Protein AF-A0A7C6XF97-F1 (afdb_monomer_lite)

Structure (mmCIF, N/CA/C/O backbone):
data_AF-A0A7C6XF97-F1
#
_entry.id   AF-A0A7C6XF97-F1
#
loop_
_atom_site.group_PDB
_atom_site.id
_atom_site.type_symbol
_atom_site.label_atom_id
_atom_site.label_alt_id
_atom_site.label_comp_id
_atom_site.label_asym_id
_atom_site.label_entity_id
_atom_site.label_seq_id
_atom_site.pdbx_PDB_ins_code
_atom_site.Cartn_x
_atom_site.Cartn_y
_atom_site.Cartn_z
_atom_site.occupancy
_atom_site.B_iso_or_equiv
_atom_site.auth_seq_id
_atom_site.auth_comp_id
_atom_site.auth_asym_id
_atom_site.auth_atom_id
_atom_site.pdbx_PDB_model_num
ATOM 1 N N . MET A 1 1 ? -24.714 11.821 29.896 1.00 29.20 1 MET A N 1
ATOM 2 C CA . MET A 1 1 ? -23.390 12.015 30.527 1.00 29.20 1 MET A CA 1
ATOM 3 C C . MET A 1 1 ? -22.362 11.343 29.632 1.00 29.20 1 MET A C 1
ATOM 5 O O . MET A 1 1 ? -22.428 10.137 29.449 1.00 29.20 1 MET A O 1
ATOM 9 N N . SER A 1 2 ? -21.529 12.131 28.955 1.00 30.73 2 SER A N 1
ATOM 10 C CA . SER A 1 2 ? -20.530 11.664 27.987 1.00 30.73 2 SER A CA 1
ATOM 11 C C . SER A 1 2 ? -19.457 10.816 28.675 1.00 30.73 2 SER A C 1
ATOM 13 O O . SER A 1 2 ? -18.798 11.299 29.595 1.00 30.73 2 SER A O 1
ATOM 15 N N . ASN A 1 3 ? -19.300 9.567 28.237 1.00 32.09 3 ASN A N 1
ATOM 16 C CA . ASN A 1 3 ? -18.266 8.647 28.706 1.00 32.09 3 ASN A CA 1
ATOM 17 C C . ASN A 1 3 ? -16.868 9.278 28.473 1.00 32.09 3 ASN A C 1
ATOM 19 O O . ASN A 1 3 ? -16.596 9.711 27.352 1.00 32.09 3 ASN A O 1
ATOM 23 N N . PRO A 1 4 ? -15.969 9.366 29.473 1.00 29.91 4 PRO A N 1
ATOM 24 C CA . PRO A 1 4 ? -14.650 9.998 29.324 1.00 29.91 4 PRO A CA 1
ATOM 25 C C . PRO A 1 4 ? -13.728 9.341 28.278 1.00 29.91 4 PRO A C 1
ATOM 27 O O . PRO A 1 4 ? -12.664 9.875 27.980 1.00 29.91 4 PRO A O 1
ATOM 30 N N . SER A 1 5 ? -14.138 8.215 27.687 1.00 41.66 5 SER A N 1
ATOM 31 C CA . SER A 1 5 ? -13.422 7.481 26.643 1.00 41.66 5 SER A CA 1
ATOM 32 C C . SER A 1 5 ? -13.810 7.845 25.199 1.00 41.66 5 SER A C 1
ATOM 34 O O . SER A 1 5 ? -13.305 7.203 24.283 1.00 41.66 5 SER A O 1
ATOM 36 N N . THR A 1 6 ? -14.678 8.832 24.934 1.00 50.91 6 THR A N 1
ATOM 37 C CA . THR A 1 6 ? -15.290 9.021 23.592 1.00 50.91 6 THR A CA 1
ATOM 38 C C . THR A 1 6 ? -14.748 10.175 22.737 1.00 50.91 6 THR A C 1
ATOM 40 O O . THR A 1 6 ? -15.419 10.582 21.791 1.00 50.91 6 THR A O 1
ATOM 43 N N . ARG A 1 7 ? -13.555 10.724 23.006 1.00 68.06 7 ARG A N 1
ATOM 44 C CA . ARG A 1 7 ? -12.930 11.692 22.078 1.00 68.06 7 ARG A CA 1
ATOM 45 C C . ARG A 1 7 ? -11.935 11.002 21.149 1.00 68.06 7 ARG A C 1
ATOM 47 O O . ARG A 1 7 ? -11.019 10.325 21.608 1.00 68.06 7 ARG A O 1
ATOM 54 N N . LEU A 1 8 ? -12.130 11.188 19.844 1.00 83.31 8 LEU A N 1
ATOM 55 C CA . LEU A 1 8 ? -11.138 10.830 18.834 1.00 83.31 8 LEU A CA 1
ATOM 56 C C . LEU A 1 8 ? -9.913 11.744 18.982 1.00 83.31 8 LEU A C 1
ATOM 58 O O . LEU A 1 8 ? -10.066 12.950 19.179 1.00 83.31 8 LEU A O 1
ATOM 62 N N . ILE A 1 9 ? -8.711 11.182 18.865 1.00 89.31 9 ILE A N 1
ATOM 63 C CA . ILE A 1 9 ? -7.454 11.942 18.858 1.00 89.31 9 ILE A CA 1
ATOM 64 C C . ILE A 1 9 ? -7.298 12.549 17.462 1.00 89.31 9 ILE A C 1
ATOM 66 O O . ILE A 1 9 ? -7.253 11.815 16.478 1.00 89.31 9 ILE A O 1
ATOM 70 N N . ASP A 1 10 ? -7.272 13.880 17.363 1.00 87.00 10 ASP A N 1
ATOM 71 C CA . ASP A 1 10 ? -7.215 14.641 16.102 1.00 87.00 10 ASP A CA 1
ATOM 72 C C . ASP A 1 10 ? -8.293 14.248 15.068 1.00 87.00 10 ASP A C 1
ATOM 74 O O . ASP A 1 10 ? -8.082 14.315 13.855 1.00 87.00 10 ASP A O 1
ATOM 78 N N . GLY A 1 11 ? -9.458 13.790 15.542 1.00 91.69 11 GLY A N 1
ATOM 79 C CA . GLY A 1 11 ? -10.530 13.291 14.677 1.00 91.69 11 GLY A CA 1
ATOM 80 C C . GLY A 1 11 ? -10.193 11.986 13.944 1.00 91.69 11 GLY A C 1
ATOM 81 O O . GLY A 1 11 ? -10.904 11.625 13.011 1.00 91.69 11 GLY A O 1
ATOM 82 N N . MET A 1 12 ? -9.121 11.282 14.332 1.00 96.81 12 MET A N 1
ATOM 83 C CA . MET A 1 12 ? -8.713 10.029 13.700 1.00 96.81 12 MET A CA 1
ATOM 84 C C . MET A 1 12 ? -9.669 8.882 14.077 1.00 96.81 12 MET A C 1
ATOM 86 O O . MET A 1 12 ? -9.849 8.626 15.268 1.00 96.81 12 MET A O 1
ATOM 90 N N . PRO A 1 13 ? -10.264 8.162 13.113 1.00 97.69 13 PRO A N 1
ATOM 91 C CA . PRO A 1 13 ? -11.132 7.013 13.371 1.00 97.69 13 PRO A CA 1
ATOM 92 C C . PRO A 1 13 ? -10.474 5.869 14.143 1.00 97.69 13 PRO A C 1
ATOM 94 O O . PRO A 1 13 ? -9.276 5.651 14.033 1.00 97.69 13 PRO A O 1
ATOM 97 N N . ARG A 1 14 ? -11.272 5.078 14.869 1.00 97.62 14 ARG A N 1
ATOM 98 C CA . ARG A 1 14 ? -10.795 3.879 15.590 1.00 97.62 14 ARG A CA 1
ATOM 99 C C . ARG A 1 14 ? -10.796 2.603 14.749 1.00 97.62 14 ARG A C 1
ATOM 101 O O . ARG A 1 14 ? -10.226 1.598 15.158 1.00 97.62 14 ARG A O 1
ATOM 108 N N . LEU A 1 15 ? -11.444 2.623 13.592 1.00 98.69 15 LEU A N 1
ATOM 109 C CA . LEU A 1 15 ? -11.399 1.530 12.632 1.00 98.69 15 LEU A CA 1
ATOM 110 C C . LEU A 1 15 ? -10.575 1.972 11.429 1.00 98.69 15 LEU A C 1
ATOM 112 O O . LEU A 1 15 ? -10.842 3.027 10.855 1.00 98.69 15 LEU A O 1
ATOM 116 N N . ILE A 1 16 ? -9.601 1.157 11.042 1.00 98.88 16 ILE A N 1
ATOM 117 C CA . ILE A 1 16 ? -8.849 1.317 9.799 1.00 98.88 16 ILE A CA 1
ATOM 118 C C . ILE A 1 16 ? -9.280 0.209 8.837 1.00 98.88 16 ILE A C 1
ATOM 120 O O . ILE A 1 16 ? -9.133 -0.977 9.142 1.00 98.88 16 ILE A O 1
ATOM 124 N N . GLN A 1 17 ? -9.760 0.584 7.652 1.00 98.62 17 GLN A N 1
ATOM 125 C CA . GLN A 1 17 ? -9.788 -0.333 6.515 1.00 98.62 17 GLN A CA 1
ATOM 126 C C . GLN A 1 17 ? -8.361 -0.400 5.957 1.00 98.62 17 GLN A C 1
ATOM 128 O O . GLN A 1 17 ? -7.831 0.607 5.504 1.00 98.62 17 GLN A O 1
ATOM 133 N N . ALA A 1 18 ? -7.709 -1.565 6.028 1.00 97.81 18 ALA A N 1
ATOM 134 C CA . ALA A 1 18 ? -6.275 -1.698 5.745 1.00 97.81 18 ALA A CA 1
ATOM 135 C C . ALA A 1 18 ? -5.926 -1.428 4.273 1.00 97.81 18 ALA A C 1
ATOM 137 O O . ALA A 1 18 ? -6.691 -1.789 3.383 1.00 97.81 18 ALA A O 1
ATOM 138 N N . GLY A 1 19 ? -4.738 -0.897 3.975 1.00 96.50 19 GLY A N 1
ATOM 139 C CA . GLY A 1 19 ? -4.246 -0.852 2.594 1.00 96.50 19 GLY A CA 1
ATOM 140 C C . GLY A 1 19 ? -3.770 -2.231 2.129 1.00 96.50 19 GLY A C 1
ATOM 141 O O . GLY A 1 19 ? -2.821 -2.776 2.681 1.00 96.50 19 GLY A O 1
ATOM 142 N N . MET A 1 20 ? -4.421 -2.799 1.115 1.00 96.81 20 MET A N 1
ATOM 143 C CA . MET A 1 20 ? -4.280 -4.206 0.731 1.00 96.81 20 MET A CA 1
ATOM 144 C C . MET A 1 20 ? -3.796 -4.352 -0.711 1.00 96.81 20 MET A C 1
ATOM 146 O O . MET A 1 20 ? -4.356 -3.750 -1.633 1.00 96.81 20 MET A O 1
ATOM 150 N N . GLY A 1 21 ? -2.785 -5.207 -0.906 1.00 90.94 21 GLY A N 1
ATOM 151 C CA . GLY A 1 21 ? -2.299 -5.633 -2.222 1.00 90.94 21 GLY A CA 1
ATOM 152 C C . GLY A 1 21 ? -1.978 -4.472 -3.164 1.00 90.94 21 GLY A C 1
ATOM 153 O O . GLY A 1 21 ? -1.539 -3.411 -2.732 1.00 90.94 21 GLY A O 1
ATOM 154 N N . ILE A 1 22 ? -2.212 -4.664 -4.460 1.00 96.88 22 ILE A N 1
ATOM 155 C CA . ILE A 1 22 ? -2.263 -3.576 -5.442 1.00 96.88 22 ILE A CA 1
ATOM 156 C C . ILE A 1 22 ? -3.739 -3.340 -5.740 1.00 96.88 22 ILE A C 1
ATOM 158 O O . ILE A 1 22 ? -4.416 -4.263 -6.172 1.00 96.88 22 ILE A O 1
ATOM 162 N N . HIS A 1 23 ? -4.236 -2.133 -5.465 1.00 97.50 23 HIS A N 1
ATOM 163 C CA . HIS A 1 23 ? -5.600 -1.684 -5.779 1.00 97.50 23 HIS A CA 1
ATOM 164 C C . HIS A 1 23 ? -6.768 -2.530 -5.216 1.00 97.50 23 HIS A C 1
ATOM 166 O O . HIS A 1 23 ? -7.920 -2.234 -5.513 1.00 97.50 23 HIS A O 1
ATOM 172 N N . ILE A 1 24 ? -6.527 -3.518 -4.342 1.00 98.38 24 ILE A N 1
ATOM 173 C CA . ILE A 1 24 ? -7.610 -4.180 -3.587 1.00 98.38 24 ILE A CA 1
ATOM 174 C C . ILE A 1 24 ? -8.286 -3.155 -2.675 1.00 98.38 24 ILE A C 1
ATOM 176 O O . ILE A 1 24 ? -9.513 -3.062 -2.641 1.00 98.38 24 ILE A O 1
ATOM 180 N N . SER A 1 25 ? -7.475 -2.318 -2.024 1.00 98.50 25 SER A N 1
ATOM 181 C CA . SER A 1 25 ? -7.936 -1.053 -1.456 1.00 98.50 25 SER A CA 1
ATOM 182 C C . SER A 1 25 ? -7.874 0.050 -2.507 1.00 98.50 25 SER A C 1
ATOM 184 O O . SER A 1 25 ? -6.888 0.784 -2.601 1.00 98.50 25 SER A O 1
ATOM 186 N N . SER A 1 26 ? -8.913 0.105 -3.334 1.00 98.38 26 SER A N 1
ATOM 187 C CA . SER A 1 26 ? -9.117 1.139 -4.350 1.00 98.38 26 SER A CA 1
ATOM 188 C C . SER A 1 26 ? -9.590 2.457 -3.729 1.00 98.38 26 SER A C 1
ATOM 190 O O . SER A 1 26 ? -10.094 2.470 -2.599 1.00 98.38 26 SER A O 1
ATOM 192 N N . ALA A 1 27 ? -9.519 3.557 -4.487 1.00 98.56 27 ALA A N 1
ATOM 193 C CA . ALA A 1 27 ? -10.157 4.815 -4.102 1.00 98.56 27 ALA A CA 1
ATOM 194 C C . ALA A 1 27 ? -11.638 4.651 -3.723 1.00 98.56 27 ALA A C 1
ATOM 196 O O . ALA A 1 27 ? -12.096 5.280 -2.772 1.00 98.56 27 ALA A O 1
ATOM 197 N N . ARG A 1 28 ? -12.380 3.770 -4.411 1.00 98.44 28 ARG A N 1
ATOM 198 C CA . ARG A 1 28 ? -13.793 3.488 -4.109 1.00 98.44 28 ARG A CA 1
ATOM 199 C C . ARG A 1 28 ? -13.974 2.895 -2.711 1.00 98.44 28 ARG A C 1
ATOM 201 O O . ARG A 1 28 ? -14.806 3.389 -1.954 1.00 98.44 28 ARG A O 1
ATOM 208 N N . LEU A 1 29 ? -13.215 1.853 -2.363 1.00 98.81 29 LEU A N 1
ATOM 209 C CA . LEU A 1 29 ? -13.328 1.212 -1.049 1.00 98.81 29 LEU A CA 1
ATOM 210 C C . LEU A 1 29 ? -12.941 2.180 0.077 1.00 98.81 29 LEU A C 1
ATOM 212 O O . LEU A 1 29 ? -13.649 2.284 1.084 1.00 98.81 29 LEU A O 1
ATOM 216 N N . ALA A 1 30 ? -11.843 2.915 -0.116 1.00 98.81 30 ALA A N 1
ATOM 217 C CA . ALA A 1 30 ? -11.396 3.919 0.840 1.00 98.81 30 ALA A CA 1
ATOM 218 C C . ALA A 1 30 ? -12.445 5.029 1.013 1.00 98.81 30 ALA A C 1
ATOM 220 O O . ALA A 1 30 ? -12.809 5.335 2.139 1.00 98.81 30 ALA A O 1
ATOM 221 N N . ASN A 1 31 ? -13.017 5.557 -0.075 1.00 98.75 31 ASN A N 1
ATOM 222 C CA . ASN A 1 31 ? -14.073 6.573 -0.017 1.00 98.75 31 ASN A CA 1
ATOM 223 C C . ASN A 1 31 ? -15.292 6.104 0.786 1.00 98.75 31 ASN A C 1
ATOM 225 O O . ASN A 1 31 ? -15.752 6.809 1.683 1.00 98.75 31 ASN A O 1
ATOM 229 N N . ILE A 1 32 ? -15.798 4.898 0.492 1.00 98.75 32 ILE A N 1
ATOM 230 C CA . ILE A 1 32 ? -16.957 4.340 1.196 1.00 98.75 32 ILE A CA 1
ATOM 231 C C . ILE A 1 32 ? -16.648 4.233 2.688 1.00 98.75 32 ILE A C 1
ATOM 233 O O . ILE A 1 32 ? -17.383 4.771 3.505 1.00 98.75 32 ILE A O 1
ATOM 237 N N . THR A 1 33 ? -15.544 3.596 3.066 1.00 98.75 33 THR A N 1
ATOM 238 C CA . THR A 1 33 ? -15.217 3.406 4.489 1.00 98.75 33 THR A CA 1
ATOM 239 C C . THR A 1 33 ? -14.925 4.725 5.214 1.00 98.75 33 THR A C 1
ATOM 241 O O . THR A 1 33 ? -15.373 4.902 6.348 1.00 98.75 33 THR A O 1
ATOM 244 N N . SER A 1 34 ? -14.287 5.692 4.548 1.00 98.75 34 SER A N 1
ATOM 245 C CA . SER A 1 34 ? -14.056 7.040 5.080 1.00 98.75 34 SER A CA 1
ATOM 246 C C . SER A 1 34 ? -15.344 7.814 5.344 1.00 98.75 34 SER A C 1
ATOM 248 O O . SER A 1 34 ? -15.456 8.470 6.381 1.00 98.75 34 SER A O 1
ATOM 250 N N . ARG A 1 35 ? -16.339 7.720 4.454 1.00 98.06 35 ARG A N 1
ATOM 251 C CA . ARG A 1 35 ? -17.674 8.318 4.650 1.00 98.06 35 ARG A CA 1
ATOM 252 C C . ARG A 1 35 ? -18.414 7.732 5.844 1.00 98.06 35 ARG A C 1
ATOM 254 O O . ARG A 1 35 ? -19.179 8.435 6.491 1.00 98.06 35 ARG A O 1
ATOM 261 N N . LEU A 1 36 ? -18.164 6.461 6.139 1.00 98.38 36 LEU A N 1
ATOM 262 C CA . LEU A 1 36 ? -18.836 5.712 7.200 1.00 98.38 36 LEU A CA 1
ATOM 263 C C . LEU A 1 36 ? -18.073 5.747 8.534 1.00 98.38 36 LEU A C 1
ATOM 265 O O . LEU A 1 36 ? -18.389 4.992 9.451 1.00 98.38 36 LEU A O 1
ATOM 269 N N . GLY A 1 37 ? -17.077 6.631 8.659 1.00 97.12 37 GLY A N 1
ATOM 270 C CA . GLY A 1 37 ? -16.392 6.905 9.920 1.00 97.12 37 GLY A CA 1
ATOM 271 C C . GLY A 1 37 ? -15.193 6.009 10.230 1.00 97.12 37 GLY A C 1
ATOM 272 O O . GLY A 1 37 ? -14.726 6.032 11.364 1.00 97.12 37 GLY A O 1
ATOM 273 N N . ALA A 1 38 ? -14.667 5.251 9.260 1.00 98.56 38 ALA A N 1
ATOM 274 C CA . ALA A 1 38 ? -13.347 4.618 9.356 1.00 98.56 38 ALA A CA 1
ATOM 275 C C . ALA A 1 38 ? -12.252 5.498 8.730 1.00 98.56 38 ALA A C 1
ATOM 277 O O . ALA A 1 38 ? -12.523 6.464 8.021 1.00 98.56 38 ALA A O 1
ATOM 278 N N . LEU A 1 39 ? -10.988 5.156 8.980 1.00 98.88 39 LEU A N 1
ATOM 279 C CA . LEU A 1 39 ? -9.879 5.597 8.144 1.00 98.88 39 LEU A CA 1
ATOM 280 C C . LEU A 1 39 ? -9.837 4.667 6.927 1.00 98.88 39 LEU A C 1
ATOM 282 O O . LEU A 1 39 ? -9.364 3.532 7.032 1.00 98.88 39 LEU A O 1
ATOM 286 N N . GLY A 1 40 ? -10.354 5.134 5.792 1.00 98.81 40 GLY A N 1
ATOM 287 C CA . GLY A 1 40 ? -10.215 4.447 4.511 1.00 98.81 40 GLY A CA 1
ATOM 288 C C . GLY A 1 40 ? -8.795 4.606 3.981 1.00 98.81 40 GLY A C 1
ATOM 289 O O . GLY A 1 40 ? -8.292 5.726 3.890 1.00 98.81 40 GLY A O 1
ATOM 290 N N . VAL A 1 41 ? -8.122 3.502 3.656 1.00 98.88 41 VAL A N 1
ATOM 291 C CA . VAL A 1 41 ? -6.716 3.514 3.226 1.00 98.88 41 VAL A CA 1
ATOM 292 C C . VAL A 1 41 ? -6.606 2.989 1.806 1.00 98.88 41 VAL A C 1
ATOM 294 O O . VAL A 1 41 ? -6.864 1.810 1.565 1.00 98.88 41 VAL A O 1
ATOM 297 N N . VAL A 1 42 ? -6.159 3.834 0.873 1.00 98.62 42 VAL A N 1
ATOM 298 C CA . VAL A 1 42 ? -5.832 3.398 -0.494 1.00 98.62 42 VAL A CA 1
ATOM 299 C C . VAL A 1 42 ? -4.502 2.644 -0.516 1.00 98.62 42 VAL A C 1
ATOM 301 O O . VAL A 1 42 ? -3.584 2.948 0.252 1.00 98.62 42 VAL A O 1
ATOM 304 N N . SER A 1 43 ? -4.355 1.656 -1.398 1.00 97.31 43 SER A N 1
ATOM 305 C CA . SER A 1 43 ? -3.058 0.997 -1.576 1.00 97.31 43 SER A CA 1
ATOM 306 C C . SER A 1 43 ? -2.116 1.858 -2.417 1.00 97.31 43 SER A C 1
ATOM 308 O O . SER A 1 43 ? -2.404 2.124 -3.576 1.00 97.31 43 SER A O 1
ATOM 310 N N . GLY A 1 44 ? -0.957 2.242 -1.876 1.00 97.50 44 GLY A N 1
ATOM 311 C CA . GLY A 1 44 ? 0.065 2.981 -2.625 1.00 97.50 44 GLY A CA 1
ATOM 312 C C . GLY A 1 44 ? 0.934 2.120 -3.548 1.00 97.50 44 GLY A C 1
ATOM 313 O O . GLY A 1 44 ? 1.746 2.650 -4.305 1.00 97.50 44 GLY A O 1
ATOM 314 N N . ALA A 1 45 ? 0.803 0.791 -3.510 1.00 96.00 45 ALA A N 1
ATOM 315 C CA . ALA A 1 45 ? 1.620 -0.100 -4.327 1.00 96.00 45 ALA A CA 1
ATOM 316 C C . ALA A 1 45 ? 1.093 -0.177 -5.769 1.00 96.00 45 ALA A C 1
ATOM 318 O O . ALA A 1 45 ? -0.091 -0.399 -5.998 1.00 96.00 45 ALA A O 1
ATOM 319 N N . GLY A 1 46 ? 1.985 -0.039 -6.756 1.00 96.56 46 GLY A N 1
ATOM 320 C CA . GLY A 1 46 ? 1.661 -0.270 -8.171 1.00 96.56 46 GLY A CA 1
ATOM 321 C C . GLY A 1 46 ? 0.749 0.772 -8.832 1.00 96.56 46 GLY A C 1
ATOM 322 O O . GLY A 1 46 ? 0.375 0.581 -9.990 1.00 96.56 46 GLY A O 1
ATOM 323 N N . LEU A 1 47 ? 0.430 1.882 -8.154 1.00 98.12 47 LEU A N 1
ATOM 324 C CA . LEU A 1 47 ? -0.567 2.857 -8.617 1.00 98.12 47 LEU A CA 1
ATOM 325 C C . LEU A 1 47 ? -0.286 3.443 -10.000 1.00 98.12 47 LEU A C 1
ATOM 327 O O . LEU A 1 47 ? -1.222 3.660 -10.762 1.00 98.12 47 LEU A O 1
ATOM 331 N N . ARG A 1 48 ? 0.992 3.622 -10.364 1.00 98.19 48 ARG A N 1
ATOM 332 C CA . ARG A 1 48 ? 1.392 4.053 -11.714 1.00 98.19 48 ARG A CA 1
ATOM 333 C C . ARG A 1 48 ? 0.728 3.222 -12.806 1.00 98.19 48 ARG A C 1
ATOM 335 O O . ARG A 1 48 ? 0.291 3.758 -13.814 1.00 98.19 48 ARG A O 1
ATOM 342 N N . HIS A 1 49 ? 0.694 1.909 -12.627 1.00 98.38 49 HIS A N 1
ATOM 343 C CA . HIS A 1 49 ? 0.147 1.003 -13.623 1.00 98.38 49 HIS A CA 1
ATOM 344 C C . HIS A 1 49 ? -1.383 1.021 -13.606 1.00 98.38 49 HIS A C 1
ATOM 346 O O . HIS A 1 49 ? -2.003 1.038 -14.659 1.00 98.38 49 HIS A O 1
ATOM 352 N N . VAL A 1 50 ? -1.983 1.102 -12.423 1.00 98.44 50 VAL A N 1
ATOM 353 C CA . VAL A 1 50 ? -3.439 1.164 -12.245 1.00 98.44 50 VAL A CA 1
ATOM 354 C C . VAL A 1 50 ? -4.022 2.422 -12.890 1.00 98.44 50 VAL A C 1
ATOM 356 O O . VAL A 1 50 ? -4.865 2.330 -13.780 1.00 98.44 50 VAL A O 1
ATOM 359 N N . VAL A 1 51 ? -3.536 3.599 -12.492 1.00 98.75 51 VAL A N 1
ATOM 360 C CA . VAL A 1 51 ? -4.103 4.882 -12.926 1.00 98.75 51 VAL A CA 1
ATOM 361 C C . VAL A 1 51 ? -3.816 5.144 -14.402 1.00 98.75 51 VAL A C 1
ATOM 363 O O . VAL A 1 51 ? -4.686 5.650 -15.107 1.00 98.75 51 VAL A O 1
ATOM 366 N N . VAL A 1 52 ? -2.643 4.759 -14.921 1.00 98.75 52 VAL A N 1
ATOM 367 C CA . VAL A 1 52 ? -2.368 4.892 -16.362 1.00 98.75 52 VAL A CA 1
ATOM 368 C C . VAL A 1 52 ? -3.320 4.027 -17.191 1.00 98.75 52 VAL A C 1
ATOM 370 O O . VAL A 1 52 ? -3.818 4.511 -18.205 1.00 98.75 52 VAL A O 1
ATOM 373 N N . GLU A 1 53 ? -3.624 2.791 -16.777 1.00 98.44 53 GLU A N 1
ATOM 374 C CA . GLU A 1 53 ? -4.600 1.958 -17.497 1.00 98.44 53 GLU A CA 1
ATOM 375 C C . GLU A 1 53 ? -6.038 2.482 -17.348 1.00 98.44 53 GLU A C 1
ATOM 377 O O . GLU A 1 53 ? -6.783 2.479 -18.326 1.00 98.44 53 GLU A O 1
ATOM 382 N N . GLN A 1 54 ? -6.427 3.016 -16.184 1.00 98.50 54 GLN A N 1
ATOM 383 C CA . GLN A 1 54 ? -7.722 3.695 -16.016 1.00 98.50 54 GLN A CA 1
ATOM 384 C C . GLN A 1 54 ? -7.849 4.909 -16.953 1.00 98.50 54 GLN A C 1
ATOM 386 O O . GLN A 1 54 ? -8.842 5.050 -17.668 1.00 98.50 54 GLN A O 1
ATOM 391 N N . VAL A 1 55 ? -6.828 5.773 -16.998 1.00 98.69 55 VAL A N 1
ATOM 392 C CA . VAL A 1 55 ? -6.787 6.941 -17.891 1.00 98.69 55 VAL A CA 1
ATOM 393 C C . VAL A 1 55 ? -6.806 6.502 -19.352 1.00 98.69 55 VAL A C 1
ATOM 395 O O . VAL A 1 55 ? -7.556 7.069 -20.144 1.00 98.69 55 VAL A O 1
ATOM 398 N N . ARG A 1 56 ? -6.049 5.459 -19.711 1.00 98.50 56 ARG A N 1
ATOM 399 C CA . ARG A 1 56 ? -6.053 4.874 -21.059 1.00 98.50 56 ARG A CA 1
ATOM 400 C C . ARG A 1 56 ? -7.424 4.345 -21.460 1.00 98.50 56 ARG A C 1
ATOM 402 O O . ARG A 1 56 ? -7.820 4.532 -22.607 1.00 98.50 56 ARG A O 1
ATOM 409 N N . ALA A 1 57 ? -8.154 3.745 -20.525 1.00 98.25 57 ALA A N 1
ATOM 410 C CA . ALA A 1 57 ? -9.526 3.285 -20.720 1.00 98.25 57 ALA A CA 1
ATOM 411 C C . ALA A 1 57 ? -10.560 4.429 -20.764 1.00 98.25 57 ALA A C 1
ATOM 413 O O . ALA A 1 57 ? -11.736 4.177 -21.010 1.00 98.25 57 ALA A O 1
ATOM 414 N N . GLY A 1 58 ? -10.149 5.684 -20.542 1.00 98.31 58 GLY A N 1
ATOM 415 C CA . GLY A 1 58 ? -11.049 6.836 -20.549 1.00 98.31 58 GLY A CA 1
ATOM 416 C C . GLY A 1 58 ? -11.856 7.001 -19.259 1.00 98.31 58 GLY A C 1
ATOM 417 O O . GLY A 1 58 ? -12.920 7.616 -19.294 1.00 98.31 58 GLY A O 1
ATOM 418 N N . ALA A 1 59 ? -11.377 6.471 -18.127 1.00 98.19 59 ALA A N 1
ATOM 419 C CA . ALA A 1 59 ? -12.049 6.610 -16.838 1.00 98.19 59 ALA A CA 1
ATOM 420 C C . ALA A 1 59 ? -12.188 8.092 -16.449 1.00 98.19 59 ALA A C 1
ATOM 422 O O . ALA A 1 59 ? -11.214 8.769 -16.108 1.00 98.19 59 ALA A O 1
ATOM 423 N N . THR A 1 60 ? -13.419 8.601 -16.505 1.00 97.94 60 THR A N 1
ATOM 424 C CA . THR A 1 60 ? -13.718 10.031 -16.360 1.00 97.94 60 THR A CA 1
ATOM 425 C C . THR A 1 60 ? -13.363 10.568 -14.980 1.00 97.94 60 THR A C 1
ATOM 427 O O . THR A 1 60 ? -12.853 11.681 -14.885 1.00 97.94 60 THR A O 1
ATOM 430 N N . GLU A 1 61 ? -13.568 9.783 -13.921 1.00 97.50 61 GLU A N 1
ATOM 431 C CA . GLU A 1 61 ? -13.227 10.191 -12.555 1.00 97.50 61 GLU A CA 1
ATOM 432 C C . GLU A 1 61 ? -11.715 10.321 -12.348 1.00 97.50 61 GLU A C 1
ATOM 434 O O . GLU A 1 61 ? -11.265 11.339 -11.823 1.00 97.50 61 GLU A O 1
ATOM 439 N N . ALA A 1 62 ? -10.928 9.358 -12.841 1.00 98.38 62 ALA A N 1
ATOM 440 C CA . ALA A 1 62 ? -9.468 9.408 -12.768 1.00 98.38 62 ALA A CA 1
ATOM 441 C C . ALA A 1 62 ? -8.906 10.586 -13.581 1.00 98.38 62 ALA A C 1
ATOM 443 O O . ALA A 1 62 ? -8.022 11.301 -13.114 1.00 98.38 62 ALA A O 1
ATOM 444 N N . ILE A 1 63 ? -9.456 10.839 -14.774 1.00 98.69 63 ILE A N 1
ATOM 445 C CA . ILE A 1 63 ? -9.080 11.989 -15.611 1.00 98.69 63 ILE A CA 1
ATOM 446 C C . ILE A 1 63 ? -9.453 13.313 -14.931 1.00 98.69 63 ILE A C 1
ATOM 448 O O . ILE A 1 63 ? -8.665 14.259 -14.959 1.00 98.69 63 ILE A O 1
ATOM 452 N N . ALA A 1 64 ? -10.638 13.401 -14.322 1.00 98.50 64 ALA A N 1
ATOM 453 C CA . ALA A 1 64 ? -11.075 14.596 -13.607 1.00 98.50 64 ALA A CA 1
ATOM 454 C C . ALA A 1 64 ? -10.178 14.884 -12.395 1.00 98.50 64 ALA A C 1
ATOM 456 O O . ALA A 1 64 ? -9.732 16.017 -12.243 1.00 98.50 64 ALA A O 1
ATOM 457 N N . ALA A 1 65 ? -9.846 13.863 -11.598 1.00 98.56 65 ALA A N 1
ATOM 458 C CA . ALA A 1 65 ? -8.904 13.987 -10.488 1.00 98.56 65 ALA A CA 1
ATOM 459 C C . ALA A 1 65 ? -7.492 14.355 -10.974 1.00 98.56 65 ALA A C 1
ATOM 461 O O . ALA A 1 65 ? -6.849 15.225 -10.403 1.00 98.56 65 ALA A O 1
ATOM 462 N N . ALA A 1 66 ? -7.008 13.767 -12.071 1.00 98.69 66 ALA A N 1
ATOM 463 C CA . ALA A 1 66 ? -5.696 14.110 -12.620 1.00 98.69 66 ALA A CA 1
ATOM 464 C C . ALA A 1 66 ? -5.600 15.595 -12.995 1.00 98.69 66 ALA A C 1
ATOM 466 O O . ALA A 1 66 ? -4.572 16.224 -12.765 1.00 98.69 66 ALA A O 1
ATOM 467 N N . ARG A 1 67 ? -6.680 16.179 -13.528 1.00 98.62 67 ARG A N 1
ATOM 468 C CA . ARG A 1 67 ? -6.732 17.597 -13.918 1.00 98.62 67 ARG A CA 1
ATOM 469 C C . ARG A 1 67 ? -6.662 18.576 -12.746 1.00 98.62 67 ARG A C 1
ATOM 471 O O . ARG A 1 67 ? -6.411 19.750 -12.992 1.00 98.62 67 ARG A O 1
ATOM 478 N N . THR A 1 68 ? -6.865 18.128 -11.506 1.00 98.38 68 THR A N 1
ATOM 479 C CA . THR A 1 68 ? -6.710 18.983 -10.317 1.00 98.38 68 THR A CA 1
ATOM 480 C C . THR A 1 68 ? -5.290 18.962 -9.750 1.00 98.38 68 THR A C 1
ATOM 482 O O . THR A 1 68 ? -5.005 19.698 -8.806 1.00 98.38 68 THR A O 1
ATOM 485 N N . PHE A 1 69 ? -4.388 18.143 -10.307 1.00 98.62 69 PHE A N 1
ATOM 486 C CA . PHE A 1 69 ? -2.993 18.090 -9.880 1.00 98.62 69 PHE A CA 1
ATOM 487 C C . PHE A 1 69 ? -2.307 19.454 -10.095 1.00 98.62 69 PHE A C 1
ATOM 489 O O . PHE A 1 69 ? -2.460 20.049 -11.164 1.00 98.62 69 PHE A O 1
ATOM 496 N N . PRO A 1 70 ? -1.527 19.959 -9.121 1.00 97.94 70 PRO A N 1
ATOM 497 C CA . PRO A 1 70 ? -1.063 21.349 -9.134 1.00 97.94 70 PRO A CA 1
ATOM 498 C C . PRO A 1 70 ? -0.021 21.671 -10.217 1.00 97.94 70 PRO A C 1
ATOM 500 O O . PRO A 1 70 ? 0.173 22.840 -10.540 1.00 97.94 70 PRO A O 1
ATOM 503 N N . PHE A 1 71 ? 0.641 20.664 -10.795 1.00 98.19 71 PHE A N 1
ATOM 504 C CA . PHE A 1 71 ? 1.725 20.860 -11.762 1.00 98.19 71 PHE A CA 1
ATOM 505 C C . PHE A 1 71 ? 1.348 20.326 -13.150 1.00 98.19 71 PHE A C 1
ATOM 507 O O . PHE A 1 71 ? 1.279 19.113 -13.367 1.00 98.19 71 PHE A O 1
ATOM 514 N N . ALA A 1 72 ? 1.156 21.237 -14.112 1.00 98.00 72 ALA A N 1
ATOM 515 C CA . ALA A 1 72 ? 0.646 20.937 -15.456 1.00 98.00 72 ALA A CA 1
ATOM 516 C C . ALA A 1 72 ? 1.420 19.821 -16.178 1.00 98.00 72 ALA A C 1
ATOM 518 O O . ALA A 1 72 ? 0.809 18.921 -16.753 1.00 98.00 72 ALA A O 1
ATOM 519 N N . ARG A 1 73 ? 2.755 19.803 -16.057 1.00 98.00 73 ARG A N 1
ATOM 520 C CA . ARG A 1 73 ? 3.622 18.775 -16.658 1.00 98.00 73 ARG A CA 1
ATOM 521 C C . ARG A 1 73 ? 3.178 17.350 -16.319 1.00 98.00 73 ARG A C 1
ATOM 523 O O . ARG A 1 73 ? 3.180 16.481 -17.185 1.00 98.00 73 ARG A O 1
ATOM 530 N N . TYR A 1 74 ? 2.817 17.094 -15.064 1.00 98.75 74 TYR A N 1
ATOM 531 C CA . TYR A 1 74 ? 2.410 15.760 -14.620 1.00 98.75 74 TYR A CA 1
ATOM 532 C C . TYR A 1 74 ? 1.070 15.360 -15.242 1.00 98.75 74 TYR A C 1
ATOM 534 O O . TYR A 1 74 ? 0.894 14.211 -15.649 1.00 98.75 74 TYR A O 1
ATOM 542 N N . VAL A 1 75 ? 0.147 16.322 -15.346 1.00 98.88 75 VAL A N 1
ATOM 543 C CA . VAL A 1 75 ? -1.164 16.141 -15.978 1.00 98.88 75 VAL A CA 1
ATOM 544 C C . VAL A 1 75 ? -0.993 15.816 -17.455 1.00 98.88 75 VAL A C 1
ATOM 546 O O . VAL A 1 75 ? -1.526 14.816 -17.923 1.00 98.88 75 VAL A O 1
ATOM 549 N N . GLU A 1 76 ? -0.209 16.609 -18.183 1.00 98.69 76 GLU A N 1
ATOM 550 C CA . GLU A 1 76 ? 0.077 16.396 -19.605 1.00 98.69 76 GLU A CA 1
ATOM 551 C C . GLU A 1 76 ? 0.723 15.028 -19.860 1.00 98.69 76 GLU A C 1
ATOM 553 O O . GLU A 1 76 ? 0.310 14.291 -20.757 1.00 98.69 76 GLU A O 1
ATOM 558 N N . GLU A 1 77 ? 1.708 14.648 -19.041 1.00 98.69 77 GLU A N 1
ATOM 559 C CA . GLU A 1 77 ? 2.402 13.367 -19.166 1.00 98.69 77 GLU A CA 1
ATOM 560 C C . GLU A 1 77 ? 1.496 12.159 -18.891 1.00 98.69 77 GLU A C 1
ATOM 562 O O . GLU A 1 77 ? 1.644 11.136 -19.567 1.00 98.69 77 GLU A O 1
ATOM 567 N N . LEU A 1 78 ? 0.562 12.261 -17.938 1.00 98.88 78 LEU A N 1
ATOM 568 C CA . LEU A 1 78 ? -0.438 11.223 -17.674 1.00 98.88 78 LEU A CA 1
ATOM 569 C C . LEU A 1 78 ? -1.509 11.185 -18.774 1.00 98.88 78 LEU A C 1
ATOM 571 O O . LEU A 1 78 ? -1.811 10.115 -19.302 1.00 98.88 78 LEU A O 1
ATOM 575 N N . LEU A 1 79 ? -2.055 12.340 -19.166 1.00 98.75 79 LEU A N 1
ATOM 576 C CA . LEU A 1 79 ? -3.098 12.433 -20.193 1.00 98.75 79 LEU A CA 1
ATOM 577 C C . LEU A 1 79 ? -2.587 12.084 -21.596 1.00 98.75 79 LEU A C 1
ATOM 579 O O . LEU A 1 79 ? -3.388 11.719 -22.453 1.00 98.75 79 LEU A O 1
ATOM 583 N N . ALA A 1 80 ? -1.272 12.064 -21.826 1.00 98.75 80 ALA A N 1
ATOM 584 C CA . ALA A 1 80 ? -0.697 11.472 -23.031 1.00 98.75 80 ALA A CA 1
ATOM 585 C C . ALA A 1 80 ? -1.080 9.988 -23.214 1.00 98.75 80 ALA A C 1
ATOM 587 O O . ALA A 1 80 ? -1.042 9.495 -24.339 1.00 98.75 80 ALA A O 1
ATOM 588 N N . PHE A 1 81 ? -1.457 9.272 -22.148 1.00 98.75 81 PHE A N 1
ATOM 589 C CA . PHE A 1 81 ? -1.943 7.889 -22.222 1.00 98.75 81 PHE A CA 1
ATOM 590 C C . PHE A 1 81 ? -3.462 7.771 -22.435 1.00 98.75 81 PHE A C 1
ATOM 592 O O . PHE A 1 81 ? -3.932 6.681 -22.763 1.00 98.75 81 PHE A O 1
ATOM 599 N N . ALA A 1 82 ? -4.225 8.859 -22.289 1.00 98.50 82 ALA A N 1
ATOM 600 C CA . ALA A 1 82 ? -5.675 8.870 -22.493 1.00 98.50 82 ALA A CA 1
ATOM 601 C C . ALA A 1 82 ? -6.056 8.545 -23.956 1.00 98.50 82 ALA A C 1
ATOM 603 O O . ALA A 1 82 ? -5.192 8.600 -24.840 1.00 98.50 82 ALA A O 1
ATOM 604 N N . PRO A 1 83 ? -7.327 8.211 -24.257 1.00 98.25 83 PRO A N 1
ATOM 605 C CA . PRO A 1 83 ? -7.790 8.047 -25.634 1.00 98.25 83 PRO A CA 1
ATOM 606 C C . PRO A 1 83 ? -7.419 9.250 -26.514 1.00 98.25 83 PRO A C 1
ATOM 608 O O . PRO A 1 83 ? -7.717 10.393 -26.178 1.00 98.25 83 PRO A O 1
ATOM 611 N N . GLY A 1 84 ? -6.738 8.989 -27.634 1.00 96.38 84 GLY A N 1
ATOM 612 C CA . GLY A 1 84 ? -6.238 10.026 -28.550 1.00 96.38 84 GLY A CA 1
ATOM 613 C C . GLY A 1 84 ? -4.907 10.682 -28.147 1.00 96.38 84 GLY A C 1
ATOM 614 O O . GLY A 1 84 ? -4.363 11.464 -28.922 1.00 96.38 84 GLY A O 1
ATOM 615 N N . GLY A 1 85 ? -4.351 10.356 -26.977 1.00 97.94 85 GLY A N 1
ATOM 616 C CA . GLY A 1 85 ? -3.053 10.855 -26.525 1.00 97.94 85 GLY A CA 1
ATOM 617 C C . GLY A 1 85 ? -1.860 10.215 -27.251 1.00 97.94 85 GLY A C 1
ATOM 618 O O . GLY A 1 85 ? -1.926 9.088 -27.748 1.00 97.94 85 GLY A O 1
ATOM 619 N N . SER A 1 86 ? -0.725 10.920 -27.277 1.00 98.12 86 SER A N 1
ATOM 620 C CA . SER A 1 86 ? 0.489 10.511 -28.008 1.00 98.12 86 SER A CA 1
ATOM 621 C C . SER A 1 86 ? 1.137 9.212 -27.509 1.00 98.12 86 SER A C 1
ATOM 623 O O . SER A 1 86 ? 1.892 8.578 -28.243 1.00 98.12 86 SER A O 1
ATOM 625 N N . LYS A 1 87 ? 0.836 8.794 -26.275 1.00 98.12 87 LYS A N 1
ATOM 626 C CA . LYS A 1 87 ? 1.333 7.573 -25.621 1.00 98.12 87 LYS A CA 1
ATOM 627 C C . LYS A 1 87 ? 0.234 6.542 -25.372 1.00 98.12 87 LYS A C 1
ATOM 629 O O . LYS A 1 87 ? 0.468 5.573 -24.654 1.00 98.12 87 LYS A O 1
ATOM 634 N N . HIS A 1 88 ? -0.949 6.703 -25.971 1.00 98.00 88 HIS A N 1
ATOM 635 C CA . HIS A 1 88 ? -2.103 5.830 -25.732 1.00 98.00 88 HIS A CA 1
ATOM 636 C C . HIS A 1 88 ? -1.777 4.331 -25.875 1.00 98.00 88 HIS A C 1
ATOM 638 O O . HIS A 1 88 ? -2.219 3.519 -25.069 1.00 98.00 88 HIS A O 1
ATOM 644 N N . ARG A 1 89 ? -0.941 3.969 -26.860 1.00 97.00 89 ARG A N 1
ATOM 645 C CA . ARG A 1 89 ? -0.505 2.583 -27.127 1.00 97.00 89 ARG A CA 1
ATOM 646 C C . ARG A 1 89 ? 0.870 2.231 -26.546 1.00 97.00 89 ARG A C 1
ATOM 648 O O . ARG A 1 89 ? 1.355 1.123 -26.752 1.00 97.00 89 ARG A O 1
ATOM 655 N N . SER A 1 90 ? 1.534 3.166 -25.874 1.00 97.50 90 SER A N 1
ATOM 656 C CA . SER A 1 90 ? 2.871 2.946 -25.324 1.00 97.50 90 SER A CA 1
ATOM 657 C C . SER A 1 90 ? 2.804 2.137 -24.033 1.00 97.50 90 SER A C 1
ATOM 659 O O . SER A 1 90 ? 1.885 2.295 -23.232 1.00 97.50 90 SER A O 1
ATOM 661 N N . ALA A 1 91 ? 3.816 1.307 -23.783 1.00 95.94 91 ALA A N 1
ATOM 662 C CA . ALA A 1 91 ? 3.955 0.638 -22.496 1.00 95.94 91 ALA A CA 1
ATOM 663 C C . ALA A 1 91 ? 4.079 1.661 -21.354 1.00 95.94 91 ALA A C 1
ATOM 665 O O . ALA A 1 91 ? 4.660 2.737 -21.525 1.00 95.94 91 ALA A O 1
ATOM 666 N N . VAL A 1 92 ? 3.553 1.309 -20.179 1.00 97.00 92 VAL A N 1
ATOM 667 C CA . VAL A 1 92 ? 3.714 2.135 -18.979 1.00 97.00 92 VAL A CA 1
ATOM 668 C C . VAL A 1 92 ? 5.194 2.132 -18.571 1.00 97.00 92 VAL A C 1
ATOM 670 O O . VAL A 1 92 ? 5.755 1.048 -18.381 1.00 97.00 92 VAL A O 1
ATOM 673 N N . PRO A 1 93 ? 5.839 3.306 -18.432 1.00 96.38 93 PRO A N 1
ATOM 674 C CA . PRO A 1 93 ? 7.239 3.407 -18.036 1.00 96.38 93 PRO A CA 1
ATOM 675 C C . PRO A 1 93 ? 7.518 2.713 -16.702 1.00 96.38 93 PRO A C 1
ATOM 677 O O . PRO A 1 93 ? 6.683 2.726 -15.797 1.00 96.38 93 PRO A O 1
ATOM 680 N N . VAL A 1 94 ? 8.715 2.147 -16.571 1.00 95.88 94 V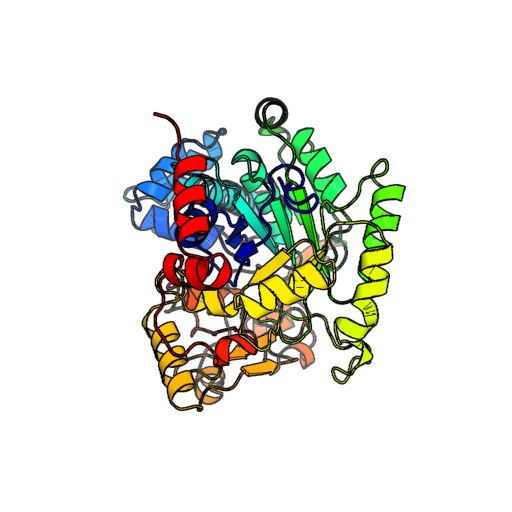AL A N 1
ATOM 681 C CA . VAL A 1 94 ? 9.204 1.517 -15.338 1.00 95.88 94 VAL A CA 1
ATOM 682 C C . VAL A 1 94 ? 10.388 2.288 -14.774 1.00 95.88 94 VAL A C 1
ATOM 684 O O . VAL A 1 94 ? 11.004 3.097 -15.466 1.00 95.88 94 VAL A O 1
ATOM 687 N N . ASP A 1 95 ? 10.694 2.039 -13.508 1.00 95.38 95 ASP A N 1
ATOM 688 C CA . ASP A 1 95 ? 11.801 2.687 -12.817 1.00 95.38 95 ASP A CA 1
ATOM 689 C C . ASP A 1 95 ? 13.148 2.323 -13.456 1.00 95.38 95 ASP A C 1
ATOM 691 O O . ASP A 1 95 ? 13.364 1.195 -13.910 1.00 95.38 95 ASP A O 1
ATOM 695 N N . HIS A 1 96 ? 14.057 3.298 -13.489 1.00 94.81 96 HIS A N 1
ATOM 696 C CA . HIS A 1 96 ? 15.375 3.165 -14.100 1.00 94.81 96 HIS A CA 1
ATOM 697 C C . HIS A 1 96 ? 16.445 3.846 -13.222 1.00 94.81 96 HIS A C 1
ATOM 699 O O . HIS A 1 96 ? 16.166 4.941 -12.722 1.00 94.81 96 HIS A O 1
ATOM 705 N N . PRO A 1 97 ? 17.648 3.251 -13.052 1.00 91.38 97 PRO A N 1
ATOM 706 C CA . PRO A 1 97 ? 18.718 3.837 -12.236 1.00 91.38 97 PRO A CA 1
ATOM 707 C C . PRO A 1 97 ? 19.182 5.207 -12.742 1.00 91.38 97 PRO A C 1
ATOM 709 O O . PRO A 1 97 ? 19.289 6.157 -11.973 1.00 91.38 97 PRO A O 1
ATOM 712 N N . GLU A 1 98 ? 19.382 5.333 -14.060 1.00 89.88 98 GLU A N 1
ATOM 713 C CA . GLU A 1 98 ? 19.677 6.616 -14.711 1.00 89.88 98 GLU A CA 1
ATOM 714 C C . GLU A 1 98 ? 18.524 7.621 -14.490 1.00 89.88 98 GLU A C 1
ATOM 716 O O . GLU A 1 98 ? 17.417 7.390 -15.002 1.00 89.88 98 GLU A O 1
ATOM 721 N N . PRO A 1 99 ? 18.763 8.763 -13.815 1.00 86.19 99 PRO A N 1
ATOM 722 C CA . PRO A 1 99 ? 17.713 9.723 -13.470 1.00 86.19 99 PRO A CA 1
ATOM 723 C C . PRO A 1 99 ? 16.919 10.220 -14.683 1.00 86.19 99 PRO A C 1
ATOM 725 O O . PRO A 1 99 ? 15.692 10.319 -14.633 1.00 86.19 99 PRO A O 1
ATOM 728 N N . ARG A 1 100 ? 17.611 10.485 -15.801 1.00 88.19 100 ARG A N 1
ATOM 729 C CA . ARG A 1 100 ? 16.998 10.991 -17.040 1.00 88.19 100 ARG A CA 1
ATOM 730 C C . ARG A 1 100 ? 15.997 10.004 -17.640 1.00 88.19 100 ARG A C 1
ATOM 732 O O . ARG A 1 100 ? 14.954 10.423 -18.133 1.00 88.19 100 ARG A O 1
ATOM 739 N N . LEU A 1 101 ? 16.288 8.705 -17.559 1.00 91.12 101 LEU A N 1
ATOM 740 C CA . LEU A 1 101 ? 15.420 7.644 -18.076 1.00 91.12 101 LEU A CA 1
ATOM 741 C C . LEU A 1 101 ? 14.294 7.291 -17.089 1.00 91.12 101 LEU A C 1
ATOM 743 O O . LEU A 1 101 ? 13.199 6.929 -17.510 1.00 91.12 101 LEU A O 1
ATOM 747 N N . GLY A 1 102 ? 14.536 7.439 -15.781 1.00 91.12 102 GLY A N 1
ATOM 748 C CA . GLY A 1 102 ? 13.568 7.125 -14.723 1.00 91.12 102 GLY A CA 1
ATOM 749 C C . GLY A 1 102 ? 12.594 8.256 -14.367 1.00 91.12 102 GLY A C 1
ATOM 750 O O . GLY A 1 102 ? 11.628 8.022 -13.641 1.00 91.12 102 GLY A O 1
ATOM 751 N N . GLY A 1 103 ? 12.814 9.480 -14.859 1.00 95.06 103 GLY A N 1
ATOM 752 C CA . GLY A 1 103 ? 12.043 10.660 -14.448 1.00 95.06 103 GLY A CA 1
ATOM 753 C C . GLY A 1 103 ? 10.536 10.547 -14.703 1.00 95.06 103 GLY A C 1
ATOM 754 O O . GLY A 1 103 ? 9.740 10.815 -13.805 1.00 95.06 103 GLY A O 1
ATOM 755 N N . LEU A 1 104 ? 10.132 10.096 -15.896 1.00 97.25 104 LEU A N 1
ATOM 756 C CA . LEU A 1 104 ? 8.712 9.931 -16.238 1.00 97.25 104 LEU A CA 1
ATOM 757 C C . LEU A 1 104 ? 8.031 8.880 -15.348 1.00 97.25 104 LEU A C 1
ATOM 759 O O . LEU A 1 104 ? 6.908 9.081 -14.900 1.00 97.25 104 LEU A O 1
ATOM 763 N N . ALA A 1 105 ? 8.717 7.775 -15.058 1.00 97.62 105 ALA A N 1
ATOM 764 C CA . ALA A 1 105 ? 8.189 6.706 -14.219 1.00 97.62 105 ALA A CA 1
ATOM 765 C C . ALA A 1 105 ? 7.894 7.196 -12.789 1.00 97.62 105 ALA A C 1
ATOM 767 O O . ALA A 1 105 ? 6.864 6.834 -12.222 1.00 97.62 105 ALA A O 1
ATOM 768 N N . LYS A 1 106 ? 8.749 8.065 -12.231 1.00 97.81 106 LYS A N 1
ATOM 769 C CA . LYS A 1 106 ? 8.536 8.691 -10.915 1.00 97.81 106 LYS A CA 1
ATOM 770 C C . LYS A 1 106 ? 7.382 9.685 -10.936 1.00 97.81 106 LYS A C 1
ATOM 772 O O . LYS A 1 106 ? 6.519 9.608 -10.068 1.00 97.81 106 LYS A O 1
ATOM 777 N N . ARG A 1 107 ? 7.322 10.560 -11.946 1.00 98.44 107 ARG A N 1
ATOM 778 C CA . ARG A 1 107 ? 6.238 11.546 -12.069 1.00 98.44 107 ARG A CA 1
ATOM 779 C C . ARG A 1 107 ? 4.873 10.893 -12.241 1.00 98.44 107 ARG A C 1
ATOM 781 O O . ARG A 1 107 ? 3.931 11.287 -11.560 1.00 98.44 107 ARG A O 1
ATOM 788 N N . LEU A 1 108 ? 4.783 9.836 -13.054 1.00 98.81 108 LEU A N 1
ATOM 789 C CA . LEU A 1 108 ? 3.558 9.046 -13.181 1.00 98.81 108 LEU A CA 1
ATOM 790 C C . LEU A 1 108 ? 3.161 8.395 -11.850 1.00 98.81 108 LEU A C 1
ATOM 792 O O . LEU A 1 108 ? 1.983 8.416 -11.510 1.00 98.81 108 LEU A O 1
ATOM 796 N N . THR A 1 109 ? 4.108 7.872 -11.063 1.00 98.81 109 THR A N 1
ATOM 797 C CA . THR A 1 109 ? 3.813 7.374 -9.708 1.00 98.81 109 THR A CA 1
ATOM 798 C C . THR A 1 109 ? 3.271 8.484 -8.801 1.00 98.81 109 THR A C 1
ATOM 800 O O . THR A 1 109 ? 2.267 8.260 -8.129 1.00 98.81 109 THR A O 1
ATOM 803 N N . THR A 1 110 ? 3.875 9.678 -8.818 1.00 98.88 110 THR A N 1
ATOM 804 C CA . THR A 1 110 ? 3.422 10.836 -8.029 1.00 98.88 110 THR A CA 1
ATOM 805 C C . THR A 1 110 ? 1.976 11.206 -8.350 1.00 98.88 110 THR A C 1
ATOM 807 O O . THR A 1 110 ? 1.131 11.219 -7.457 1.00 98.88 110 THR A O 1
ATOM 810 N N . ILE A 1 111 ? 1.652 11.465 -9.621 1.00 98.94 111 ILE A N 1
ATOM 811 C CA . ILE A 1 111 ? 0.282 11.852 -9.987 1.00 98.94 111 ILE A CA 1
ATOM 812 C C . ILE A 1 111 ? -0.714 10.703 -9.787 1.00 98.94 111 ILE A C 1
ATOM 814 O O . ILE A 1 111 ? -1.859 10.954 -9.437 1.00 98.94 111 ILE A O 1
ATOM 818 N N . SER A 1 112 ? -0.293 9.443 -9.917 1.00 98.88 112 SER A N 1
ATOM 819 C CA . SER A 1 112 ? -1.179 8.299 -9.656 1.00 98.88 112 SER A CA 1
ATOM 820 C C . SER A 1 112 ? -1.549 8.179 -8.176 1.00 98.88 112 SER A C 1
ATOM 822 O O . SER A 1 112 ? -2.711 7.948 -7.853 1.00 98.88 112 SER A O 1
ATOM 824 N N . ALA A 1 113 ? -0.590 8.393 -7.266 1.00 98.94 113 ALA A N 1
ATOM 825 C CA . ALA A 1 113 ? -0.871 8.457 -5.831 1.00 98.94 113 ALA A CA 1
ATOM 826 C C . ALA A 1 113 ? -1.793 9.633 -5.480 1.00 98.94 113 ALA A C 1
ATOM 828 O O . ALA A 1 113 ? -2.706 9.473 -4.672 1.00 98.94 113 ALA A O 1
ATOM 829 N N . TYR A 1 114 ? -1.597 10.787 -6.127 1.00 98.94 114 TYR A N 1
ATOM 830 C CA . TYR A 1 114 ? -2.504 11.924 -5.984 1.00 98.94 114 TYR A CA 1
ATOM 831 C C . TYR A 1 114 ? -3.926 11.581 -6.442 1.00 98.94 114 TYR A C 1
ATOM 833 O O . TYR A 1 114 ? -4.871 11.823 -5.701 1.00 98.94 114 TYR A O 1
ATOM 841 N N . VAL A 1 115 ? -4.081 11.006 -7.641 1.00 98.94 115 VAL A N 1
ATOM 842 C CA . VAL A 1 115 ? -5.385 10.685 -8.244 1.00 98.94 115 VAL A CA 1
ATOM 843 C C . VAL A 1 115 ? -6.191 9.751 -7.349 1.00 98.94 115 VAL A C 1
ATOM 845 O O . VAL A 1 115 ? -7.351 10.037 -7.067 1.00 98.94 115 VAL A O 1
ATOM 848 N N . GLU A 1 116 ? -5.583 8.676 -6.850 1.00 98.81 116 GLU A N 1
ATOM 849 C CA . GLU A 1 116 ? -6.270 7.727 -5.965 1.00 98.81 116 GLU A CA 1
ATOM 850 C C . GLU A 1 116 ? -6.698 8.369 -4.642 1.00 98.81 116 GLU A C 1
ATOM 852 O O . GLU A 1 116 ? -7.837 8.185 -4.217 1.00 98.81 116 GLU A O 1
ATOM 857 N N . VAL A 1 117 ? -5.839 9.177 -4.008 1.00 98.88 117 VAL A N 1
ATOM 858 C CA . VAL A 1 117 ? -6.203 9.882 -2.765 1.00 98.88 117 VAL A CA 1
ATOM 859 C C . VAL A 1 117 ? -7.279 10.941 -3.022 1.00 98.88 117 VAL A C 1
ATOM 861 O O . VAL A 1 117 ? -8.230 11.042 -2.251 1.00 98.88 117 VAL A O 1
ATOM 864 N N . ALA A 1 118 ? -7.179 11.707 -4.110 1.00 98.75 118 ALA A N 1
ATOM 865 C CA . ALA A 1 118 ? -8.159 12.730 -4.470 1.00 98.75 118 ALA A CA 1
ATOM 866 C C . ALA A 1 118 ? -9.542 12.120 -4.752 1.00 98.75 118 ALA A C 1
ATOM 868 O O . ALA A 1 118 ? -10.550 12.624 -4.258 1.00 98.75 118 ALA A O 1
ATOM 869 N N . MET A 1 119 ? -9.597 11.001 -5.484 1.00 98.75 119 MET A N 1
ATOM 870 C CA . MET A 1 119 ? -10.838 10.245 -5.683 1.00 98.75 119 MET A CA 1
ATOM 871 C C . MET A 1 119 ? -11.366 9.683 -4.360 1.00 98.75 119 MET A C 1
ATOM 873 O O . MET A 1 119 ? -12.558 9.801 -4.083 1.00 98.75 119 MET A O 1
ATOM 877 N N . ALA A 1 120 ? -10.487 9.135 -3.516 1.00 98.75 120 ALA A N 1
ATOM 878 C CA . ALA A 1 120 ? -10.871 8.596 -2.218 1.00 98.75 120 ALA A CA 1
ATOM 879 C C . ALA A 1 120 ? -11.453 9.661 -1.282 1.00 98.75 120 ALA A C 1
ATOM 881 O O . ALA A 1 120 ? -12.335 9.328 -0.507 1.00 98.75 120 ALA A O 1
ATOM 882 N N . LYS A 1 121 ? -11.020 10.925 -1.367 1.00 98.44 121 LYS A N 1
ATOM 883 C CA . LYS A 1 121 ? -11.524 12.039 -0.538 1.00 98.44 121 LYS A CA 1
ATOM 884 C C . LYS A 1 121 ? -12.792 12.712 -1.080 1.00 98.44 121 LYS A C 1
ATOM 886 O O . LYS A 1 121 ? -13.357 13.566 -0.407 1.00 98.44 121 LYS A O 1
ATOM 891 N N . LYS A 1 122 ? -13.238 12.380 -2.294 1.00 97.31 122 LYS A N 1
ATOM 892 C CA . LYS A 1 122 ? -14.316 13.104 -2.987 1.00 97.31 122 LYS A CA 1
ATOM 893 C C . LYS A 1 122 ? -15.650 13.023 -2.230 1.00 97.31 122 LYS A C 1
ATOM 895 O O . LYS A 1 122 ? -16.170 11.928 -1.982 1.00 97.31 122 LYS A O 1
ATOM 900 N N . GLY A 1 123 ? -16.269 14.174 -1.967 1.00 96.50 123 GLY A N 1
ATOM 901 C CA . GLY A 1 123 ? -17.648 14.273 -1.485 1.00 96.50 123 GLY A CA 1
ATOM 902 C C . GLY A 1 123 ? -17.824 13.964 0.002 1.00 96.50 123 GLY A C 1
ATOM 903 O O . GLY A 1 123 ? -18.900 13.505 0.383 1.00 96.50 123 GLY A O 1
ATOM 904 N N . HIS A 1 124 ? -16.779 14.117 0.824 1.00 97.69 124 HIS A N 1
ATOM 905 C CA . HIS A 1 124 ? -16.858 13.944 2.277 1.00 97.69 124 HIS A CA 1
ATOM 906 C C . HIS A 1 124 ? -15.684 14.575 3.041 1.00 97.69 124 HIS A C 1
ATOM 908 O O . HIS A 1 124 ? -14.597 14.795 2.521 1.00 97.69 124 HIS A O 1
ATOM 914 N N . ARG A 1 125 ? -15.870 14.749 4.352 1.00 96.81 125 ARG A N 1
ATOM 915 C CA . ARG A 1 125 ? -14.857 15.215 5.317 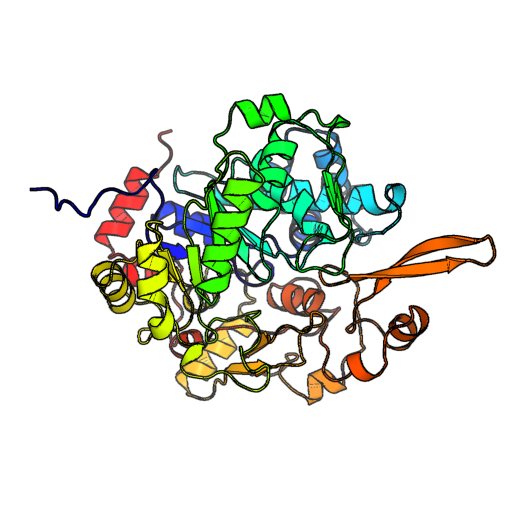1.00 96.81 125 ARG A CA 1
ATOM 916 C C . ARG A 1 125 ? -14.169 14.093 6.105 1.00 96.81 125 ARG A C 1
ATOM 918 O O . ARG A 1 125 ? -13.313 14.371 6.943 1.00 96.81 125 ARG A O 1
ATOM 925 N N . GLY A 1 126 ? -14.553 12.836 5.867 1.00 97.38 126 GLY A N 1
ATOM 926 C CA . GLY A 1 126 ? -13.912 11.648 6.448 1.00 97.38 126 GLY A CA 1
ATOM 927 C C . GLY A 1 126 ? -12.410 11.549 6.152 1.00 97.38 126 GLY A C 1
ATOM 928 O O . GLY A 1 126 ? -11.915 12.135 5.189 1.00 97.38 126 GLY A O 1
ATOM 929 N N . LYS A 1 127 ? -11.683 10.804 6.991 1.00 98.44 127 LYS A N 1
ATOM 930 C CA . LYS A 1 127 ? -10.218 10.682 6.927 1.00 98.44 127 LYS A CA 1
ATOM 931 C C . LYS A 1 127 ? -9.785 9.644 5.900 1.00 98.44 127 LYS A C 1
ATOM 933 O O . LYS A 1 127 ? -10.317 8.536 5.901 1.00 98.44 127 LYS A O 1
ATOM 938 N N . VAL A 1 128 ? -8.799 9.983 5.069 1.00 98.88 128 VAL A N 1
ATOM 939 C CA . VAL A 1 128 ? -8.227 9.083 4.054 1.00 98.88 128 VAL A CA 1
ATOM 940 C C . VAL A 1 128 ? -6.735 8.906 4.290 1.00 98.88 128 VAL A C 1
ATOM 942 O O . VAL A 1 128 ? -5.988 9.879 4.382 1.00 98.88 128 VAL A O 1
ATOM 945 N N . GLY A 1 129 ? -6.294 7.656 4.362 1.00 98.81 129 GLY A N 1
ATOM 946 C CA . GLY A 1 129 ? -4.889 7.283 4.416 1.00 98.81 129 GLY A CA 1
ATOM 947 C C . GLY A 1 129 ? -4.390 6.679 3.106 1.00 98.81 129 GLY A C 1
ATOM 948 O O . GLY A 1 129 ? -5.167 6.310 2.226 1.00 98.81 129 GLY A O 1
ATOM 949 N N . ILE A 1 130 ? -3.076 6.515 3.007 1.00 98.81 130 ILE A N 1
ATOM 950 C CA . ILE A 1 130 ? -2.427 5.704 1.973 1.00 98.81 130 ILE A CA 1
ATOM 951 C C . ILE A 1 130 ? -1.474 4.706 2.622 1.00 98.81 130 ILE A C 1
ATOM 953 O O . ILE A 1 130 ? -0.711 5.050 3.528 1.00 98.81 130 ILE A O 1
ATOM 957 N N . ASN A 1 131 ? -1.502 3.465 2.141 1.00 98.31 131 ASN A N 1
ATOM 958 C CA . ASN A 1 131 ? -0.493 2.481 2.493 1.00 98.31 131 ASN A CA 1
ATOM 959 C C . ASN A 1 131 ? 0.790 2.741 1.703 1.00 98.31 131 ASN A C 1
ATOM 961 O O . ASN A 1 131 ? 0.803 2.687 0.472 1.00 98.31 131 ASN A O 1
ATOM 965 N N . VAL A 1 132 ? 1.879 2.971 2.422 1.00 97.50 132 VAL A N 1
ATOM 966 C CA . VAL A 1 132 ? 3.220 3.162 1.885 1.00 97.50 132 VAL A CA 1
ATOM 967 C C . VAL A 1 132 ? 4.003 1.871 2.098 1.00 97.50 132 VAL A C 1
ATOM 969 O O . VAL A 1 132 ? 4.507 1.593 3.186 1.00 97.50 132 VAL A O 1
ATOM 972 N N . MET A 1 133 ? 4.112 1.082 1.031 1.00 93.88 133 MET A N 1
ATOM 973 C CA . MET A 1 133 ? 4.871 -0.167 1.020 1.00 93.88 133 MET A CA 1
ATOM 974 C C . MET A 1 133 ? 6.375 0.134 1.005 1.00 93.88 133 MET A C 1
ATOM 976 O O . MET A 1 133 ? 6.938 0.428 -0.050 1.00 93.88 133 MET A O 1
ATOM 980 N N . TRP A 1 134 ? 7.042 0.055 2.157 1.00 95.12 134 TRP A N 1
ATOM 981 C CA . TRP A 1 134 ? 8.425 0.527 2.302 1.00 95.12 134 TRP A CA 1
ATOM 982 C C . TRP A 1 134 ? 9.424 -0.247 1.429 1.00 95.12 134 TRP A C 1
ATOM 984 O O . TRP A 1 134 ? 10.360 0.334 0.879 1.00 95.12 134 TRP A O 1
ATOM 994 N N . LYS A 1 135 ? 9.191 -1.551 1.215 1.00 92.88 135 LYS A N 1
ATOM 995 C CA . LYS A 1 135 ? 10.012 -2.380 0.316 1.00 92.88 135 LYS A CA 1
ATOM 996 C C . LYS A 1 135 ? 9.872 -2.009 -1.166 1.00 92.88 135 LYS A C 1
ATOM 998 O O . LYS A 1 135 ? 10.742 -2.377 -1.952 1.00 92.88 135 LYS A O 1
ATOM 1003 N N . CYS A 1 136 ? 8.851 -1.238 -1.550 1.00 95.38 136 CYS A N 1
ATOM 1004 C CA . CYS A 1 136 ? 8.745 -0.642 -2.882 1.00 95.38 136 CYS A CA 1
ATOM 1005 C C . CYS A 1 136 ? 9.606 0.629 -2.995 1.00 95.38 136 CYS A C 1
ATOM 1007 O O . CYS A 1 136 ? 9.112 1.713 -3.314 1.00 95.38 136 CYS A O 1
ATOM 1009 N N . ALA A 1 137 ? 10.905 0.499 -2.713 1.00 95.62 137 ALA A N 1
ATOM 1010 C CA . ALA A 1 137 ? 11.830 1.616 -2.513 1.00 95.62 137 ALA A CA 1
ATOM 1011 C C . ALA A 1 137 ? 11.916 2.574 -3.716 1.00 95.62 137 ALA A C 1
ATOM 1013 O O . ALA A 1 137 ? 12.055 3.784 -3.540 1.00 95.62 137 ALA A O 1
ATOM 1014 N N . LEU A 1 138 ? 11.777 2.059 -4.941 1.00 95.88 138 LEU A N 1
ATOM 1015 C CA . LEU A 1 138 ? 11.818 2.869 -6.167 1.00 95.88 138 LEU A CA 1
ATOM 1016 C C . LEU A 1 138 ? 10.619 3.824 -6.294 1.00 95.88 138 LEU A C 1
ATOM 1018 O O . LEU A 1 138 ? 10.740 4.893 -6.887 1.00 95.88 138 LEU A O 1
ATOM 1022 N N . SER A 1 139 ? 9.475 3.464 -5.704 1.00 96.25 139 SER A N 1
ATOM 1023 C CA . SER A 1 139 ? 8.227 4.231 -5.773 1.00 96.25 139 SER A CA 1
ATOM 1024 C C . SER A 1 139 ? 7.825 4.895 -4.453 1.00 96.25 139 SER A C 1
ATOM 1026 O O . SER A 1 139 ? 6.857 5.651 -4.437 1.00 96.25 139 SER A O 1
ATOM 1028 N N . VAL A 1 140 ? 8.532 4.642 -3.347 1.00 97.62 140 VAL A N 1
ATOM 1029 C CA . VAL A 1 140 ? 8.137 5.116 -2.008 1.00 97.62 140 VAL A CA 1
ATOM 1030 C C . VAL A 1 140 ? 8.089 6.645 -1.914 1.00 97.62 140 VAL A C 1
ATOM 1032 O O . VAL A 1 140 ? 7.077 7.200 -1.493 1.00 97.62 140 VAL A O 1
ATOM 1035 N N . LEU A 1 141 ? 9.132 7.334 -2.391 1.00 98.44 141 LEU A N 1
ATOM 1036 C CA . LEU A 1 141 ? 9.218 8.795 -2.372 1.00 98.44 141 LEU A CA 1
ATOM 1037 C C . LEU A 1 141 ? 8.132 9.457 -3.237 1.00 98.44 141 LEU A C 1
ATOM 1039 O O . LEU A 1 141 ? 7.400 10.289 -2.700 1.00 98.44 141 LEU A O 1
ATOM 1043 N N . PRO A 1 142 ? 7.959 9.099 -4.532 1.00 98.56 142 PRO A N 1
ATOM 1044 C CA . PRO A 1 142 ? 6.900 9.702 -5.340 1.00 98.56 142 PRO A CA 1
ATOM 1045 C C . PRO A 1 142 ? 5.495 9.377 -4.813 1.00 98.56 142 PRO A C 1
ATOM 1047 O O . PRO A 1 142 ? 4.615 10.227 -4.895 1.00 98.56 142 PRO A O 1
ATOM 1050 N N . THR A 1 143 ? 5.280 8.199 -4.212 1.00 98.75 143 THR A N 1
ATOM 1051 C CA . THR A 1 143 ? 3.986 7.849 -3.593 1.00 98.75 143 THR A CA 1
ATOM 1052 C C . THR A 1 143 ? 3.661 8.772 -2.420 1.00 98.75 143 THR A C 1
ATOM 1054 O O . THR A 1 143 ? 2.568 9.336 -2.370 1.00 98.75 143 THR A O 1
ATOM 1057 N N . ILE A 1 144 ? 4.617 8.977 -1.503 1.00 98.81 144 ILE A N 1
ATOM 1058 C CA . ILE A 1 144 ? 4.447 9.900 -0.372 1.00 98.81 144 ILE A CA 1
ATOM 1059 C C . ILE A 1 144 ? 4.187 11.315 -0.896 1.00 98.81 144 ILE A C 1
ATOM 1061 O O . ILE A 1 144 ? 3.194 11.929 -0.513 1.00 98.81 144 ILE A O 1
ATOM 1065 N N . TYR A 1 145 ? 5.011 11.799 -1.827 1.00 98.88 145 TYR A N 1
ATOM 1066 C CA . TYR A 1 145 ? 4.872 13.141 -2.389 1.00 98.88 145 TYR A CA 1
ATOM 1067 C C . TYR A 1 145 ? 3.499 13.375 -3.034 1.00 98.88 145 TYR A C 1
ATOM 1069 O O . TYR A 1 145 ? 2.803 14.324 -2.675 1.00 98.88 145 TYR A O 1
ATOM 1077 N N . GLY A 1 146 ? 3.070 12.476 -3.922 1.00 98.81 146 GLY A N 1
ATOM 1078 C CA . GLY A 1 146 ? 1.776 12.572 -4.596 1.00 98.81 146 GLY A CA 1
ATOM 1079 C C . GLY A 1 146 ? 0.597 12.564 -3.627 1.00 98.81 146 GLY A C 1
ATOM 1080 O O . GLY A 1 146 ? -0.315 13.380 -3.748 1.00 98.81 146 GLY A O 1
ATOM 1081 N N . SER A 1 147 ? 0.643 11.691 -2.618 1.00 98.81 147 SER A N 1
ATOM 1082 C CA . SER A 1 147 ? -0.402 11.621 -1.592 1.00 98.81 147 SER A CA 1
ATOM 1083 C C . SER A 1 147 ? -0.471 12.878 -0.716 1.00 98.81 147 SER A C 1
ATOM 1085 O O . SER A 1 147 ? -1.563 13.334 -0.379 1.00 98.81 147 SER A O 1
ATOM 1087 N N . MET A 1 148 ? 0.674 13.492 -0.395 1.00 98.88 148 MET A N 1
ATOM 1088 C CA . MET A 1 148 ? 0.725 14.747 0.357 1.00 98.88 148 MET A CA 1
ATOM 1089 C C . MET A 1 148 ? 0.132 15.909 -0.441 1.00 98.88 148 MET A C 1
ATOM 1091 O O . MET A 1 148 ? -0.622 16.693 0.122 1.00 98.88 148 MET A O 1
ATOM 1095 N N . LEU A 1 149 ? 0.402 15.989 -1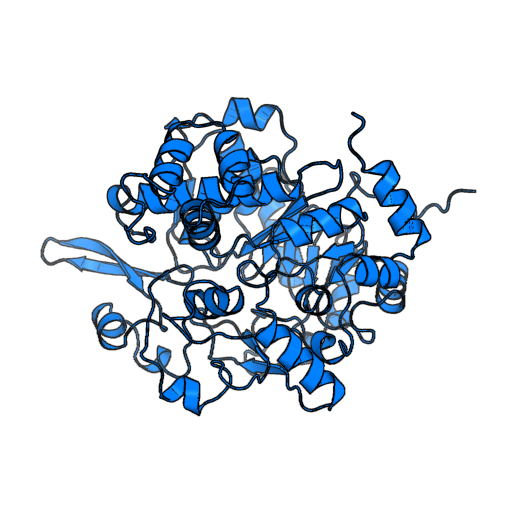.750 1.00 98.75 149 LEU A N 1
ATOM 1096 C CA . LEU A 1 149 ? -0.215 16.991 -2.629 1.00 98.75 149 LEU A CA 1
ATOM 1097 C C . LEU A 1 149 ? -1.743 16.838 -2.722 1.00 98.75 149 LEU A C 1
ATOM 1099 O O . LEU A 1 149 ? -2.436 17.821 -2.965 1.00 98.75 149 LEU A O 1
ATOM 1103 N N . ALA A 1 150 ? -2.271 15.627 -2.516 1.00 98.56 150 ALA A N 1
ATOM 1104 C CA . ALA A 1 150 ? -3.709 15.357 -2.441 1.00 98.56 150 ALA A CA 1
ATOM 1105 C C . ALA A 1 150 ? -4.303 15.584 -1.035 1.00 98.56 150 ALA A C 1
ATOM 1107 O O . ALA A 1 150 ? -5.488 15.331 -0.814 1.00 98.56 150 ALA A O 1
ATOM 1108 N N . GLY A 1 151 ? -3.495 16.039 -0.071 1.00 98.38 151 GLY A N 1
ATOM 1109 C CA . GLY A 1 151 ? -3.930 16.283 1.302 1.00 98.38 151 GLY A CA 1
ATOM 1110 C C . GLY A 1 151 ? -4.291 15.006 2.063 1.00 98.38 151 GLY A C 1
ATOM 1111 O O . GLY A 1 151 ? -5.288 14.995 2.786 1.00 98.38 151 GLY A O 1
ATOM 1112 N N . VAL A 1 152 ? -3.541 13.913 1.877 1.00 98.75 152 VAL A N 1
ATOM 1113 C CA . VAL A 1 152 ? -3.750 12.661 2.627 1.00 98.75 152 VAL A CA 1
ATOM 1114 C C . VAL A 1 152 ? -3.682 12.895 4.143 1.00 98.75 152 VAL A C 1
ATOM 1116 O O . VAL A 1 152 ? -2.840 13.648 4.626 1.00 98.75 152 VAL A O 1
ATOM 1119 N N . ASP A 1 153 ? -4.560 12.247 4.911 1.00 98.81 153 ASP A N 1
ATOM 1120 C CA . ASP A 1 153 ? -4.634 12.421 6.368 1.00 98.81 153 ASP A CA 1
ATOM 1121 C C . ASP A 1 153 ? -3.640 11.520 7.120 1.00 98.81 153 ASP A C 1
ATOM 1123 O O . ASP A 1 153 ? -3.196 11.865 8.218 1.00 98.81 153 ASP A O 1
ATOM 1127 N N . ALA A 1 154 ? -3.280 10.366 6.546 1.00 98.81 154 ALA A N 1
ATOM 1128 C CA . ALA A 1 154 ? -2.389 9.395 7.177 1.00 98.81 154 ALA A CA 1
ATOM 1129 C C . ALA A 1 154 ? -1.483 8.656 6.177 1.00 98.81 154 ALA A C 1
ATOM 1131 O O . ALA A 1 154 ? -1.934 8.177 5.137 1.00 98.81 154 ALA A O 1
ATOM 1132 N N . LEU A 1 155 ? -0.210 8.495 6.538 1.00 98.81 155 LEU A N 1
ATOM 1133 C CA . LEU A 1 155 ? 0.729 7.569 5.906 1.00 98.81 155 LEU A CA 1
ATOM 1134 C C . LEU A 1 155 ? 0.808 6.311 6.775 1.00 98.81 155 LEU A C 1
ATOM 1136 O O . LEU A 1 155 ? 1.335 6.357 7.889 1.00 98.81 155 LEU A O 1
ATOM 1140 N N . VAL A 1 156 ? 0.281 5.197 6.270 1.00 98.56 156 VAL A N 1
ATOM 1141 C CA . VAL A 1 156 ? 0.314 3.895 6.947 1.00 98.56 156 VAL A CA 1
ATOM 1142 C C . VAL A 1 156 ? 1.454 3.081 6.340 1.00 98.56 156 VAL A C 1
ATOM 1144 O O . VAL A 1 156 ? 1.411 2.756 5.160 1.00 98.56 156 VAL A O 1
ATOM 1147 N N . CYS A 1 157 ? 2.518 2.806 7.091 1.00 96.56 157 CYS A N 1
ATOM 1148 C CA . CYS A 1 157 ? 3.770 2.298 6.515 1.00 96.56 157 CYS A CA 1
ATOM 1149 C C . CYS A 1 157 ? 4.019 0.833 6.881 1.00 96.56 157 CYS A C 1
ATOM 1151 O O . CYS A 1 157 ? 4.362 0.549 8.027 1.00 96.56 157 CYS A O 1
ATOM 1153 N N . GLY A 1 158 ? 3.900 -0.071 5.905 1.00 90.75 158 GLY A N 1
ATOM 1154 C CA . GLY A 1 158 ? 4.143 -1.510 6.064 1.00 90.75 158 GLY A CA 1
ATOM 1155 C C . GLY A 1 158 ? 5.392 -2.031 5.341 1.00 90.75 158 GLY A C 1
ATOM 1156 O O . GLY A 1 158 ? 6.052 -1.308 4.590 1.00 90.75 158 GLY A O 1
ATOM 1157 N N . ALA A 1 159 ? 5.697 -3.317 5.560 1.00 84.12 159 ALA A N 1
ATOM 1158 C CA . ALA A 1 159 ? 6.773 -4.079 4.908 1.00 84.12 159 ALA A CA 1
ATOM 1159 C C . ALA A 1 159 ? 8.144 -3.372 4.874 1.00 84.12 159 ALA A C 1
ATOM 1161 O O . ALA A 1 159 ? 8.762 -3.186 3.824 1.00 84.12 159 ALA A O 1
ATOM 1162 N N . GLY A 1 160 ? 8.617 -2.974 6.050 1.00 85.38 160 GLY A N 1
ATOM 1163 C CA . GLY A 1 160 ? 9.907 -2.331 6.279 1.00 85.38 160 GLY A CA 1
ATOM 1164 C C . GLY A 1 160 ? 9.846 -1.474 7.537 1.00 85.38 160 GLY A C 1
ATOM 1165 O O . GLY A 1 160 ? 8.811 -1.414 8.196 1.00 85.38 160 GLY A O 1
ATOM 1166 N N . VAL A 1 161 ? 10.957 -0.828 7.897 1.00 85.56 161 VAL A N 1
ATOM 1167 C CA . VAL A 1 161 ? 11.005 0.030 9.088 1.00 85.56 161 VAL A CA 1
ATOM 1168 C C . VAL A 1 161 ? 11.262 1.470 8.648 1.00 85.56 161 VAL A C 1
ATOM 1170 O O . VAL A 1 161 ? 12.389 1.760 8.244 1.00 85.56 161 VAL A O 1
ATOM 1173 N N . PRO A 1 162 ? 10.249 2.357 8.711 1.00 94.25 162 PRO A N 1
ATOM 1174 C CA . PRO A 1 162 ? 10.278 3.670 8.073 1.00 94.25 162 PRO A CA 1
ATOM 1175 C C . PRO A 1 162 ? 11.108 4.687 8.870 1.00 94.25 162 PRO A C 1
ATOM 1177 O O . PRO A 1 162 ? 10.584 5.649 9.431 1.00 94.25 162 PRO A O 1
ATOM 1180 N N . MET A 1 163 ? 12.419 4.463 8.969 1.00 96.00 163 MET A N 1
ATOM 1181 C CA . MET A 1 163 ? 13.296 5.284 9.805 1.00 96.00 163 MET A CA 1
ATOM 1182 C C . MET A 1 163 ? 13.376 6.723 9.317 1.00 96.00 163 MET A C 1
ATOM 1184 O O . MET A 1 163 ? 13.379 7.626 10.141 1.00 96.00 163 MET A O 1
ATOM 1188 N N . GLU A 1 164 ? 13.392 6.939 8.007 1.00 97.31 164 GLU A N 1
ATOM 1189 C CA . GLU A 1 164 ? 13.563 8.251 7.390 1.00 97.31 164 GLU A CA 1
ATOM 1190 C C . GLU A 1 164 ? 12.253 9.016 7.186 1.00 97.31 164 GLU A C 1
ATOM 1192 O O . GLU A 1 164 ? 12.291 10.163 6.746 1.00 97.31 164 GLU A O 1
ATOM 1197 N N . LEU A 1 165 ? 11.098 8.418 7.502 1.00 98.06 165 LEU A N 1
ATOM 1198 C CA . LEU A 1 165 ? 9.785 8.966 7.151 1.00 98.06 165 LEU A CA 1
ATOM 1199 C C . LEU A 1 165 ? 9.542 10.410 7.631 1.00 98.06 165 LEU A C 1
ATOM 1201 O O . LEU A 1 165 ? 9.100 11.205 6.800 1.00 98.06 165 LEU A O 1
ATOM 1205 N N . PRO A 1 166 ? 9.867 10.816 8.878 1.00 98.38 166 PRO A N 1
ATOM 1206 C CA . PRO A 1 166 ? 9.685 12.208 9.292 1.00 98.38 166 PRO A CA 1
ATOM 1207 C C . PRO A 1 166 ? 10.538 13.170 8.464 1.00 98.38 166 PRO A C 1
ATOM 1209 O O . PRO A 1 166 ? 10.058 14.217 8.038 1.00 98.38 166 PRO A O 1
ATOM 1212 N N . GLY A 1 167 ? 11.786 12.783 8.176 1.00 98.19 167 GLY A N 1
ATOM 1213 C CA . GLY A 1 167 ? 12.687 13.552 7.322 1.00 98.19 167 GLY A CA 1
ATOM 1214 C C . GLY A 1 167 ? 12.194 13.639 5.876 1.00 98.19 167 GLY A C 1
ATOM 1215 O O . GLY A 1 167 ? 12.281 14.704 5.275 1.00 98.19 167 GLY A O 1
ATOM 1216 N N . ILE A 1 168 ? 11.626 12.556 5.332 1.00 98.56 168 ILE A N 1
ATOM 1217 C CA . ILE A 1 168 ? 10.998 12.549 4.001 1.00 98.56 168 ILE A CA 1
ATOM 1218 C C . ILE A 1 168 ? 9.841 13.552 3.959 1.00 98.56 168 ILE A C 1
ATOM 1220 O O . ILE A 1 168 ? 9.813 14.410 3.080 1.00 98.56 168 ILE A O 1
ATOM 1224 N N . VAL A 1 169 ? 8.916 13.487 4.924 1.00 98.56 169 VAL A N 1
ATOM 1225 C CA . VAL A 1 169 ? 7.764 14.401 5.002 1.00 98.56 169 VAL A CA 1
ATOM 1226 C C . VAL A 1 169 ? 8.230 15.853 5.142 1.00 98.56 169 VAL A C 1
ATOM 1228 O O . VAL A 1 169 ? 7.742 16.722 4.420 1.00 98.56 169 VAL A O 1
ATOM 1231 N N . ALA A 1 170 ? 9.200 16.126 6.019 1.00 98.12 170 ALA A N 1
ATOM 1232 C CA . ALA A 1 170 ? 9.739 17.469 6.222 1.00 98.12 170 ALA A CA 1
ATOM 1233 C C . ALA A 1 170 ? 10.421 18.023 4.958 1.00 98.12 170 ALA A C 1
ATOM 1235 O O . ALA A 1 170 ? 10.159 19.160 4.567 1.00 98.12 170 ALA A O 1
ATOM 1236 N N . ASN A 1 171 ? 11.245 17.219 4.279 1.00 98.38 171 ASN A N 1
ATOM 1237 C CA . ASN A 1 171 ? 11.934 17.633 3.055 1.00 98.38 171 ASN A CA 1
ATOM 1238 C C . ASN A 1 171 ? 10.964 17.869 1.892 1.00 98.38 171 ASN A C 1
ATOM 1240 O O . ASN A 1 171 ? 11.117 18.861 1.185 1.00 98.38 171 ASN A O 1
ATOM 1244 N N . ILE A 1 172 ? 9.930 17.032 1.744 1.00 98.56 172 ILE A N 1
ATOM 1245 C CA . ILE A 1 172 ? 8.870 17.248 0.749 1.00 98.56 172 ILE A CA 1
ATOM 1246 C C . ILE A 1 172 ? 8.141 18.569 1.012 1.00 98.56 172 ILE A C 1
ATOM 1248 O O . ILE A 1 172 ? 7.973 19.368 0.093 1.00 98.56 172 ILE A O 1
ATOM 1252 N N . ARG A 1 173 ? 7.754 18.846 2.268 1.00 98.00 173 ARG A N 1
ATOM 1253 C CA . ARG A 1 173 ? 7.113 20.125 2.634 1.00 98.00 173 ARG A CA 1
ATOM 1254 C C . ARG A 1 173 ? 8.011 21.330 2.376 1.00 98.00 173 ARG A C 1
ATOM 1256 O O . ARG A 1 173 ? 7.504 22.392 2.041 1.00 98.00 173 ARG A O 1
ATOM 1263 N N . ALA A 1 174 ? 9.321 21.164 2.525 1.00 97.62 174 ALA A N 1
ATOM 1264 C CA . ALA A 1 174 ? 10.308 22.199 2.247 1.00 97.62 174 ALA A CA 1
ATOM 1265 C C . ALA A 1 174 ? 10.698 22.302 0.759 1.00 97.62 174 ALA A C 1
ATOM 1267 O O . ALA A 1 174 ? 11.580 23.095 0.440 1.00 97.62 174 ALA A O 1
ATOM 1268 N N . GLY A 1 175 ? 10.102 21.500 -0.134 1.00 97.88 175 GLY A N 1
ATOM 1269 C CA . GLY A 1 175 ? 10.421 21.503 -1.565 1.00 97.88 175 GLY A CA 1
ATOM 1270 C C . GLY A 1 175 ? 11.842 21.039 -1.892 1.00 97.88 175 GLY A C 1
ATOM 1271 O O . GLY A 1 175 ? 12.411 21.475 -2.886 1.00 97.88 175 GLY A O 1
ATOM 1272 N N . LYS A 1 176 ? 12.440 20.186 -1.052 1.00 98.25 176 LYS A N 1
ATOM 1273 C CA . LYS A 1 176 ? 13.822 19.720 -1.216 1.00 98.25 176 LYS A CA 1
ATOM 1274 C C . LYS A 1 176 ? 13.880 18.386 -1.944 1.00 98.25 176 LYS A C 1
ATOM 1276 O O . LYS A 1 176 ? 13.142 17.461 -1.609 1.00 98.25 176 LYS A O 1
ATOM 1281 N N . ASP A 1 177 ? 14.834 18.265 -2.860 1.00 97.81 177 ASP A N 1
ATOM 1282 C CA . ASP A 1 177 ? 15.208 16.986 -3.460 1.00 97.81 177 ASP A CA 1
ATOM 1283 C C . ASP A 1 177 ? 15.612 15.960 -2.388 1.00 97.81 177 ASP A C 1
ATOM 1285 O O . ASP A 1 177 ? 16.215 16.285 -1.361 1.00 97.81 177 ASP A O 1
ATOM 1289 N N . LEU A 1 178 ? 15.273 14.696 -2.637 1.00 97.94 178 LEU A N 1
ATOM 1290 C CA . LEU A 1 178 ? 15.485 13.587 -1.713 1.00 97.94 178 LEU A CA 1
ATOM 1291 C C . LEU A 1 178 ? 16.382 12.531 -2.354 1.00 97.94 178 LEU A C 1
ATOM 1293 O O . LEU A 1 178 ? 16.190 12.178 -3.517 1.00 97.94 178 LEU A O 1
ATOM 1297 N N . SER A 1 179 ? 17.319 11.978 -1.584 1.00 96.50 179 SER A N 1
ATOM 1298 C CA . SER A 1 179 ? 18.179 10.872 -2.014 1.00 96.50 179 SER A CA 1
ATOM 1299 C C . SER A 1 179 ? 18.587 10.006 -0.823 1.00 96.50 179 SER A C 1
ATOM 1301 O O . SER A 1 179 ? 19.005 10.526 0.212 1.00 96.50 179 SER A O 1
ATOM 1303 N N . TYR A 1 180 ? 18.451 8.688 -0.970 1.00 96.00 180 TYR A N 1
ATOM 1304 C CA . TYR A 1 180 ? 18.783 7.684 0.040 1.00 96.00 180 TYR A CA 1
ATOM 1305 C C . TYR A 1 180 ? 19.514 6.515 -0.620 1.00 96.00 180 TYR A C 1
ATOM 1307 O O . TYR A 1 180 ? 19.018 5.936 -1.588 1.00 96.00 180 TYR A O 1
ATOM 1315 N N . ALA A 1 181 ? 20.681 6.159 -0.084 1.00 93.81 181 ALA A N 1
ATOM 1316 C CA . ALA A 1 181 ? 21.592 5.184 -0.674 1.00 93.81 181 ALA A CA 1
ATOM 1317 C C . ALA A 1 181 ? 22.224 4.271 0.403 1.00 93.81 181 ALA A C 1
ATOM 1319 O O . ALA A 1 181 ? 23.304 4.584 0.906 1.00 93.81 181 ALA A O 1
ATOM 1320 N N . PRO A 1 182 ? 21.570 3.155 0.782 1.00 93.56 182 PRO A N 1
ATOM 1321 C CA . PRO A 1 182 ? 20.194 2.773 0.453 1.00 93.56 182 PRO A CA 1
ATOM 1322 C C . PRO A 1 182 ? 19.167 3.423 1.396 1.00 93.56 182 PRO A C 1
ATOM 1324 O O . PRO A 1 182 ? 19.511 3.981 2.436 1.00 93.56 182 PRO A O 1
ATOM 1327 N N . LEU A 1 183 ? 17.880 3.311 1.058 1.00 95.00 183 LEU A N 1
ATOM 1328 C CA . LEU A 1 183 ? 16.802 3.572 2.019 1.00 95.00 183 LEU A CA 1
ATOM 1329 C C . LEU A 1 183 ? 16.801 2.492 3.115 1.00 95.00 183 LEU A C 1
ATOM 1331 O O . LEU A 1 183 ? 16.864 1.303 2.791 1.00 95.00 183 LEU A O 1
ATOM 1335 N N . THR A 1 184 ? 16.699 2.865 4.397 1.00 93.62 184 THR A N 1
ATOM 1336 C CA . THR A 1 184 ? 16.814 1.908 5.515 1.00 93.62 184 THR A CA 1
ATOM 1337 C C . THR A 1 184 ? 15.850 0.728 5.385 1.00 93.62 184 THR A C 1
ATOM 1339 O O . THR A 1 184 ? 14.659 0.886 5.121 1.00 93.62 184 THR A O 1
ATOM 1342 N N . GLY A 1 185 ? 16.364 -0.484 5.622 1.00 88.56 185 GLY A N 1
ATOM 1343 C CA . GLY A 1 185 ? 15.590 -1.727 5.509 1.00 88.56 185 GLY A CA 1
ATOM 1344 C C . GLY A 1 185 ? 15.385 -2.195 4.064 1.00 88.56 185 GLY A C 1
ATOM 1345 O O . GLY A 1 185 ? 14.676 -3.176 3.816 1.00 88.56 185 GLY A O 1
ATOM 1346 N N . THR A 1 186 ? 16.017 -1.514 3.111 1.00 90.25 186 THR A N 1
ATOM 1347 C CA . THR A 1 186 ? 16.033 -1.859 1.692 1.00 90.25 186 THR A CA 1
ATOM 1348 C C . THR A 1 186 ? 17.476 -1.938 1.197 1.00 90.25 186 THR A C 1
ATOM 1350 O O . THR A 1 186 ? 18.376 -1.370 1.808 1.00 90.25 186 THR A O 1
ATOM 1353 N N . ASP A 1 187 ? 17.675 -2.621 0.074 1.00 92.25 187 ASP A N 1
ATOM 1354 C CA . ASP A 1 187 ? 18.970 -2.720 -0.611 1.00 92.25 187 ASP A CA 1
ATOM 1355 C C . ASP A 1 187 ? 18.946 -1.858 -1.883 1.00 92.25 187 ASP A C 1
ATOM 1357 O O . ASP A 1 187 ? 19.503 -2.215 -2.920 1.00 92.25 187 ASP A O 1
ATOM 1361 N N . THR A 1 188 ? 18.188 -0.760 -1.837 1.00 94.94 188 THR A N 1
ATOM 1362 C CA . THR A 1 188 ? 17.814 0.010 -3.020 1.00 94.94 188 THR A CA 1
ATOM 1363 C C . THR A 1 188 ? 18.118 1.483 -2.811 1.00 94.94 188 THR A C 1
ATOM 1365 O O . THR A 1 188 ? 17.703 2.088 -1.818 1.00 94.94 188 THR A O 1
ATOM 1368 N N . HIS A 1 189 ? 18.823 2.072 -3.774 1.00 94.56 189 HIS A N 1
ATOM 1369 C CA . HIS A 1 189 ? 18.993 3.513 -3.855 1.00 94.56 189 HIS A CA 1
ATOM 1370 C C . HIS A 1 189 ? 17.718 4.137 -4.420 1.00 94.56 189 HIS A C 1
ATOM 1372 O O . HIS A 1 189 ? 17.163 3.678 -5.421 1.00 94.56 189 HIS A O 1
ATOM 1378 N N . THR A 1 190 ? 17.234 5.190 -3.774 1.00 94.12 190 THR A N 1
ATOM 1379 C CA . THR A 1 190 ? 16.037 5.906 -4.212 1.00 94.12 190 THR A CA 1
ATOM 1380 C C . THR A 1 190 ? 16.254 7.400 -4.120 1.00 94.12 190 THR A C 1
ATOM 1382 O O . THR A 1 190 ? 16.920 7.899 -3.217 1.00 94.12 190 THR A O 1
ATOM 1385 N N . GLN A 1 191 ? 15.700 8.115 -5.088 1.00 95.06 191 GLN A N 1
ATOM 1386 C CA . GLN A 1 191 ? 15.856 9.556 -5.205 1.00 95.06 191 GLN A CA 1
ATOM 1387 C C . GLN A 1 191 ? 14.630 10.162 -5.872 1.00 95.06 191 GLN A C 1
ATOM 1389 O O . GLN A 1 191 ? 14.011 9.529 -6.736 1.00 95.06 191 GLN A O 1
ATOM 1394 N N . LEU A 1 192 ? 14.311 11.397 -5.520 1.00 96.81 192 LEU A N 1
ATOM 1395 C CA . LEU A 1 192 ? 13.207 12.148 -6.089 1.00 96.81 192 LEU A CA 1
ATOM 1396 C C . LEU A 1 192 ? 13.594 13.626 -6.156 1.00 96.81 192 LEU A C 1
ATOM 1398 O O . LEU A 1 192 ? 13.897 14.223 -5.127 1.00 96.81 192 LEU A O 1
ATOM 1402 N N . SER A 1 193 ? 13.551 14.193 -7.361 1.00 95.75 193 SER A N 1
ATOM 1403 C CA . SER A 1 193 ? 13.736 15.628 -7.573 1.00 95.75 193 SER A CA 1
ATOM 1404 C C . SER A 1 193 ? 12.385 16.317 -7.665 1.00 95.75 193 SER A C 1
ATOM 1406 O O . SER A 1 193 ? 11.557 15.921 -8.486 1.00 95.75 193 SER A O 1
ATOM 1408 N N . ILE A 1 194 ? 12.178 17.308 -6.802 1.00 97.31 194 ILE A N 1
ATOM 1409 C CA . ILE A 1 194 ? 10.929 18.079 -6.668 1.00 97.31 194 ILE A CA 1
ATOM 1410 C C . ILE A 1 194 ? 11.181 19.580 -6.540 1.00 97.31 194 ILE A C 1
ATOM 1412 O O . ILE A 1 194 ? 10.227 20.345 -6.492 1.00 97.31 194 ILE A O 1
ATOM 1416 N N . THR A 1 195 ? 12.443 20.016 -6.488 1.00 96.75 195 THR A N 1
ATOM 1417 C CA . THR A 1 195 ? 12.780 21.440 -6.339 1.00 96.75 195 THR A CA 1
ATOM 1418 C C . THR A 1 195 ? 12.182 22.279 -7.475 1.00 96.75 195 THR A C 1
ATOM 1420 O O . THR A 1 195 ? 11.680 23.370 -7.232 1.00 96.75 195 THR A O 1
ATOM 1423 N N . GLU A 1 196 ? 12.167 21.751 -8.704 1.00 95.38 196 GLU A N 1
ATOM 1424 C CA . GLU A 1 196 ? 11.557 22.415 -9.870 1.00 95.38 196 GLU A CA 1
ATOM 1425 C C . GLU A 1 196 ? 10.028 22.535 -9.782 1.00 95.38 196 GLU A C 1
ATOM 1427 O O . GLU A 1 196 ? 9.454 23.408 -10.429 1.00 95.38 196 GLU A O 1
ATOM 1432 N N . ASP A 1 197 ? 9.369 21.669 -9.007 1.00 96.81 197 ASP A N 1
ATOM 1433 C CA . ASP A 1 197 ? 7.919 21.734 -8.817 1.00 96.81 197 ASP A CA 1
ATOM 1434 C C . ASP A 1 197 ? 7.527 22.853 -7.834 1.00 96.81 197 ASP A C 1
ATOM 1436 O O . ASP A 1 197 ? 6.380 23.287 -7.848 1.00 96.81 197 ASP A O 1
ATOM 1440 N N . ASP A 1 198 ? 8.455 23.289 -6.968 1.00 96.56 198 ASP A N 1
ATOM 1441 C CA . ASP A 1 198 ? 8.219 24.199 -5.836 1.00 96.56 198 ASP A CA 1
ATOM 1442 C C . ASP A 1 198 ? 6.925 23.870 -5.051 1.00 96.56 198 ASP A C 1
ATOM 1444 O O . ASP A 1 198 ? 5.963 24.641 -5.040 1.00 96.56 198 ASP A O 1
ATOM 1448 N N . PRO A 1 199 ? 6.835 22.697 -4.388 1.00 97.38 199 PRO A N 1
ATOM 1449 C CA . PRO A 1 199 ? 5.595 22.271 -3.740 1.00 97.38 199 PRO A CA 1
ATOM 1450 C C . PRO A 1 199 ? 5.331 22.941 -2.390 1.00 97.38 199 PRO A C 1
ATOM 1452 O O . PRO A 1 199 ? 4.241 22.776 -1.831 1.00 97.38 199 PRO A O 1
ATOM 1455 N N . ALA A 1 200 ? 6.295 23.684 -1.839 1.00 97.75 200 ALA A N 1
ATOM 1456 C CA . ALA A 1 200 ? 6.189 24.265 -0.505 1.00 97.75 200 ALA A CA 1
ATOM 1457 C C . ALA A 1 200 ? 4.959 25.187 -0.340 1.00 97.75 200 ALA A C 1
ATOM 1459 O O . ALA A 1 200 ? 4.241 25.019 0.649 1.00 97.75 200 ALA A O 1
ATOM 1460 N N . PRO A 1 201 ? 4.610 26.081 -1.291 1.00 97.50 201 PRO A N 1
ATOM 1461 C CA . PRO A 1 201 ? 3.406 26.910 -1.192 1.00 97.50 201 PRO A CA 1
ATOM 1462 C C . PRO A 1 201 ? 2.095 26.111 -1.197 1.00 97.50 201 PRO A C 1
ATOM 1464 O O . PRO A 1 201 ? 1.135 26.501 -0.529 1.00 97.50 201 PRO A O 1
ATOM 1467 N N . VAL A 1 202 ? 2.044 24.991 -1.930 1.00 96.88 202 VAL A N 1
ATOM 1468 C CA . VAL A 1 202 ? 0.873 24.097 -1.966 1.00 96.88 202 VAL A CA 1
ATOM 1469 C C . VAL A 1 202 ? 0.726 23.387 -0.621 1.00 96.88 202 VAL A C 1
ATOM 1471 O O . VAL A 1 202 ? -0.344 23.406 -0.013 1.00 96.88 202 VAL A O 1
ATOM 1474 N N . LEU A 1 203 ? 1.821 22.810 -0.124 1.00 97.62 203 LEU A N 1
ATOM 1475 C CA . LEU A 1 203 ? 1.837 22.000 1.094 1.00 97.62 203 LEU A CA 1
ATOM 1476 C C . LEU A 1 203 ? 1.744 22.830 2.380 1.00 97.62 203 LEU A C 1
ATOM 1478 O O . LEU A 1 203 ? 1.263 22.325 3.393 1.00 97.62 203 LEU A O 1
ATOM 1482 N N . ALA A 1 204 ? 2.148 24.104 2.358 1.00 96.38 204 ALA A N 1
ATOM 1483 C CA . ALA A 1 204 ? 2.016 25.016 3.496 1.00 96.38 204 ALA A CA 1
ATOM 1484 C C . ALA A 1 204 ? 0.554 25.232 3.924 1.00 96.38 204 ALA A C 1
ATOM 1486 O O . ALA A 1 204 ? 0.296 25.560 5.078 1.00 96.38 204 ALA A O 1
ATOM 1487 N N . ARG A 1 205 ? -0.403 25.016 3.012 1.00 93.81 205 ARG A N 1
ATOM 1488 C CA . ARG A 1 205 ? -1.850 25.142 3.262 1.00 93.81 205 ARG A CA 1
ATOM 1489 C C . ARG A 1 205 ? -2.494 23.856 3.781 1.00 93.81 205 ARG A C 1
ATOM 1491 O O . ARG A 1 205 ? -3.705 23.817 3.971 1.00 93.81 205 ARG A O 1
ATOM 1498 N N . MET A 1 206 ? -1.706 22.798 3.952 1.00 94.50 206 MET A N 1
ATOM 1499 C CA . MET A 1 206 ? -2.180 21.470 4.320 1.00 94.50 206 MET A CA 1
ATOM 1500 C C . MET A 1 206 ? -1.525 21.023 5.622 1.00 94.50 206 MET A C 1
ATOM 1502 O O . MET A 1 206 ? -0.324 21.230 5.840 1.00 94.50 206 MET A O 1
ATOM 1506 N N . GLU A 1 207 ? -2.299 20.346 6.462 1.00 93.56 207 GLU A N 1
ATOM 1507 C CA . GLU A 1 207 ? -1.760 19.658 7.630 1.00 93.56 207 GLU A CA 1
ATOM 1508 C C . GLU A 1 207 ? -0.802 18.536 7.193 1.00 93.56 207 GLU A C 1
ATOM 1510 O O . GLU A 1 207 ? -1.064 17.849 6.200 1.00 93.56 207 GLU A O 1
ATOM 1515 N N . PRO A 1 208 ? 0.327 18.330 7.892 1.00 95.50 208 PRO A N 1
ATOM 1516 C CA . PRO A 1 208 ? 1.157 17.157 7.669 1.00 95.50 208 PRO A CA 1
ATOM 1517 C C . PRO A 1 208 ? 0.363 15.870 7.946 1.00 95.50 208 PRO A C 1
ATOM 1519 O O . PRO A 1 208 ? -0.383 15.810 8.929 1.00 95.50 208 PRO A O 1
ATOM 1522 N N . PRO A 1 209 ? 0.551 14.811 7.141 1.00 98.19 209 PRO A N 1
ATOM 1523 C CA . PRO A 1 209 ? -0.143 13.558 7.379 1.00 98.19 209 PRO A CA 1
ATOM 1524 C C . PRO A 1 209 ? 0.328 12.914 8.684 1.00 98.19 209 PRO A C 1
ATOM 1526 O O . PRO A 1 209 ? 1.508 12.966 9.048 1.00 98.19 209 PRO A O 1
ATOM 1529 N N . LYS A 1 210 ? -0.589 12.240 9.376 1.00 98.50 210 LYS A N 1
ATOM 1530 C CA . LYS A 1 210 ? -0.242 11.414 10.533 1.00 98.50 210 LYS A CA 1
ATOM 1531 C C . LYS A 1 210 ? 0.587 10.215 10.075 1.00 98.50 210 LYS A C 1
ATOM 1533 O O . LYS A 1 210 ? 0.276 9.587 9.069 1.00 98.50 210 LYS A O 1
ATOM 1538 N N . MET A 1 211 ? 1.641 9.878 10.811 1.00 98.50 211 MET A N 1
ATOM 1539 C CA . MET A 1 211 ? 2.518 8.754 10.473 1.00 98.50 211 MET A CA 1
ATOM 1540 C C . MET A 1 211 ? 2.194 7.546 11.350 1.00 98.50 211 MET A C 1
ATOM 1542 O O . MET A 1 211 ? 2.295 7.640 12.577 1.00 98.50 211 MET A O 1
ATOM 1546 N N . LEU A 1 212 ? 1.802 6.436 10.722 1.00 98.44 212 LEU A N 1
ATOM 1547 C CA . LEU A 1 212 ? 1.375 5.199 11.376 1.00 98.44 212 LEU A CA 1
ATOM 1548 C C . LEU A 1 212 ? 2.237 4.014 10.892 1.00 98.44 212 LEU A C 1
ATOM 1550 O O . LEU A 1 212 ? 1.868 3.330 9.934 1.00 98.44 212 LEU A O 1
ATOM 1554 N N . PRO A 1 213 ? 3.408 3.757 11.504 1.00 97.88 213 PRO A N 1
ATOM 1555 C CA . PRO A 1 213 ? 4.207 2.578 11.189 1.00 97.88 213 PRO A CA 1
ATOM 1556 C C . PRO A 1 213 ? 3.493 1.282 11.600 1.00 97.88 213 PRO A C 1
ATOM 1558 O O . PRO A 1 213 ? 3.026 1.164 12.737 1.00 97.88 213 PRO A O 1
ATOM 1561 N N . ILE A 1 214 ? 3.468 0.303 10.694 1.00 96.56 214 ILE A N 1
ATOM 1562 C CA . ILE A 1 214 ? 3.056 -1.074 10.975 1.00 96.56 214 ILE A CA 1
ATOM 1563 C C . ILE A 1 214 ? 4.272 -1.852 11.481 1.00 96.56 214 ILE A C 1
ATOM 1565 O O . ILE A 1 214 ? 5.336 -1.847 10.857 1.00 96.56 214 ILE A O 1
ATOM 1569 N N . VAL A 1 215 ? 4.135 -2.508 12.630 1.00 94.06 215 VAL A N 1
ATOM 1570 C CA . VAL A 1 215 ? 5.226 -3.200 13.327 1.00 94.06 215 VAL A CA 1
ATOM 1571 C C . VAL A 1 215 ? 4.732 -4.488 13.984 1.00 94.06 215 VAL A C 1
ATOM 1573 O O . VAL A 1 215 ? 3.591 -4.583 14.419 1.00 94.06 215 VAL A O 1
ATOM 1576 N N . SER A 1 216 ? 5.622 -5.471 14.103 1.00 90.50 216 SER A N 1
ATOM 1577 C CA . SER A 1 216 ? 5.310 -6.817 14.614 1.00 90.50 216 SER A CA 1
ATOM 1578 C C . SER A 1 216 ? 6.020 -7.164 15.930 1.00 90.50 216 SER A C 1
ATOM 1580 O O . SER A 1 216 ? 6.081 -8.323 16.337 1.00 90.50 216 SER A O 1
ATOM 1582 N N . ASN A 1 217 ? 6.655 -6.181 16.582 1.00 89.06 217 ASN A N 1
ATOM 1583 C CA . ASN A 1 217 ? 7.255 -6.354 17.905 1.00 89.06 217 ASN A CA 1
ATOM 1584 C C . ASN A 1 217 ? 7.576 -5.021 18.598 1.00 89.06 217 ASN A C 1
ATOM 1586 O O . ASN A 1 217 ? 7.699 -3.963 17.972 1.00 89.06 217 ASN A O 1
ATOM 1590 N N . TYR A 1 218 ? 7.812 -5.107 19.909 1.00 91.62 218 TYR A N 1
ATOM 1591 C CA . TYR A 1 218 ? 8.204 -3.978 20.754 1.00 91.62 218 TYR A CA 1
ATOM 1592 C C . TYR A 1 218 ? 9.560 -3.352 20.384 1.00 91.62 218 TYR A C 1
ATOM 1594 O O . TYR A 1 218 ? 9.702 -2.129 20.419 1.00 91.62 218 TYR A O 1
ATOM 1602 N N . ALA A 1 219 ? 10.562 -4.155 20.007 1.00 91.69 219 ALA A N 1
ATOM 1603 C CA . ALA A 1 219 ? 11.906 -3.648 19.724 1.00 91.69 219 ALA A CA 1
ATOM 1604 C C . ALA A 1 219 ? 11.911 -2.658 18.547 1.00 91.69 219 ALA A C 1
ATOM 1606 O O . ALA A 1 219 ? 12.580 -1.625 18.610 1.00 91.69 219 ALA A O 1
ATOM 1607 N N . PHE A 1 220 ? 11.122 -2.917 17.500 1.00 91.94 220 PHE A N 1
ATOM 1608 C CA . PHE A 1 220 ? 10.954 -1.979 16.392 1.00 91.94 220 PHE A CA 1
ATOM 1609 C C . PHE A 1 220 ? 10.198 -0.717 16.801 1.00 91.94 220 PHE A C 1
ATOM 1611 O O . PHE A 1 220 ? 10.630 0.364 16.403 1.00 91.94 220 PHE A O 1
ATOM 1618 N N . CYS A 1 221 ? 9.158 -0.823 17.637 1.00 94.31 221 CYS A N 1
ATOM 1619 C CA . CYS A 1 221 ? 8.456 0.347 18.181 1.00 94.31 221 CYS A CA 1
ATOM 1620 C C . CYS A 1 221 ? 9.437 1.281 18.898 1.00 94.31 221 CYS A C 1
ATOM 1622 O O . CYS A 1 221 ? 9.529 2.471 18.588 1.00 94.31 221 CYS A O 1
ATOM 1624 N N . LYS A 1 222 ? 10.227 0.715 19.819 1.00 95.38 222 LYS A N 1
ATOM 1625 C CA . LYS A 1 222 ? 11.214 1.458 20.603 1.00 95.38 222 LYS A CA 1
ATOM 1626 C C . LYS A 1 222 ? 12.306 2.057 19.716 1.00 95.38 222 LYS A C 1
ATOM 1628 O O . LYS A 1 222 ? 12.629 3.232 19.848 1.00 95.38 222 LYS A O 1
ATOM 1633 N N . ARG A 1 223 ? 12.807 1.289 18.743 1.00 95.50 223 ARG A N 1
ATOM 1634 C CA . ARG A 1 223 ? 13.826 1.758 17.795 1.00 95.50 223 ARG A CA 1
ATOM 1635 C C . ARG A 1 223 ? 13.334 2.912 16.919 1.00 95.50 223 ARG A C 1
ATOM 1637 O O . ARG A 1 223 ? 14.100 3.849 16.713 1.00 95.50 223 ARG A O 1
ATOM 1644 N N . ILE A 1 224 ? 12.101 2.854 16.407 1.00 96.56 224 ILE A N 1
ATOM 1645 C CA . ILE A 1 224 ? 11.491 3.953 15.638 1.00 96.56 224 ILE A CA 1
ATOM 1646 C C . ILE A 1 224 ? 11.401 5.199 16.518 1.00 96.56 224 ILE A C 1
ATOM 1648 O O . ILE A 1 224 ? 11.913 6.245 16.137 1.00 96.56 224 ILE A O 1
ATOM 1652 N N . MET A 1 225 ? 10.821 5.062 17.711 1.00 96.31 225 MET A N 1
ATOM 1653 C CA . MET A 1 225 ? 10.681 6.138 18.694 1.00 96.31 225 MET A CA 1
ATOM 1654 C C . MET A 1 225 ? 12.011 6.837 18.996 1.00 96.31 225 MET A C 1
ATOM 1656 O O . MET A 1 225 ? 12.122 8.052 18.850 1.00 96.31 225 MET A O 1
ATOM 1660 N N . ASP A 1 226 ? 13.034 6.069 19.370 1.00 96.75 226 ASP A N 1
ATOM 1661 C CA . ASP A 1 226 ? 14.335 6.617 19.753 1.00 96.75 226 ASP A CA 1
ATOM 1662 C C . ASP A 1 226 ? 15.057 7.241 18.548 1.00 96.75 226 ASP A C 1
ATOM 1664 O O . ASP A 1 226 ? 15.679 8.300 18.662 1.00 96.75 226 ASP A O 1
ATOM 1668 N N . THR A 1 227 ? 14.954 6.614 17.369 1.00 97.12 227 THR A N 1
ATOM 1669 C CA . THR A 1 227 ? 15.567 7.130 16.136 1.00 97.12 227 THR A CA 1
ATOM 1670 C C . THR A 1 227 ? 14.912 8.432 15.706 1.00 97.12 227 THR A C 1
ATOM 1672 O O . THR A 1 227 ? 15.623 9.382 15.383 1.00 97.12 227 THR A O 1
ATOM 1675 N N . TRP A 1 228 ? 13.581 8.491 15.708 1.00 97.81 228 TRP A N 1
ATOM 1676 C CA . TRP A 1 228 ? 12.857 9.677 15.277 1.00 97.81 228 TRP A CA 1
ATOM 1677 C C . TRP A 1 228 ? 13.078 10.843 16.229 1.00 97.81 228 TRP A C 1
ATOM 1679 O O . TRP A 1 228 ? 13.415 11.934 15.772 1.00 97.81 228 TRP A O 1
ATOM 1689 N N . ALA A 1 229 ? 13.027 10.587 17.538 1.00 96.88 229 ALA A N 1
ATOM 1690 C CA . ALA A 1 229 ? 13.311 11.606 18.533 1.00 96.88 229 ALA A CA 1
ATOM 1691 C C . ALA A 1 229 ? 14.732 12.173 18.381 1.00 96.88 229 ALA A C 1
ATOM 1693 O O . ALA A 1 229 ? 14.923 13.387 18.420 1.00 96.88 229 ALA A O 1
ATOM 1694 N N . LYS A 1 230 ? 15.724 11.300 18.154 1.00 97.50 230 LYS A N 1
ATOM 1695 C CA . LYS A 1 230 ? 17.132 11.692 18.014 1.00 97.50 230 LYS A CA 1
ATOM 1696 C C . LYS A 1 230 ? 17.442 12.409 16.697 1.00 97.50 230 LYS A C 1
ATOM 1698 O O . LYS A 1 230 ? 18.278 13.306 16.691 1.00 97.50 230 LYS A O 1
ATOM 1703 N N . ARG A 1 231 ? 16.866 11.964 15.574 1.00 97.00 231 ARG A N 1
ATOM 1704 C CA . ARG A 1 231 ? 17.253 12.425 14.225 1.00 97.00 231 ARG A CA 1
ATOM 1705 C C . ARG A 1 231 ? 16.353 13.517 13.654 1.00 97.00 231 ARG A C 1
ATOM 1707 O O . ARG A 1 231 ? 16.801 14.223 12.760 1.00 97.00 231 ARG A O 1
ATOM 1714 N N . TYR A 1 232 ? 15.117 13.641 14.134 1.00 96.94 232 TYR A N 1
ATOM 1715 C CA . TYR A 1 232 ? 14.098 14.503 13.532 1.00 96.94 232 TYR A CA 1
ATOM 1716 C C . TYR A 1 232 ? 13.383 15.342 14.595 1.00 96.94 232 TYR A C 1
ATOM 1718 O O . TYR A 1 232 ? 12.169 15.267 14.733 1.00 96.94 232 TYR A O 1
ATOM 1726 N N . GLU A 1 233 ? 14.150 16.115 15.369 1.00 93.31 233 GLU A N 1
ATOM 1727 C CA . GLU A 1 233 ? 13.625 17.162 16.268 1.00 93.31 233 GLU A CA 1
ATOM 1728 C C . GLU A 1 233 ? 12.544 16.673 17.251 1.00 93.31 233 GLU A C 1
ATOM 1730 O O . GLU A 1 233 ? 11.536 17.335 17.484 1.00 93.31 233 GLU A O 1
ATOM 1735 N N . GLY A 1 234 ? 12.726 15.485 17.835 1.00 92.88 234 GLY A N 1
ATOM 1736 C CA . GLY A 1 234 ? 11.741 14.944 18.773 1.00 92.88 234 GLY A CA 1
ATOM 1737 C C . GLY A 1 234 ? 10.490 14.354 18.111 1.00 92.88 234 GLY A C 1
ATOM 1738 O O . GLY A 1 234 ? 9.535 14.051 18.827 1.00 92.88 234 GLY A O 1
ATOM 1739 N N . ALA A 1 235 ? 10.471 14.167 16.784 1.00 96.50 235 ALA A N 1
ATOM 1740 C CA . ALA A 1 235 ? 9.342 13.573 16.074 1.00 96.50 235 ALA A CA 1
ATOM 1741 C C . ALA A 1 235 ? 8.947 12.213 16.666 1.00 96.50 235 ALA A C 1
ATOM 1743 O O . ALA A 1 235 ? 9.786 11.400 17.061 1.00 96.50 235 ALA A O 1
ATOM 1744 N N . ARG A 1 236 ? 7.639 11.946 16.680 1.00 96.44 236 ARG A N 1
ATOM 1745 C CA . ARG A 1 236 ? 7.053 10.690 17.157 1.00 96.44 236 ARG A CA 1
ATOM 1746 C C . ARG A 1 236 ? 5.994 10.193 16.172 1.00 96.44 236 ARG A C 1
ATOM 1748 O O . ARG A 1 236 ? 5.346 11.016 15.522 1.00 96.44 236 ARG A O 1
ATOM 1755 N N . PRO A 1 237 ? 5.794 8.870 16.057 1.00 97.38 237 PRO A N 1
ATOM 1756 C CA . PRO A 1 237 ? 4.628 8.320 15.377 1.00 97.38 237 PRO A CA 1
ATOM 1757 C C . PRO A 1 237 ? 3.337 8.856 15.992 1.00 97.38 237 PRO A C 1
ATOM 1759 O O . PRO A 1 237 ? 3.267 9.056 17.204 1.00 97.38 237 PRO A O 1
ATOM 1762 N N . PHE A 1 238 ? 2.310 9.050 15.163 1.00 98.06 238 PHE A N 1
ATOM 1763 C CA . PHE A 1 238 ? 0.973 9.360 15.669 1.00 98.06 238 PHE A CA 1
ATOM 1764 C C . PHE A 1 238 ? 0.386 8.151 16.401 1.00 98.06 238 PHE A C 1
ATOM 1766 O O . PHE A 1 238 ? -0.186 8.291 17.475 1.00 98.06 238 PHE A O 1
ATOM 1773 N N . ALA A 1 239 ? 0.550 6.967 15.813 1.00 98.19 239 ALA A N 1
ATOM 1774 C CA . ALA A 1 239 ? 0.159 5.690 16.384 1.00 98.19 239 ALA A CA 1
ATOM 1775 C C . ALA A 1 239 ? 1.074 4.589 15.840 1.00 98.19 239 ALA A C 1
ATOM 1777 O O . ALA A 1 239 ? 1.706 4.767 14.796 1.00 98.19 239 ALA A O 1
ATOM 1778 N N . PHE A 1 240 ? 1.100 3.441 16.507 1.00 98.06 240 PHE A N 1
ATOM 1779 C CA . PHE A 1 240 ? 1.590 2.202 15.906 1.00 98.06 240 PHE A CA 1
ATOM 1780 C C . PHE A 1 240 ? 0.416 1.331 15.471 1.00 98.06 240 PHE A C 1
ATOM 1782 O O . PHE A 1 240 ? -0.608 1.283 16.152 1.00 98.06 240 PHE A O 1
ATOM 1789 N N . VAL A 1 241 ? 0.582 0.617 14.361 1.00 97.94 241 VAL A N 1
ATOM 1790 C CA . VAL A 1 241 ? -0.281 -0.513 14.008 1.00 97.94 241 VAL A CA 1
ATOM 1791 C C . VAL A 1 241 ? 0.484 -1.787 14.360 1.00 97.94 241 VAL A C 1
ATOM 1793 O O . VAL A 1 241 ? 1.512 -2.081 13.753 1.00 97.94 241 VAL A O 1
ATOM 1796 N N . LEU A 1 242 ? 0.028 -2.508 15.381 1.00 96.31 242 LEU A N 1
ATOM 1797 C CA . LEU A 1 242 ? 0.616 -3.775 15.798 1.00 96.31 242 LEU A CA 1
ATOM 1798 C C . LEU A 1 242 ? -0.011 -4.901 14.990 1.00 96.31 242 LEU A C 1
ATOM 1800 O O . LEU A 1 242 ? -1.170 -5.238 15.203 1.00 96.31 242 LEU A O 1
ATOM 1804 N N . GLU A 1 243 ? 0.759 -5.456 14.062 1.00 94.44 243 GLU A N 1
ATOM 1805 C CA . GLU A 1 243 ? 0.300 -6.493 13.144 1.00 94.44 243 GLU A CA 1
ATOM 1806 C C . GLU A 1 243 ? 0.968 -7.828 13.470 1.00 94.44 243 GLU A C 1
ATOM 1808 O O . GLU A 1 243 ? 2.200 -7.936 13.467 1.00 94.44 243 GLU A O 1
ATOM 1813 N N . ASN A 1 244 ? 0.152 -8.840 13.772 1.00 89.19 244 ASN A N 1
ATOM 1814 C CA . ASN A 1 244 ? 0.648 -10.188 14.031 1.00 89.19 244 ASN A CA 1
ATOM 1815 C C . ASN A 1 244 ? 0.971 -10.943 12.724 1.00 89.19 244 ASN A C 1
ATOM 1817 O O . ASN A 1 244 ? 0.580 -10.553 11.622 1.00 89.19 244 ASN A O 1
ATOM 1821 N N . HIS A 1 245 ? 1.690 -12.061 12.837 1.00 87.62 245 HIS A N 1
ATOM 1822 C CA . HIS A 1 245 ? 2.123 -12.853 11.678 1.00 87.62 245 HIS A CA 1
ATOM 1823 C C . HIS A 1 245 ? 0.984 -13.594 10.953 1.00 87.62 245 HIS A C 1
ATOM 1825 O O . HIS A 1 245 ? 1.216 -14.209 9.912 1.00 87.62 245 HIS A O 1
ATOM 1831 N N . ALA A 1 246 ? -0.231 -13.572 11.501 1.00 89.94 246 ALA A N 1
ATOM 1832 C CA . ALA A 1 246 ? -1.417 -14.173 10.906 1.00 89.94 246 ALA A CA 1
ATOM 1833 C C . ALA A 1 246 ? -2.142 -13.212 9.931 1.00 89.94 246 ALA A C 1
ATOM 1835 O O . ALA A 1 246 ? -3.031 -13.621 9.180 1.00 89.94 246 ALA A O 1
ATOM 1836 N N . ALA A 1 247 ? -1.701 -11.949 9.862 1.00 92.31 247 ALA A N 1
ATOM 1837 C CA . ALA A 1 247 ? -2.114 -10.976 8.853 1.00 92.31 247 ALA A CA 1
ATOM 1838 C C . ALA A 1 247 ? -1.748 -11.405 7.424 1.00 92.31 247 ALA A C 1
ATOM 1840 O O . ALA A 1 247 ? -0.735 -12.063 7.203 1.00 92.31 247 ALA A O 1
ATOM 1841 N N . GLY A 1 248 ? -2.550 -10.986 6.443 1.00 92.75 248 GLY A N 1
ATOM 1842 C CA . GLY A 1 248 ? -2.290 -11.248 5.025 1.00 92.75 248 GLY A CA 1
ATOM 1843 C C . GLY A 1 248 ? -1.145 -10.416 4.452 1.00 92.75 248 GLY A C 1
ATOM 1844 O O . GLY A 1 248 ? -0.710 -9.432 5.040 1.00 92.75 248 GLY A O 1
ATOM 1845 N N . GLY A 1 249 ? -0.707 -10.763 3.246 1.00 93.06 249 GLY A N 1
ATOM 1846 C CA . GLY A 1 249 ? 0.363 -10.063 2.543 1.00 93.06 249 GLY A CA 1
ATOM 1847 C C . GLY A 1 249 ? 1.749 -10.450 3.049 1.00 93.06 249 GLY A C 1
ATOM 1848 O O . GLY A 1 249 ? 2.012 -11.615 3.343 1.00 93.06 249 GLY A O 1
ATOM 1849 N N . HIS A 1 250 ? 2.659 -9.476 3.084 1.00 91.12 250 HIS A N 1
ATOM 1850 C CA . HIS A 1 250 ? 4.013 -9.669 3.600 1.00 91.12 250 HIS A CA 1
ATOM 1851 C C . HIS A 1 250 ? 4.023 -9.655 5.123 1.00 91.12 250 HIS A C 1
ATOM 1853 O O . HIS A 1 250 ? 3.632 -8.658 5.722 1.00 91.12 250 HIS A O 1
ATOM 1859 N N . ASN A 1 251 ? 4.584 -10.690 5.741 1.00 83.94 251 ASN A N 1
ATOM 1860 C CA . ASN A 1 251 ? 4.803 -10.713 7.184 1.00 83.94 251 ASN A CA 1
ATOM 1861 C C . ASN A 1 251 ? 6.256 -10.387 7.530 1.00 83.94 251 ASN A C 1
ATOM 1863 O O . ASN A 1 251 ? 7.177 -10.562 6.725 1.00 83.94 251 ASN A O 1
ATOM 1867 N N . ALA A 1 252 ? 6.478 -9.944 8.766 1.00 81.69 252 ALA A N 1
ATOM 1868 C CA . ALA A 1 252 ? 7.821 -9.953 9.324 1.00 81.69 252 ALA A CA 1
ATOM 1869 C C . ALA A 1 252 ? 8.330 -11.406 9.413 1.00 81.69 252 ALA A C 1
ATOM 1871 O O . ALA A 1 252 ? 7.552 -12.292 9.770 1.00 81.69 252 ALA A O 1
ATOM 1872 N N . PRO A 1 253 ? 9.616 -11.672 9.120 1.00 79.12 253 PRO A N 1
ATOM 1873 C CA . PRO A 1 253 ? 10.201 -12.986 9.356 1.00 79.12 253 PRO A CA 1
ATOM 1874 C C . PRO A 1 253 ? 10.072 -13.407 10.830 1.00 79.12 253 PRO A C 1
ATOM 1876 O O . PRO A 1 253 ? 10.131 -12.536 11.706 1.00 79.12 253 PRO A O 1
ATOM 1879 N N . PRO A 1 254 ? 9.964 -14.716 11.120 1.00 78.00 254 PRO A N 1
ATOM 1880 C CA . PRO A 1 254 ? 9.936 -15.204 12.494 1.00 78.00 254 PRO A CA 1
ATOM 1881 C C . PRO A 1 254 ? 11.223 -14.823 13.229 1.00 78.00 254 PRO A C 1
ATOM 1883 O O . PRO A 1 254 ? 12.312 -14.835 12.643 1.00 78.00 254 PRO A O 1
ATOM 1886 N N . ARG A 1 255 ? 11.131 -14.511 14.527 1.00 77.69 255 ARG A N 1
ATOM 1887 C CA . ARG A 1 255 ? 12.285 -14.029 15.312 1.00 77.69 255 ARG A CA 1
ATOM 1888 C C . ARG A 1 255 ? 13.457 -15.005 15.353 1.00 77.69 255 ARG A C 1
ATOM 1890 O O . ARG A 1 255 ? 14.607 -14.577 15.288 1.00 77.69 255 ARG A O 1
ATOM 1897 N N . ASN A 1 256 ? 13.179 -16.305 15.421 1.00 75.12 256 ASN A N 1
ATOM 1898 C CA . ASN A 1 256 ? 14.206 -17.351 15.386 1.00 75.12 256 ASN A CA 1
ATOM 1899 C C . ASN A 1 256 ? 14.674 -17.695 13.955 1.00 75.12 256 ASN A C 1
ATOM 1901 O O . ASN A 1 256 ? 15.508 -18.580 13.795 1.00 75.12 256 ASN A O 1
ATOM 1905 N N . LYS A 1 257 ? 14.149 -17.008 12.925 1.00 76.56 257 LYS A N 1
ATOM 1906 C CA . LYS A 1 257 ? 14.390 -17.230 11.486 1.00 76.56 257 LYS A CA 1
ATOM 1907 C C . LYS A 1 257 ? 13.975 -18.604 10.946 1.00 76.56 257 LYS A C 1
ATOM 1909 O O . LYS A 1 257 ? 14.245 -18.892 9.785 1.00 76.56 257 LYS A O 1
ATOM 1914 N N . VAL A 1 258 ? 13.321 -19.426 11.761 1.00 77.12 258 VAL A N 1
ATOM 1915 C CA . VAL A 1 258 ? 12.901 -20.789 11.419 1.00 77.12 258 VAL A CA 1
ATOM 1916 C C . VAL A 1 258 ? 11.380 -20.873 11.357 1.00 77.12 258 VAL A C 1
ATOM 1918 O O . VAL A 1 258 ? 10.830 -21.217 10.318 1.00 77.12 258 VAL A O 1
ATOM 1921 N N . ALA A 1 259 ? 10.698 -20.533 12.449 1.00 77.00 259 ALA A N 1
ATOM 1922 C CA . ALA A 1 259 ? 9.251 -20.651 12.578 1.00 77.00 259 ALA A CA 1
ATOM 1923 C C . ALA A 1 259 ? 8.705 -19.648 13.598 1.00 77.00 259 ALA A C 1
ATOM 1925 O O . ALA A 1 259 ? 9.395 -19.287 14.554 1.00 77.00 259 ALA A O 1
ATOM 1926 N N . PHE A 1 260 ? 7.463 -19.213 13.398 1.00 76.69 260 PHE A N 1
ATOM 1927 C CA . PHE A 1 260 ? 6.772 -18.350 14.353 1.00 76.69 260 PHE A CA 1
ATOM 1928 C C . PHE A 1 260 ? 6.537 -19.096 15.669 1.00 76.69 260 PHE A C 1
ATOM 1930 O O . PHE A 1 260 ? 6.223 -20.286 15.669 1.00 76.69 260 PHE A O 1
ATOM 1937 N N . THR A 1 261 ? 6.728 -18.400 16.787 1.00 79.12 261 THR A N 1
ATOM 1938 C CA . THR A 1 261 ? 6.535 -18.942 18.142 1.00 79.12 261 THR A CA 1
ATOM 1939 C C . THR A 1 261 ? 5.687 -17.990 18.984 1.00 79.12 261 THR A C 1
ATOM 1941 O O . THR A 1 261 ? 5.395 -16.882 18.550 1.00 79.12 261 THR A O 1
ATOM 1944 N N . GLU A 1 262 ? 5.368 -18.361 20.227 1.00 77.31 262 GLU A N 1
ATOM 1945 C CA . GLU A 1 262 ? 4.648 -17.502 21.190 1.00 77.31 262 GLU A CA 1
ATOM 1946 C C . GLU A 1 262 ? 5.290 -16.120 21.378 1.00 77.31 262 GLU A C 1
ATOM 1948 O O . GLU A 1 262 ? 4.621 -15.137 21.678 1.00 77.31 262 GLU A O 1
ATOM 1953 N N . THR A 1 263 ? 6.606 -16.007 21.172 1.00 76.44 263 THR A N 1
ATOM 1954 C CA . THR A 1 263 ? 7.270 -14.703 21.253 1.00 76.44 263 THR A CA 1
ATOM 1955 C C . THR A 1 263 ? 6.826 -13.760 20.139 1.00 76.44 263 THR A C 1
ATOM 1957 O O . THR A 1 263 ? 6.861 -12.550 20.338 1.00 76.44 263 THR A O 1
ATOM 1960 N N . ASP A 1 264 ? 6.418 -14.278 18.983 1.00 78.50 264 ASP A N 1
ATOM 1961 C CA . ASP A 1 264 ? 5.912 -13.506 17.849 1.00 78.50 264 ASP A CA 1
ATOM 1962 C C . ASP A 1 264 ? 4.440 -13.096 18.027 1.00 78.50 264 ASP A C 1
ATOM 1964 O O . ASP A 1 264 ? 3.963 -12.246 17.274 1.00 78.50 264 ASP A O 1
ATOM 1968 N N . ASP A 1 265 ? 3.751 -13.640 19.035 1.00 83.75 265 ASP A N 1
ATOM 1969 C CA . ASP A 1 265 ? 2.368 -13.298 19.357 1.00 83.75 265 ASP A CA 1
ATOM 1970 C C . ASP A 1 265 ? 2.268 -11.881 19.938 1.00 83.75 265 ASP A C 1
ATOM 1972 O O . ASP A 1 265 ? 3.124 -11.421 20.707 1.00 83.75 265 ASP A O 1
ATOM 1976 N N . LEU A 1 266 ? 1.200 -11.190 19.559 1.00 86.06 266 LEU A N 1
ATOM 1977 C CA . LEU A 1 266 ? 0.900 -9.816 19.911 1.00 86.06 266 LEU A CA 1
ATOM 1978 C C . LEU A 1 266 ? 0.749 -9.634 21.423 1.00 86.06 266 LEU A C 1
ATOM 1980 O O . LEU A 1 266 ? 1.286 -8.665 21.967 1.00 86.06 266 LEU A O 1
ATOM 1984 N N . ASP A 1 267 ? 0.127 -10.589 22.118 1.00 86.25 267 ASP A N 1
ATOM 1985 C CA . ASP A 1 267 ? -0.034 -10.532 23.576 1.00 86.25 267 ASP A CA 1
ATOM 1986 C C . ASP A 1 267 ? 1.308 -10.484 24.323 1.00 86.25 267 ASP A C 1
ATOM 1988 O O . ASP A 1 267 ? 1.420 -9.834 25.363 1.00 86.25 267 ASP A O 1
ATOM 1992 N N . SER A 1 268 ? 2.373 -11.068 23.763 1.00 85.81 268 SER A N 1
ATOM 1993 C CA . SER A 1 268 ? 3.699 -11.084 24.401 1.00 85.81 268 SER A CA 1
ATOM 1994 C C . SER A 1 268 ? 4.366 -9.699 24.493 1.00 85.81 268 SER A C 1
ATOM 1996 O O . SER A 1 268 ? 5.322 -9.496 25.262 1.00 85.81 268 SER A O 1
ATOM 1998 N N . TYR A 1 269 ? 3.908 -8.734 23.687 1.00 90.25 269 TYR A N 1
ATOM 1999 C CA . TYR A 1 269 ? 4.509 -7.405 23.599 1.00 90.25 269 TY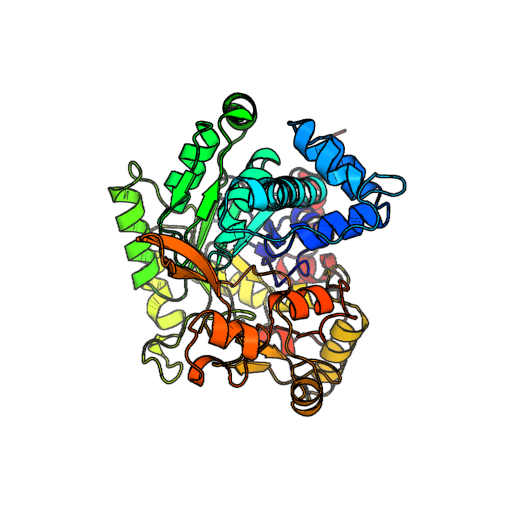R A CA 1
ATOM 2000 C C . TYR A 1 269 ? 3.517 -6.240 23.630 1.00 90.25 269 TYR A C 1
ATOM 2002 O O . TYR A 1 269 ? 3.975 -5.100 23.741 1.00 90.25 269 TYR A O 1
ATOM 2010 N N . PHE A 1 270 ? 2.207 -6.488 23.586 1.00 94.31 270 PHE A N 1
ATOM 2011 C CA . PHE A 1 270 ? 1.177 -5.450 23.587 1.00 94.31 270 PHE A CA 1
ATOM 2012 C C . PHE A 1 270 ? 1.328 -4.477 24.763 1.00 94.31 270 PHE A C 1
ATOM 2014 O O . PHE A 1 270 ? 1.528 -3.284 24.539 1.00 94.31 270 PHE A O 1
ATOM 2021 N N . ASP A 1 271 ? 1.358 -4.981 26.001 1.00 94.75 271 ASP A N 1
ATOM 2022 C CA . ASP A 1 271 ? 1.434 -4.139 27.207 1.00 94.75 271 ASP A CA 1
ATOM 2023 C C . ASP A 1 271 ? 2.723 -3.298 27.254 1.00 94.75 271 ASP A C 1
ATOM 2025 O O . ASP A 1 271 ? 2.730 -2.153 27.709 1.00 94.75 271 ASP A O 1
ATOM 2029 N N . LYS A 1 272 ? 3.827 -3.831 26.711 1.00 94.88 272 LYS A N 1
ATOM 2030 C CA . LYS A 1 272 ? 5.098 -3.097 26.600 1.00 94.88 272 LYS A CA 1
ATOM 2031 C C . LYS A 1 272 ? 4.988 -1.936 25.616 1.00 94.88 272 LYS A C 1
ATOM 2033 O O . LYS A 1 272 ? 5.531 -0.866 25.880 1.00 94.88 272 LYS A O 1
ATOM 2038 N N . VAL A 1 273 ? 4.309 -2.136 24.483 1.00 95.19 273 VAL A N 1
ATOM 2039 C CA . VAL A 1 273 ? 4.064 -1.060 23.511 1.00 95.19 273 VAL A CA 1
ATOM 2040 C C . VAL A 1 273 ? 3.075 -0.047 24.082 1.00 95.19 273 VAL A C 1
ATOM 2042 O O . VAL A 1 273 ? 3.314 1.150 23.943 1.00 95.19 273 VAL A O 1
ATOM 2045 N N . LEU A 1 274 ? 2.025 -0.496 24.777 1.00 95.06 274 LEU A N 1
ATOM 2046 C CA . LEU A 1 274 ? 1.070 0.382 25.458 1.00 95.06 274 LEU A CA 1
ATOM 2047 C C . LEU A 1 274 ? 1.787 1.301 26.458 1.00 95.06 274 LEU A C 1
ATOM 2049 O O . LEU A 1 274 ? 1.548 2.509 26.478 1.00 95.06 274 LEU A O 1
ATOM 2053 N N . GLY A 1 275 ? 2.768 0.763 27.189 1.00 95.81 275 GLY A N 1
ATOM 2054 C CA . GLY A 1 275 ? 3.648 1.520 28.083 1.00 95.81 275 GLY A CA 1
ATOM 2055 C C . GLY A 1 275 ? 4.511 2.605 27.414 1.00 95.81 275 GLY A C 1
ATOM 2056 O O . GLY A 1 275 ? 5.063 3.447 28.119 1.00 95.81 275 GLY A O 1
ATOM 2057 N N . LEU A 1 276 ? 4.618 2.652 26.076 1.00 95.00 276 LEU A N 1
ATOM 2058 C CA . LEU A 1 276 ? 5.275 3.756 25.353 1.00 95.00 276 LEU A CA 1
ATOM 2059 C C . LEU A 1 276 ? 4.407 5.028 25.284 1.00 95.00 276 LEU A C 1
ATOM 2061 O O . LEU A 1 276 ? 4.901 6.086 24.872 1.00 95.00 276 LEU A O 1
ATOM 2065 N N . GLY A 1 277 ? 3.126 4.932 25.662 1.00 94.62 277 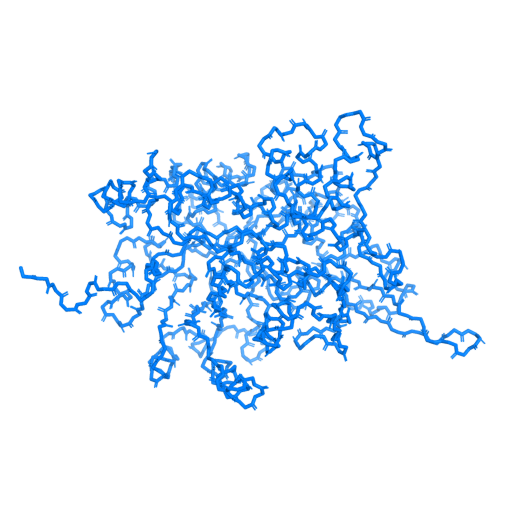GLY A N 1
ATOM 2066 C CA . GLY A 1 277 ? 2.203 6.065 25.748 1.00 94.62 277 GLY A CA 1
ATOM 2067 C C . GLY A 1 277 ? 1.788 6.640 24.392 1.00 94.62 277 GLY A C 1
ATOM 2068 O O . GLY A 1 277 ? 1.546 7.841 24.295 1.00 94.62 277 GLY A O 1
ATOM 2069 N N . LEU A 1 278 ? 1.753 5.815 23.340 1.00 95.31 278 LEU A N 1
ATOM 2070 C CA . LEU A 1 278 ? 1.208 6.181 22.029 1.00 95.31 278 LEU A CA 1
ATOM 2071 C C . LEU A 1 278 ? -0.090 5.410 21.750 1.00 95.31 278 LEU A C 1
ATOM 2073 O O . LEU A 1 278 ? -0.226 4.283 22.223 1.00 95.31 278 LEU A O 1
ATOM 2077 N N . PRO A 1 279 ? -1.013 5.967 20.945 1.00 97.25 279 PRO A N 1
ATOM 2078 C CA . PRO A 1 279 ? -2.142 5.218 20.408 1.00 97.25 279 PRO A CA 1
ATOM 2079 C C . PRO A 1 279 ? -1.688 3.957 19.662 1.00 97.25 279 PRO A C 1
ATOM 2081 O O . PRO A 1 279 ? -0.685 3.964 18.940 1.00 97.25 279 PRO A O 1
ATOM 2084 N N . ILE A 1 280 ? -2.458 2.881 19.816 1.00 97.88 280 ILE A N 1
ATOM 2085 C CA . ILE A 1 280 ? -2.195 1.583 19.190 1.00 97.88 280 ILE A CA 1
ATOM 2086 C C . ILE A 1 280 ? -3.425 1.145 18.407 1.00 97.88 280 ILE A C 1
ATOM 2088 O O . ILE A 1 280 ? -4.521 1.095 18.961 1.00 97.88 280 ILE A O 1
ATOM 2092 N N . TYR A 1 281 ? -3.232 0.779 17.146 1.00 98.38 281 TYR A N 1
ATOM 2093 C CA . TYR A 1 281 ? -4.183 -0.050 16.416 1.00 98.38 281 TYR A CA 1
ATOM 2094 C C . TYR A 1 281 ? -3.701 -1.490 16.436 1.00 98.38 281 TYR A C 1
ATOM 2096 O O . TYR A 1 281 ? -2.514 -1.737 16.233 1.00 98.38 281 TYR A O 1
ATOM 2104 N N . VAL A 1 282 ? -4.608 -2.436 16.640 1.00 97.81 282 VAL A N 1
ATOM 2105 C CA . VAL A 1 282 ? -4.296 -3.863 16.503 1.00 97.81 282 VAL A CA 1
ATOM 2106 C C . VAL A 1 282 ? -4.716 -4.358 15.127 1.00 97.81 282 VAL A C 1
ATOM 2108 O O . VAL A 1 282 ? -5.763 -3.960 14.625 1.00 97.81 282 VAL A O 1
ATOM 2111 N N . ALA A 1 283 ? -3.894 -5.192 14.500 1.00 96.50 283 ALA A N 1
ATOM 2112 C CA . ALA A 1 283 ? -4.115 -5.745 13.172 1.00 96.50 283 ALA A CA 1
ATOM 2113 C C . ALA A 1 283 ? -3.701 -7.220 13.105 1.00 96.50 283 ALA A C 1
ATOM 2115 O O . ALA A 1 283 ? -2.856 -7.687 13.872 1.00 96.50 283 ALA A O 1
ATOM 2116 N N . GLY A 1 284 ? -4.246 -7.920 12.112 1.00 91.69 284 GLY A N 1
ATOM 2117 C CA . GLY A 1 284 ? -3.891 -9.296 11.790 1.00 91.69 284 GLY A CA 1
ATOM 2118 C C . GLY A 1 284 ? -5.044 -10.261 12.008 1.00 91.69 284 GLY A C 1
ATOM 2119 O O . GLY A 1 284 ? -6.145 -10.026 11.499 1.00 91.69 284 GLY A O 1
ATOM 2120 N N . GLU A 1 285 ? -4.782 -11.368 12.694 1.00 90.25 285 GLU A N 1
ATOM 2121 C CA . GLU A 1 285 ? -5.831 -12.331 13.023 1.00 90.25 285 GLU A CA 1
ATOM 2122 C C . GLU A 1 285 ? -6.703 -11.856 14.181 1.00 90.25 285 GLU A C 1
ATOM 2124 O O . GLU A 1 285 ? -6.221 -11.377 15.206 1.00 90.25 285 GLU A O 1
ATOM 2129 N N . PHE A 1 286 ? -8.005 -12.031 13.994 1.00 93.75 286 PHE A N 1
ATOM 2130 C CA . PHE A 1 286 ? -9.023 -11.780 14.991 1.00 93.75 286 PHE A CA 1
ATOM 2131 C C . PHE A 1 286 ? -9.937 -13.006 15.065 1.00 93.75 286 PHE A C 1
ATOM 2133 O O . PHE A 1 286 ? -10.389 -13.459 14.008 1.00 93.75 286 PHE A O 1
ATOM 2140 N N . PRO A 1 287 ? -10.282 -13.504 16.264 1.00 93.00 287 PRO A N 1
ATOM 2141 C CA . PRO A 1 287 ? -11.178 -14.651 16.406 1.00 93.00 287 PRO A CA 1
ATOM 2142 C C . PRO A 1 287 ? -12.536 -14.464 15.716 1.00 93.00 287 PRO A C 1
ATOM 2144 O O . PRO A 1 287 ? -13.059 -15.401 15.119 1.00 93.00 287 PRO A O 1
ATOM 2147 N N . GLY A 1 288 ? -13.105 -13.253 15.758 1.00 94.25 288 GLY A N 1
ATOM 2148 C CA . GLY A 1 288 ? -14.342 -12.909 15.051 1.00 94.25 288 GLY A CA 1
ATOM 2149 C C . GLY A 1 288 ? -14.141 -12.412 13.615 1.00 94.25 288 GLY A C 1
ATOM 2150 O O . GLY A 1 288 ? -15.091 -11.935 12.995 1.00 94.25 288 GLY A O 1
ATOM 2151 N N . GLY A 1 289 ? -12.922 -12.475 13.075 1.00 93.94 289 GLY A N 1
ATOM 2152 C CA . GLY A 1 289 ? -12.601 -11.996 11.731 1.00 93.94 289 GLY A CA 1
ATOM 2153 C C . GLY A 1 289 ? -12.590 -10.471 11.588 1.00 93.94 289 GLY A C 1
ATOM 2154 O O . GLY A 1 289 ? -12.716 -9.961 10.474 1.00 93.94 289 GLY A O 1
ATOM 2155 N N . GLY A 1 290 ? -12.446 -9.731 12.690 1.00 95.06 290 GLY A N 1
ATOM 2156 C CA . GLY A 1 290 ? -12.569 -8.276 12.719 1.00 95.06 290 GLY A CA 1
ATOM 2157 C C . GLY A 1 290 ? -14.030 -7.879 12.889 1.00 95.06 290 GLY A C 1
ATOM 2158 O O . GLY A 1 290 ? -14.564 -7.108 12.094 1.00 95.06 290 GLY A O 1
ATOM 2159 N N . SER A 1 291 ? -14.697 -8.482 13.870 1.00 96.31 291 SER A N 1
ATOM 2160 C CA . SER A 1 291 ? -16.083 -8.215 14.245 1.00 96.31 291 SER A CA 1
ATOM 2161 C C . SER A 1 291 ? -16.191 -7.089 15.276 1.00 96.31 291 SER A C 1
ATOM 2163 O O . SER A 1 291 ? -15.196 -6.563 15.782 1.00 96.31 291 SER A O 1
ATOM 2165 N N . ARG A 1 292 ? -17.428 -6.745 15.650 1.00 97.44 292 ARG A N 1
ATOM 2166 C CA . ARG A 1 292 ? -17.689 -5.862 16.789 1.00 97.44 292 ARG A CA 1
ATOM 2167 C C . ARG A 1 292 ? -17.100 -6.383 18.097 1.00 97.44 292 ARG A C 1
ATOM 2169 O O . ARG A 1 292 ? -16.634 -5.569 18.889 1.00 97.44 292 ARG A O 1
ATOM 2176 N N . SER A 1 293 ? -17.127 -7.694 18.352 1.00 97.62 293 SER A N 1
ATOM 2177 C CA . SER A 1 293 ? -16.565 -8.231 19.597 1.00 97.62 293 SER A CA 1
ATOM 2178 C C . SER A 1 293 ? -15.053 -8.038 19.638 1.00 97.62 293 SER A C 1
ATOM 2180 O O . SER A 1 293 ? -14.537 -7.627 20.671 1.00 97.62 293 SER A O 1
ATOM 2182 N N . ASP A 1 294 ? -14.366 -8.235 18.509 1.00 97.19 294 ASP A N 1
ATOM 2183 C CA . ASP A 1 294 ? -12.922 -7.994 18.405 1.00 97.19 294 ASP A CA 1
ATOM 2184 C C . ASP A 1 294 ? -12.598 -6.508 18.610 1.00 97.19 294 ASP A C 1
ATOM 2186 O O . ASP A 1 294 ? -11.685 -6.155 19.358 1.00 97.19 294 ASP A O 1
ATOM 2190 N N . TYR A 1 295 ? -13.384 -5.624 17.986 1.00 98.06 295 TYR A N 1
ATOM 2191 C CA . TYR A 1 295 ? -13.257 -4.178 18.153 1.00 98.06 295 TYR A CA 1
ATOM 2192 C C . TYR A 1 295 ? -13.414 -3.756 19.618 1.00 98.06 295 TYR A C 1
ATOM 2194 O O . TYR A 1 295 ? -12.546 -3.071 20.153 1.00 98.06 295 TYR A O 1
ATOM 2202 N N . LEU A 1 296 ? -14.488 -4.185 20.286 1.00 97.75 296 LEU A N 1
ATOM 2203 C CA . LEU A 1 296 ? -14.741 -3.841 21.687 1.00 97.75 296 LEU A CA 1
ATOM 2204 C C . LEU A 1 296 ? -13.685 -4.432 22.626 1.00 97.75 296 LEU A C 1
ATOM 2206 O O . LEU A 1 296 ? -13.221 -3.723 23.515 1.00 97.75 296 LEU A O 1
ATOM 2210 N N . HIS A 1 297 ? -13.269 -5.679 22.392 1.00 96.56 297 HIS A N 1
ATOM 2211 C CA . HIS A 1 297 ? -12.233 -6.345 23.176 1.00 96.56 297 HIS A CA 1
ATOM 2212 C C . HIS A 1 297 ? -10.926 -5.543 23.188 1.00 96.56 297 HIS A C 1
ATOM 2214 O O . HIS A 1 297 ? -10.380 -5.250 24.251 1.00 96.56 297 HIS A O 1
ATOM 2220 N N . TRP A 1 298 ? -10.438 -5.126 22.016 1.00 96.12 298 TRP A N 1
ATOM 2221 C CA . TRP A 1 298 ? -9.184 -4.376 21.935 1.00 96.12 298 TRP A CA 1
ATOM 2222 C C . TRP A 1 298 ? -9.291 -2.965 22.509 1.00 96.12 298 TRP A C 1
ATOM 2224 O O . TRP A 1 298 ? -8.335 -2.494 23.126 1.00 96.12 298 TRP A O 1
ATOM 2234 N N . LEU A 1 299 ? -10.448 -2.308 22.374 1.00 96.44 299 LEU A N 1
ATOM 2235 C CA . LEU A 1 299 ? -10.689 -1.033 23.051 1.00 96.44 299 LEU A CA 1
ATOM 2236 C C . LEU A 1 299 ? -10.660 -1.178 24.577 1.00 96.44 299 LEU A C 1
ATOM 2238 O O . LEU A 1 299 ? -10.062 -0.345 25.254 1.00 96.44 299 LEU A O 1
ATOM 2242 N N . GLU A 1 300 ? -11.274 -2.230 25.119 1.00 96.62 300 GLU A N 1
ATOM 2243 C CA . GLU A 1 300 ? -11.253 -2.529 26.556 1.00 96.62 300 GLU A CA 1
ATOM 2244 C C . GLU A 1 300 ? -9.834 -2.851 27.048 1.00 96.62 300 GLU A C 1
ATOM 2246 O O . GLU A 1 300 ? -9.428 -2.394 28.116 1.00 96.62 300 GLU A O 1
ATOM 2251 N N . ARG A 1 301 ? -9.034 -3.541 26.223 1.00 95.06 301 ARG A N 1
ATOM 2252 C CA . ARG A 1 301 ? -7.616 -3.838 26.487 1.00 95.06 301 ARG A CA 1
ATOM 2253 C C . ARG A 1 301 ? -6.697 -2.610 26.384 1.00 95.06 301 ARG A C 1
ATOM 2255 O O . ARG A 1 301 ? -5.519 -2.704 26.714 1.00 95.06 301 ARG A O 1
ATOM 2262 N N . GLY A 1 302 ? -7.218 -1.452 25.970 1.00 95.62 302 GLY A N 1
ATOM 2263 C CA . GLY A 1 302 ? -6.490 -0.180 25.928 1.00 95.62 302 GLY A CA 1
ATOM 2264 C C . GLY A 1 302 ? -5.930 0.201 24.555 1.00 95.62 302 GLY A C 1
ATOM 2265 O O . GLY A 1 302 ? -5.235 1.212 24.444 1.00 95.62 302 GLY A O 1
ATOM 2266 N N . ALA A 1 303 ? -6.233 -0.559 23.498 1.00 97.00 303 ALA A N 1
ATOM 2267 C CA . ALA A 1 303 ? -5.942 -0.123 22.139 1.00 97.00 303 ALA A CA 1
ATOM 2268 C C . ALA A 1 303 ? -6.800 1.102 21.781 1.00 97.00 303 ALA A C 1
ATOM 2270 O O . ALA A 1 303 ? -7.926 1.275 22.248 1.00 97.00 303 ALA A O 1
ATOM 2271 N N . TYR A 1 304 ? -6.283 1.950 20.898 1.00 97.75 304 TYR A N 1
ATOM 2272 C CA . TYR A 1 304 ? -7.067 3.036 20.318 1.00 97.75 304 TYR A CA 1
ATOM 2273 C C . TYR A 1 304 ? -8.102 2.513 19.317 1.00 97.75 304 TYR A C 1
ATOM 2275 O O . TYR A 1 304 ? -9.172 3.105 19.170 1.00 97.75 304 TYR A O 1
ATOM 2283 N N . GLY A 1 305 ? -7.787 1.418 18.626 1.00 97.88 305 GLY A N 1
ATOM 2284 C CA . GLY A 1 305 ? -8.608 0.898 17.548 1.00 97.88 305 GLY A CA 1
ATOM 2285 C C . GLY A 1 305 ? -8.101 -0.412 16.956 1.00 97.88 305 GLY A C 1
ATOM 2286 O O . GLY A 1 305 ? -7.153 -1.013 17.462 1.00 97.88 305 GLY A O 1
ATOM 2287 N N . ILE A 1 306 ? -8.711 -0.828 15.847 1.00 98.31 306 ILE A N 1
ATOM 2288 C CA . ILE A 1 306 ? -8.281 -1.996 15.066 1.00 98.31 306 ILE A CA 1
ATOM 2289 C C . ILE A 1 306 ? -8.107 -1.642 13.587 1.00 98.31 306 ILE A C 1
ATOM 2291 O O . ILE A 1 306 ? -8.746 -0.723 13.070 1.00 98.31 306 ILE A O 1
ATOM 2295 N N . GLN A 1 307 ? -7.267 -2.402 12.894 1.00 98.69 307 GLN A N 1
ATOM 2296 C CA . GLN A 1 307 ? -7.125 -2.396 11.446 1.00 98.69 307 GLN A CA 1
ATOM 2297 C C . GLN A 1 307 ? -7.592 -3.739 10.885 1.00 98.69 307 GLN A C 1
ATOM 2299 O O . GLN A 1 307 ? -7.091 -4.793 11.275 1.00 98.69 307 GLN A O 1
ATOM 2304 N N . VAL A 1 308 ? -8.518 -3.699 9.927 1.00 98.50 308 VAL A N 1
ATOM 2305 C CA . VAL A 1 308 ? -9.116 -4.892 9.318 1.00 98.50 308 VAL A CA 1
ATOM 2306 C C . VAL A 1 308 ? -8.754 -4.952 7.836 1.00 98.50 308 VAL A C 1
ATOM 2308 O O . VAL A 1 308 ? -8.970 -3.998 7.090 1.00 98.50 308 VAL A O 1
ATOM 2311 N N . GLY A 1 309 ? -8.177 -6.082 7.418 1.00 97.75 309 GLY A N 1
ATOM 2312 C CA . GLY A 1 309 ? -7.767 -6.352 6.037 1.00 97.75 309 GLY A CA 1
ATOM 2313 C C . GLY A 1 309 ? -8.698 -7.339 5.338 1.00 97.75 309 GLY A C 1
ATOM 2314 O O . GLY A 1 309 ? -9.623 -6.930 4.643 1.00 97.75 309 GLY A O 1
ATOM 2315 N N . SER A 1 310 ? -8.483 -8.644 5.545 1.00 97.44 310 SER A N 1
ATOM 2316 C CA . SER A 1 310 ? -9.128 -9.725 4.777 1.00 97.44 310 SER A CA 1
ATOM 2317 C C . SER A 1 310 ? -10.647 -9.593 4.617 1.00 97.44 310 SER A C 1
ATOM 2319 O O . SER A 1 310 ? -11.174 -9.862 3.541 1.00 97.44 310 SER A O 1
ATOM 2321 N N . ARG A 1 311 ? -11.350 -9.135 5.660 1.00 97.44 311 ARG A N 1
ATOM 2322 C CA . ARG A 1 311 ? -12.802 -8.923 5.619 1.00 97.44 311 ARG A CA 1
ATOM 2323 C C . ARG A 1 311 ? -13.217 -7.856 4.602 1.00 97.44 311 ARG A C 1
ATOM 2325 O O . ARG A 1 311 ? -14.157 -8.064 3.845 1.00 97.44 311 ARG A O 1
ATOM 2332 N N . PHE A 1 312 ? -12.476 -6.750 4.527 1.00 98.50 312 PHE A N 1
ATOM 2333 C CA . PHE A 1 312 ? -12.673 -5.725 3.502 1.00 98.50 312 PHE A CA 1
ATOM 2334 C C . PHE A 1 312 ? -12.129 -6.155 2.134 1.00 98.50 312 PHE A C 1
ATOM 2336 O O . PHE A 1 312 ? -12.704 -5.779 1.118 1.00 98.50 312 PHE A O 1
ATOM 2343 N N . ALA A 1 313 ? -11.071 -6.973 2.069 1.00 98.19 313 ALA A N 1
ATOM 2344 C CA . ALA A 1 313 ? -10.576 -7.514 0.796 1.00 98.19 313 ALA A CA 1
ATOM 2345 C C . ALA A 1 313 ? -11.646 -8.335 0.057 1.00 98.19 313 ALA A C 1
ATOM 2347 O O . ALA A 1 313 ? -11.693 -8.316 -1.173 1.00 98.19 313 ALA A O 1
ATOM 2348 N N . LEU A 1 314 ? -12.507 -9.028 0.807 1.00 98.00 314 LEU A N 1
ATOM 2349 C CA . LEU A 1 314 ? -13.569 -9.885 0.280 1.00 98.00 314 LEU A CA 1
ATOM 2350 C C . LEU A 1 314 ? -14.941 -9.198 0.172 1.00 98.00 314 LEU A C 1
ATOM 2352 O O . LEU A 1 314 ? -15.915 -9.851 -0.199 1.00 98.00 314 LEU A O 1
ATOM 2356 N N . CYS A 1 315 ? -15.045 -7.894 0.446 1.00 97.25 315 CYS A N 1
ATOM 2357 C CA . CYS A 1 315 ? -16.301 -7.174 0.238 1.00 97.25 315 CYS A CA 1
ATOM 2358 C C . CYS A 1 315 ? -16.570 -6.895 -1.254 1.00 97.25 315 CYS A C 1
ATOM 2360 O O . CYS A 1 315 ? -15.665 -6.930 -2.095 1.00 97.25 315 CYS A O 1
ATOM 2362 N N . SER A 1 316 ? -17.820 -6.581 -1.602 1.00 97.44 316 SER A N 1
ATOM 2363 C CA . SER A 1 316 ? -18.210 -6.291 -2.989 1.00 97.44 316 SER A CA 1
ATOM 2364 C C . SER A 1 316 ? -17.579 -5.017 -3.562 1.00 97.44 316 SER A C 1
ATOM 2366 O O . SER A 1 316 ? -17.513 -4.866 -4.780 1.00 97.44 316 SER A O 1
ATOM 2368 N N . ASP A 1 317 ? -17.134 -4.107 -2.692 1.00 98.06 317 ASP A N 1
ATOM 2369 C CA . ASP A 1 317 ? -16.552 -2.809 -3.052 1.00 98.06 317 ASP A CA 1
ATOM 2370 C C . ASP A 1 317 ? -15.021 -2.833 -3.183 1.00 98.06 317 ASP A C 1
ATOM 2372 O O . ASP A 1 317 ? -14.425 -1.821 -3.560 1.00 98.06 317 ASP A O 1
ATOM 2376 N N . SER A 1 318 ? -14.374 -3.964 -2.877 1.00 98.06 318 SER A N 1
ATOM 2377 C CA . SER A 1 318 ? -12.927 -4.109 -3.040 1.00 98.06 318 SER A CA 1
ATOM 2378 C C . SER A 1 318 ? -12.532 -4.153 -4.516 1.00 98.06 318 SER A C 1
ATOM 2380 O O . SER A 1 318 ? -13.318 -4.521 -5.389 1.00 98.06 318 SER A O 1
ATOM 2382 N N . GLY A 1 319 ? -11.284 -3.790 -4.812 1.00 97.81 319 GLY A N 1
ATOM 2383 C CA . GLY A 1 319 ? -10.734 -3.889 -6.165 1.00 97.81 319 GLY A CA 1
ATOM 2384 C C . GLY A 1 319 ? -10.291 -5.297 -6.566 1.00 97.81 319 GLY A C 1
ATOM 2385 O O . GLY A 1 319 ? -9.644 -5.443 -7.599 1.00 97.81 319 GLY A O 1
ATOM 2386 N N . MET A 1 320 ? -10.589 -6.330 -5.768 1.00 98.19 320 MET A N 1
ATOM 2387 C CA . MET A 1 320 ? -10.327 -7.713 -6.164 1.00 98.19 320 MET A CA 1
ATOM 2388 C C . MET A 1 320 ? -11.247 -8.106 -7.320 1.00 98.19 320 MET A C 1
ATOM 2390 O O . MET A 1 320 ? -12.440 -7.800 -7.307 1.00 98.19 320 MET A O 1
ATOM 2394 N N . ARG A 1 321 ? -10.711 -8.833 -8.303 1.00 97.44 321 ARG A N 1
ATOM 2395 C CA . ARG A 1 321 ? -11.538 -9.420 -9.359 1.00 97.44 321 ARG A CA 1
ATOM 2396 C C . ARG A 1 321 ? -12.693 -10.247 -8.767 1.00 97.44 321 ARG A C 1
ATOM 2398 O O . ARG A 1 321 ? -12.429 -11.089 -7.902 1.00 97.44 321 ARG A O 1
ATOM 2405 N N . PRO A 1 322 ? -13.936 -10.066 -9.256 1.00 97.31 322 PRO A N 1
ATOM 2406 C CA . PRO A 1 322 ? -15.094 -10.792 -8.744 1.00 97.31 322 PRO A CA 1
ATOM 2407 C C . PRO A 1 322 ? -14.921 -12.310 -8.772 1.00 97.31 322 PRO A C 1
ATOM 2409 O O . PRO A 1 322 ? -15.182 -12.957 -7.771 1.00 97.31 322 PRO A O 1
ATOM 2412 N N . ASP A 1 323 ? -14.386 -12.875 -9.856 1.00 97.38 323 ASP A N 1
ATOM 2413 C CA . ASP A 1 323 ? -14.231 -14.327 -9.985 1.00 97.38 323 ASP A CA 1
ATOM 2414 C C . ASP A 1 323 ? -13.271 -14.927 -8.944 1.00 97.38 323 ASP A C 1
ATOM 2416 O O . ASP A 1 323 ? -13.535 -16.001 -8.408 1.00 97.38 323 ASP A O 1
ATOM 2420 N N . LEU A 1 324 ? -12.201 -14.206 -8.588 1.00 97.75 324 LEU A N 1
ATOM 2421 C CA . LEU A 1 324 ? -11.270 -14.627 -7.537 1.00 97.75 324 LEU A CA 1
ATOM 2422 C C . LEU A 1 324 ? -11.895 -14.497 -6.147 1.00 97.75 324 LEU A C 1
ATOM 2424 O O . LEU A 1 324 ? -11.784 -15.410 -5.330 1.00 97.75 324 LEU A O 1
ATOM 2428 N N . ARG A 1 325 ? -12.559 -13.368 -5.878 1.00 97.75 325 ARG A N 1
ATOM 2429 C CA . ARG A 1 325 ? -13.240 -13.118 -4.603 1.00 97.75 325 ARG A CA 1
ATOM 2430 C C . ARG A 1 325 ? -14.323 -14.164 -4.349 1.00 97.75 325 ARG A C 1
ATOM 2432 O O . ARG A 1 325 ? -14.386 -14.734 -3.263 1.00 97.75 325 ARG A O 1
ATOM 2439 N N . ASP A 1 326 ? -15.158 -14.413 -5.349 1.00 97.44 326 ASP A N 1
ATOM 2440 C CA . ASP A 1 326 ? -16.305 -15.304 -5.234 1.00 97.44 326 ASP A CA 1
ATOM 2441 C C . ASP A 1 326 ? -15.841 -16.763 -5.082 1.00 97.44 326 ASP A C 1
ATOM 2443 O O . ASP A 1 326 ? -16.384 -17.489 -4.249 1.00 97.44 326 ASP A O 1
ATOM 2447 N N . ALA A 1 327 ? -14.762 -17.164 -5.771 1.00 97.25 327 ALA A N 1
ATOM 2448 C CA . ALA A 1 327 ? -14.131 -18.470 -5.574 1.00 97.25 327 ALA A CA 1
ATOM 2449 C C . ALA A 1 327 ? -13.617 -18.673 -4.137 1.00 97.25 327 ALA A C 1
ATOM 2451 O O . ALA A 1 327 ? -13.812 -19.746 -3.566 1.00 97.25 327 ALA A O 1
ATOM 2452 N N . VAL A 1 328 ? -12.996 -17.651 -3.534 1.00 97.75 328 VAL A N 1
ATOM 2453 C CA . VAL A 1 328 ? -12.522 -17.721 -2.141 1.00 97.75 328 VAL A CA 1
ATOM 2454 C C . VAL A 1 328 ? -13.687 -17.824 -1.161 1.00 97.75 328 VAL A C 1
ATOM 2456 O O . VAL A 1 328 ? -13.660 -18.674 -0.275 1.00 97.75 328 VAL A O 1
ATOM 2459 N N . ILE A 1 329 ? -14.720 -16.992 -1.313 1.00 98.00 329 ILE A N 1
ATOM 2460 C CA . ILE A 1 329 ? -15.890 -17.018 -0.420 1.00 98.00 329 ILE A CA 1
ATOM 2461 C C . ILE A 1 329 ? -16.598 -18.376 -0.504 1.00 98.00 329 ILE A C 1
ATOM 2463 O O . ILE A 1 329 ? -16.993 -18.934 0.519 1.00 98.00 329 ILE A O 1
ATOM 2467 N N . GLU A 1 330 ? -16.722 -18.946 -1.702 1.00 97.44 330 GLU A N 1
ATOM 2468 C CA . GLU A 1 330 ? -17.336 -20.260 -1.880 1.00 97.44 330 GLU A CA 1
ATOM 2469 C C . GLU A 1 330 ? -16.483 -21.393 -1.290 1.00 97.44 330 GLU A C 1
ATOM 2471 O O . GLU A 1 330 ? -17.006 -22.312 -0.657 1.00 97.44 330 GLU A O 1
ATOM 2476 N N . ALA A 1 331 ? -15.159 -21.327 -1.429 1.00 97.00 331 ALA A N 1
ATOM 2477 C CA . ALA A 1 331 ? -14.261 -22.260 -0.754 1.00 97.00 331 ALA A CA 1
ATOM 2478 C C . ALA A 1 331 ? -14.315 -22.108 0.783 1.00 97.00 331 ALA A C 1
ATOM 2480 O O . ALA A 1 331 ? -14.323 -23.114 1.494 1.00 97.00 331 ALA A O 1
ATOM 2481 N N . ASN A 1 332 ? -14.473 -20.887 1.311 1.00 97.38 332 ASN A N 1
ATOM 2482 C CA . ASN A 1 332 ? -14.667 -20.640 2.746 1.00 97.38 332 ASN A CA 1
ATOM 2483 C C . ASN A 1 332 ? -15.976 -21.257 3.266 1.00 97.38 332 ASN A C 1
ATOM 2485 O O . ASN A 1 332 ? -15.998 -21.833 4.356 1.00 97.38 332 ASN A O 1
ATOM 2489 N N . ARG A 1 333 ? -17.077 -21.168 2.501 1.00 97.50 333 ARG A N 1
ATOM 2490 C CA . ARG A 1 333 ? -18.359 -21.810 2.855 1.00 97.50 333 ARG A CA 1
ATOM 2491 C C . ARG A 1 333 ? -18.216 -23.319 2.996 1.00 97.50 333 ARG A C 1
ATOM 2493 O O . ARG A 1 333 ? -18.755 -23.891 3.940 1.00 97.50 333 ARG A O 1
ATOM 2500 N N . ARG A 1 334 ? -17.465 -23.932 2.080 1.00 96.69 334 ARG A N 1
ATOM 2501 C CA . ARG A 1 334 ? -17.206 -25.377 2.051 1.00 96.69 334 ARG A CA 1
ATOM 2502 C C . ARG A 1 334 ? -16.127 -25.829 3.041 1.00 96.69 334 ARG A C 1
ATOM 2504 O O . ARG A 1 334 ? -15.977 -27.025 3.255 1.00 96.69 334 ARG A O 1
ATOM 2511 N N . GLY A 1 335 ? -15.407 -24.896 3.671 1.00 95.62 335 GLY A N 1
ATOM 2512 C CA . GLY A 1 335 ? -14.285 -25.208 4.562 1.00 95.62 335 GLY A CA 1
ATOM 2513 C C . GLY A 1 335 ? -13.055 -25.745 3.822 1.00 95.62 335 GLY A C 1
ATOM 2514 O O . GLY A 1 335 ? -12.259 -26.466 4.409 1.00 95.62 335 GLY A O 1
ATOM 2515 N N . GLU A 1 336 ? -12.920 -25.420 2.535 1.00 94.38 336 GLU A N 1
ATOM 2516 C CA . GLU A 1 336 ? -11.852 -25.908 1.651 1.00 94.38 336 GLU A CA 1
ATOM 2517 C C . GLU A 1 336 ? -10.711 -24.897 1.474 1.00 94.38 336 GLU A C 1
ATOM 2519 O O . GLU A 1 336 ? -9.653 -25.238 0.947 1.00 94.38 336 GLU A O 1
ATOM 2524 N N . SER A 1 337 ? -10.922 -23.640 1.872 1.00 92.38 337 SER A N 1
ATOM 2525 C CA . SER A 1 337 ? -9.900 -22.603 1.760 1.00 92.38 337 SER A CA 1
ATOM 2526 C C . SER A 1 337 ? -8.739 -22.848 2.715 1.00 92.38 337 SER A C 1
ATOM 2528 O O . SER A 1 337 ? -8.925 -23.100 3.904 1.00 92.38 337 SER A O 1
ATOM 2530 N N . GLU A 1 338 ? -7.531 -22.654 2.200 1.00 93.31 338 GLU A N 1
ATOM 2531 C CA . GLU A 1 338 ? -6.291 -22.742 2.959 1.00 93.31 338 GLU A CA 1
ATOM 2532 C C . GLU A 1 338 ? -5.480 -21.457 2.760 1.00 93.31 338 GLU A C 1
ATOM 2534 O O . GLU A 1 338 ? -5.302 -20.986 1.629 1.00 93.31 338 GLU A O 1
ATOM 2539 N N . VAL A 1 339 ? -4.980 -20.901 3.866 1.00 94.06 339 VAL A N 1
ATOM 2540 C CA . VAL A 1 339 ? -4.007 -19.807 3.866 1.00 94.06 339 VAL A CA 1
ATOM 2541 C C . VAL A 1 339 ? -2.638 -20.381 4.206 1.00 94.06 339 VAL A C 1
ATOM 2543 O O . VAL A 1 339 ? -2.445 -20.978 5.260 1.00 94.06 339 VAL A O 1
ATOM 2546 N N . VAL A 1 340 ? -1.671 -20.167 3.316 1.00 92.81 340 VAL A N 1
ATOM 2547 C CA . VAL A 1 340 ? -0.301 -20.665 3.466 1.00 92.81 340 VAL A CA 1
ATOM 2548 C C . VAL A 1 340 ? 0.654 -19.489 3.591 1.00 92.81 340 VAL A C 1
ATOM 2550 O O . VAL A 1 340 ? 0.691 -18.619 2.717 1.00 92.81 340 VAL A O 1
ATOM 2553 N N . THR A 1 341 ? 1.461 -19.483 4.652 1.00 92.56 341 THR A N 1
ATOM 2554 C CA . THR A 1 341 ? 2.600 -18.569 4.785 1.00 92.56 341 THR A CA 1
ATOM 2555 C C . THR A 1 341 ? 3.787 -19.128 4.010 1.00 92.56 341 THR A C 1
ATOM 2557 O O . THR A 1 341 ? 4.441 -20.072 4.449 1.00 92.56 341 THR A O 1
ATOM 2560 N N . ASP A 1 342 ? 4.080 -18.537 2.857 1.00 91.31 342 ASP A N 1
ATOM 2561 C CA . ASP A 1 342 ? 5.157 -18.979 1.982 1.00 91.31 342 ASP A CA 1
ATOM 2562 C C . ASP A 1 342 ? 6.425 -18.148 2.223 1.00 91.31 342 ASP A C 1
ATOM 2564 O O . ASP A 1 342 ? 6.461 -16.936 1.985 1.00 91.31 342 ASP A O 1
ATOM 2568 N N . LEU A 1 343 ? 7.480 -18.799 2.718 1.00 90.12 343 LEU A N 1
ATOM 2569 C CA . LEU A 1 343 ? 8.759 -18.153 3.033 1.00 90.12 343 LEU A CA 1
ATOM 2570 C C . LEU A 1 343 ? 9.570 -17.795 1.781 1.00 90.12 343 LEU A C 1
ATOM 2572 O O . LEU A 1 343 ? 10.523 -17.019 1.870 1.00 90.12 343 LEU A O 1
ATOM 2576 N N . ARG A 1 344 ? 9.230 -18.371 0.621 1.00 90.12 344 ARG A N 1
ATOM 2577 C CA . ARG A 1 344 ? 9.994 -18.214 -0.617 1.00 90.12 344 ARG A CA 1
ATOM 2578 C C . ARG A 1 344 ? 9.271 -17.398 -1.676 1.00 90.12 344 ARG A C 1
ATOM 2580 O O . ARG A 1 344 ? 9.936 -16.791 -2.508 1.00 90.12 344 ARG A O 1
ATOM 2587 N N . LEU A 1 345 ? 7.953 -17.321 -1.655 1.00 93.31 345 LEU A N 1
ATOM 2588 C CA . LEU A 1 345 ? 7.202 -16.721 -2.751 1.00 93.31 345 LEU A CA 1
ATOM 2589 C C . LEU A 1 345 ? 7.628 -15.285 -3.092 1.00 93.31 345 LEU A C 1
ATOM 2591 O O . LEU A 1 345 ? 7.738 -14.918 -4.269 1.00 93.31 345 LEU A O 1
ATOM 2595 N N . SER A 1 346 ? 7.889 -14.468 -2.068 1.00 94.38 346 SER A N 1
ATOM 2596 C CA . SER A 1 346 ? 8.264 -13.070 -2.256 1.00 94.38 346 SER A CA 1
ATOM 2597 C C . SER A 1 346 ? 9.700 -12.903 -2.777 1.00 94.38 346 SER A C 1
ATOM 2599 O O . SER A 1 346 ? 10.645 -13.403 -2.164 1.00 94.38 346 SER A O 1
ATOM 2601 N N . PRO A 1 347 ? 9.924 -12.048 -3.793 1.00 93.12 347 PRO A N 1
ATOM 2602 C CA . PRO A 1 347 ? 11.270 -11.664 -4.233 1.00 93.12 347 PRO A CA 1
ATOM 2603 C C . PRO A 1 347 ? 12.078 -10.866 -3.201 1.00 93.12 347 PRO A C 1
ATOM 2605 O O . PRO A 1 347 ? 13.252 -10.595 -3.424 1.00 93.12 347 PRO A O 1
ATOM 2608 N N . THR A 1 348 ? 11.451 -10.432 -2.106 1.00 90.31 348 THR A N 1
ATOM 2609 C CA . THR A 1 348 ? 12.063 -9.579 -1.076 1.00 90.31 348 THR A CA 1
ATOM 2610 C C . THR A 1 348 ? 12.704 -10.367 0.065 1.00 90.31 348 THR A C 1
ATOM 2612 O O . THR A 1 348 ? 13.306 -9.752 0.945 1.00 90.31 348 THR A O 1
ATOM 2615 N N . GLY A 1 349 ? 12.507 -11.690 0.094 1.00 87.00 349 GLY A N 1
ATOM 2616 C CA . GLY A 1 349 ? 12.878 -12.563 1.212 1.00 87.00 349 GLY A CA 1
ATOM 2617 C C . GLY A 1 349 ? 11.937 -12.490 2.421 1.00 87.00 349 GLY A C 1
ATOM 2618 O O . GLY A 1 349 ? 12.181 -13.161 3.418 1.00 87.00 349 GLY A O 1
ATOM 2619 N N . TYR A 1 350 ? 10.877 -11.678 2.365 1.00 88.81 350 TYR A N 1
ATOM 2620 C CA . TYR A 1 350 ? 9.863 -11.638 3.422 1.00 88.81 350 TYR A CA 1
ATOM 2621 C C . TYR A 1 350 ? 8.840 -12.754 3.186 1.00 88.81 350 TYR A C 1
ATOM 2623 O O . TYR A 1 350 ? 8.430 -12.926 2.033 1.00 88.81 350 TYR A O 1
ATOM 2631 N N . PRO A 1 351 ? 8.378 -13.452 4.239 1.00 91.50 351 PRO A N 1
ATOM 2632 C CA . PRO A 1 351 ? 7.239 -14.352 4.128 1.00 91.50 351 PRO A CA 1
ATOM 2633 C C . PRO A 1 351 ? 6.041 -13.656 3.487 1.00 91.50 351 PRO A C 1
ATOM 2635 O O . PRO A 1 351 ? 5.805 -12.469 3.731 1.00 91.50 351 PRO A O 1
ATOM 2638 N N . PHE A 1 352 ? 5.290 -14.391 2.676 1.00 94.31 352 PHE A N 1
ATOM 2639 C CA . PHE A 1 352 ? 4.088 -13.890 2.030 1.00 94.31 352 PHE A CA 1
ATOM 2640 C C . PHE A 1 352 ? 2.946 -14.887 2.191 1.00 94.31 352 PHE A C 1
ATOM 2642 O O . PHE A 1 352 ? 3.077 -16.047 1.800 1.00 94.31 352 PHE A O 1
ATOM 2649 N N . LYS A 1 353 ? 1.811 -14.441 2.734 1.00 94.56 353 LYS A N 1
ATOM 2650 C CA . LYS A 1 353 ? 0.613 -15.278 2.811 1.00 94.56 353 LYS A CA 1
ATOM 2651 C C . LYS A 1 353 ? -0.117 -15.326 1.483 1.00 94.56 353 LYS A C 1
ATOM 2653 O O . LYS A 1 353 ? -0.415 -14.290 0.886 1.00 94.56 353 LYS A O 1
ATOM 2658 N N . ARG A 1 354 ? -0.468 -16.529 1.048 1.00 94.81 354 ARG A N 1
ATOM 2659 C CA . ARG A 1 354 ? -1.294 -16.773 -0.137 1.00 94.81 354 ARG A CA 1
ATOM 2660 C C . ARG A 1 354 ? -2.491 -17.646 0.207 1.00 94.81 354 ARG A C 1
ATOM 2662 O O . ARG A 1 354 ? -2.411 -18.482 1.100 1.00 94.81 354 ARG A O 1
ATOM 2669 N N . VAL A 1 355 ? -3.568 -17.473 -0.545 1.00 95.25 355 VAL A N 1
ATOM 2670 C CA . VAL A 1 355 ? -4.753 -18.334 -0.487 1.00 95.25 355 VAL A CA 1
ATOM 2671 C C . VAL A 1 355 ? -4.682 -19.337 -1.627 1.00 95.25 355 VAL A C 1
ATOM 2673 O O . VAL A 1 355 ? -4.317 -18.969 -2.746 1.00 95.25 355 VAL A O 1
ATOM 2676 N N . SER A 1 356 ? -5.031 -20.589 -1.355 1.00 92.75 356 SER A N 1
ATOM 2677 C CA . SER A 1 356 ? -5.163 -21.621 -2.384 1.00 92.75 356 SER A CA 1
ATOM 2678 C C . SER A 1 356 ? -6.417 -21.372 -3.233 1.00 92.75 356 SER A C 1
ATOM 2680 O O . SER A 1 356 ? -7.533 -21.636 -2.797 1.00 92.75 356 SER A O 1
ATOM 2682 N N . VAL A 1 357 ? -6.235 -20.849 -4.451 1.00 93.88 357 VAL A N 1
ATOM 2683 C CA . VAL A 1 357 ? -7.313 -20.570 -5.415 1.00 93.88 357 VAL A CA 1
ATOM 2684 C C . VAL A 1 357 ? -6.985 -21.223 -6.766 1.00 93.88 357 VAL A C 1
ATOM 2686 O O . VAL A 1 357 ? -5.900 -20.975 -7.310 1.00 93.88 357 VAL A O 1
ATOM 2689 N N . PRO A 1 358 ? -7.886 -22.045 -7.343 1.00 91.44 358 PRO A N 1
ATOM 2690 C CA . PRO A 1 358 ? -7.673 -22.664 -8.651 1.00 91.44 358 PRO A CA 1
ATOM 2691 C C . PRO A 1 358 ? -7.380 -21.643 -9.759 1.00 91.44 358 PRO A C 1
ATOM 2693 O O . PRO A 1 358 ? -7.957 -20.559 -9.788 1.00 91.44 358 PRO A O 1
ATOM 2696 N N . GLY A 1 359 ? -6.484 -21.990 -10.688 1.00 92.75 359 GLY A N 1
ATOM 2697 C CA . GLY A 1 359 ? -6.122 -21.116 -11.815 1.00 92.75 359 GLY A CA 1
ATOM 2698 C C . GLY A 1 359 ? -5.209 -19.937 -11.453 1.00 92.75 359 GLY A C 1
ATOM 2699 O O . GLY A 1 359 ? -4.920 -19.100 -12.306 1.00 92.75 359 GLY A O 1
ATOM 2700 N N . THR A 1 360 ? -4.733 -19.867 -10.209 1.00 96.69 360 THR A N 1
ATOM 2701 C CA . THR A 1 360 ? -3.819 -18.822 -9.730 1.00 96.69 360 THR A CA 1
ATOM 2702 C C . THR A 1 360 ? -2.423 -19.387 -9.467 1.00 96.69 360 THR A C 1
ATOM 2704 O O . THR A 1 360 ? -2.211 -20.600 -9.504 1.00 96.69 360 THR A O 1
ATOM 2707 N N . LEU A 1 361 ? -1.455 -18.523 -9.157 1.00 96.44 361 LEU A N 1
ATOM 2708 C CA . LEU A 1 361 ? -0.088 -18.934 -8.815 1.00 96.44 361 LEU A CA 1
ATOM 2709 C C . LEU A 1 361 ? 0.029 -19.710 -7.496 1.00 96.44 361 LEU A C 1
ATOM 2711 O O . LEU A 1 361 ? 1.124 -20.154 -7.163 1.00 96.44 361 LEU A O 1
ATOM 2715 N N . SER A 1 362 ? -1.063 -19.891 -6.748 1.00 93.69 362 SER A N 1
ATOM 2716 C CA . SER A 1 362 ? -1.083 -20.840 -5.633 1.00 93.69 362 SER A CA 1
ATOM 2717 C C . SER A 1 362 ? -1.116 -22.303 -6.092 1.00 93.69 362 SER A C 1
ATOM 2719 O O . SER A 1 362 ? -0.810 -23.178 -5.290 1.00 93.69 362 SER A O 1
ATOM 2721 N N . ASP A 1 363 ? -1.516 -22.585 -7.341 1.00 94.12 363 ASP A N 1
ATOM 2722 C CA . ASP A 1 363 ? -1.491 -23.934 -7.922 1.00 94.12 363 ASP A CA 1
ATOM 2723 C C . ASP A 1 363 ? -0.091 -24.227 -8.502 1.00 94.12 363 ASP A C 1
ATOM 2725 O O . ASP A 1 363 ? 0.338 -23.537 -9.437 1.00 94.12 363 ASP A O 1
ATOM 2729 N N . PRO A 1 364 ? 0.620 -25.265 -8.017 1.00 93.25 364 PRO A N 1
ATOM 2730 C CA . PRO A 1 364 ? 1.952 -25.618 -8.507 1.00 93.25 364 PRO A CA 1
ATOM 2731 C C . PRO A 1 364 ? 2.018 -25.872 -10.018 1.00 93.25 364 PRO A C 1
ATOM 2733 O O . PRO A 1 364 ? 3.039 -25.591 -10.643 1.00 93.25 364 PRO A O 1
ATOM 2736 N N . ARG A 1 365 ? 0.936 -26.366 -10.636 1.00 95.75 365 ARG A N 1
ATOM 2737 C CA . ARG A 1 365 ? 0.878 -26.622 -12.086 1.00 95.75 365 ARG A CA 1
ATOM 2738 C C . ARG A 1 365 ? 0.827 -25.320 -12.875 1.00 95.75 365 ARG A C 1
ATOM 2740 O O . ARG A 1 365 ? 1.515 -25.192 -13.883 1.00 95.75 365 ARG A O 1
ATOM 2747 N N . VAL A 1 366 ? 0.053 -24.345 -12.396 1.00 96.31 366 VAL A N 1
ATOM 2748 C CA . VAL A 1 366 ? -0.006 -23.001 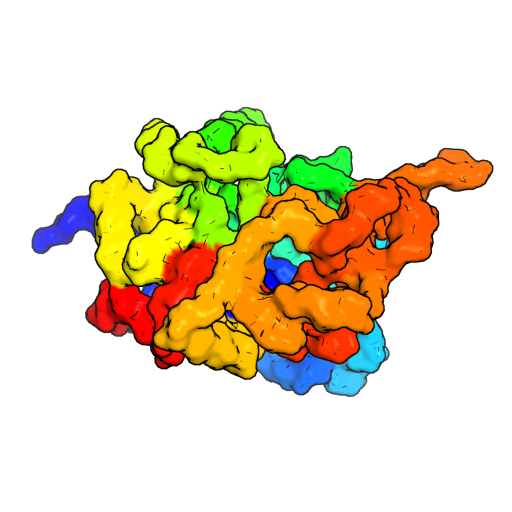-12.991 1.00 96.31 366 VAL A CA 1
ATOM 2749 C C . VAL A 1 366 ? 1.341 -22.305 -12.814 1.00 96.31 366 VAL A C 1
ATOM 2751 O O . VAL A 1 366 ? 1.870 -21.744 -13.772 1.00 96.31 366 VAL A O 1
ATOM 2754 N N . TYR A 1 367 ? 1.936 -22.400 -11.619 1.00 95.12 367 TYR A N 1
ATOM 2755 C CA . TYR A 1 367 ? 3.267 -21.862 -11.344 1.00 95.12 367 TYR A CA 1
ATOM 2756 C C . TYR A 1 367 ? 4.349 -22.464 -12.252 1.00 95.12 367 TYR A C 1
ATOM 2758 O O . TYR A 1 367 ? 5.191 -21.724 -12.755 1.00 95.12 367 TYR A O 1
ATOM 2766 N N . ALA A 1 368 ? 4.334 -23.780 -12.475 1.00 94.69 368 ALA A N 1
ATOM 2767 C CA . ALA A 1 368 ? 5.318 -24.462 -13.313 1.00 94.69 368 ALA A CA 1
ATOM 2768 C C . ALA A 1 368 ? 5.144 -24.156 -14.810 1.00 94.69 368 ALA A C 1
ATOM 2770 O O . ALA A 1 368 ? 6.128 -24.100 -15.544 1.00 94.69 368 ALA A O 1
ATOM 2771 N N . ALA A 1 369 ? 3.906 -23.949 -15.270 1.00 95.62 369 ALA A N 1
ATOM 2772 C CA . ALA A 1 369 ? 3.607 -23.690 -16.678 1.00 95.62 369 ALA A CA 1
ATOM 2773 C C . ALA A 1 369 ? 3.869 -22.237 -17.112 1.00 95.62 369 ALA A C 1
ATOM 2775 O O . ALA A 1 369 ? 4.040 -21.970 -18.304 1.00 95.62 369 ALA A O 1
ATOM 2776 N N . ARG A 1 370 ? 3.872 -21.279 -16.178 1.00 94.25 370 ARG A N 1
ATOM 2777 C CA . ARG A 1 370 ? 4.013 -19.856 -16.512 1.00 94.25 370 ARG A CA 1
ATOM 2778 C C . ARG A 1 370 ? 5.458 -19.471 -16.888 1.00 94.25 370 ARG A C 1
ATOM 2780 O O . ARG A 1 370 ? 6.417 -19.899 -16.242 1.00 94.25 370 ARG A O 1
ATOM 2787 N N . PRO A 1 371 ? 5.655 -18.585 -17.877 1.00 94.31 371 PRO A N 1
ATOM 2788 C CA . PRO A 1 371 ? 6.965 -17.998 -18.130 1.00 94.31 371 PRO A CA 1
ATOM 2789 C C . PRO A 1 371 ? 7.349 -17.023 -17.005 1.00 94.31 371 PRO A C 1
ATOM 2791 O O . PRO A 1 371 ? 6.536 -16.214 -16.559 1.00 94.31 371 PRO A O 1
ATOM 2794 N N . ARG A 1 372 ? 8.614 -17.041 -16.561 1.00 95.06 372 ARG A N 1
ATOM 2795 C CA . ARG A 1 372 ? 9.115 -16.038 -15.602 1.00 95.06 372 ARG A CA 1
ATOM 2796 C C . ARG A 1 372 ? 9.100 -14.649 -16.241 1.00 95.06 372 ARG A C 1
ATOM 2798 O O . ARG A 1 372 ? 9.721 -14.443 -17.284 1.00 95.06 372 ARG A O 1
ATOM 2805 N N . VAL A 1 373 ? 8.490 -13.672 -15.575 1.00 94.50 373 VAL A N 1
ATOM 2806 C CA . VAL A 1 373 ? 8.454 -12.271 -16.015 1.00 94.50 373 VAL A CA 1
ATOM 2807 C C . VAL A 1 373 ? 8.682 -11.326 -14.835 1.00 94.50 373 VAL A C 1
ATOM 2809 O O . VAL A 1 373 ? 8.253 -11.575 -13.720 1.00 94.50 373 VAL A O 1
ATOM 2812 N N . CYS A 1 374 ? 9.366 -10.204 -15.065 1.00 95.06 374 CYS A N 1
ATOM 2813 C CA . CYS A 1 374 ? 9.398 -9.086 -14.121 1.00 95.06 374 CYS A CA 1
ATOM 2814 C C . CYS A 1 374 ? 9.462 -7.778 -14.905 1.00 95.06 374 CYS A C 1
ATOM 2816 O O . CYS A 1 374 ? 10.522 -7.352 -15.364 1.00 95.06 374 CYS A O 1
ATOM 2818 N N . SER A 1 375 ? 8.294 -7.173 -15.098 1.00 94.69 375 SER A N 1
ATOM 2819 C CA . SER A 1 375 ? 8.078 -6.026 -15.990 1.00 94.69 375 SER A CA 1
ATOM 2820 C C . SER A 1 375 ? 7.601 -4.774 -15.246 1.00 94.69 375 SER A C 1
ATOM 2822 O O . SER A 1 375 ? 7.129 -3.830 -15.876 1.00 94.69 375 SER A O 1
ATOM 2824 N N . ARG A 1 376 ? 7.691 -4.769 -13.909 1.00 95.25 376 ARG A N 1
ATOM 2825 C CA . ARG A 1 376 ? 7.220 -3.672 -13.036 1.00 95.25 376 ARG A CA 1
ATOM 2826 C C . ARG A 1 376 ? 8.293 -3.138 -12.095 1.00 95.25 376 ARG A C 1
ATOM 2828 O O . ARG A 1 376 ? 8.285 -1.956 -11.784 1.00 95.25 376 ARG A O 1
ATOM 2835 N N . LEU A 1 377 ? 9.219 -4.005 -11.674 1.00 94.81 377 LEU A N 1
ATOM 2836 C CA . LEU A 1 377 ? 10.393 -3.681 -10.853 1.00 94.81 377 LEU A CA 1
ATOM 2837 C C . LEU A 1 377 ? 10.110 -3.099 -9.456 1.00 94.81 377 LEU A C 1
ATOM 2839 O O . LEU A 1 377 ? 11.061 -2.739 -8.774 1.00 94.81 377 LEU A O 1
ATOM 2843 N N . HIS A 1 378 ? 8.861 -3.058 -8.973 1.00 94.88 378 HIS A N 1
ATOM 2844 C CA . HIS A 1 378 ? 8.557 -2.431 -7.675 1.00 94.88 378 HIS A CA 1
ATOM 2845 C C . HIS A 1 378 ? 9.318 -3.055 -6.497 1.00 94.88 378 HIS A C 1
ATOM 2847 O O . HIS A 1 378 ? 9.639 -2.348 -5.555 1.00 94.88 378 HIS A O 1
ATOM 2853 N N . LEU A 1 379 ? 9.647 -4.350 -6.566 1.00 95.56 379 LEU A N 1
ATOM 2854 C CA . LEU A 1 379 ? 10.401 -5.076 -5.534 1.00 95.56 379 LEU A CA 1
ATOM 2855 C C . LEU A 1 379 ? 11.864 -5.344 -5.929 1.00 95.56 379 LEU A C 1
ATOM 2857 O O . LEU A 1 379 ? 12.486 -6.263 -5.397 1.00 95.56 379 LEU A O 1
ATOM 2861 N N . ALA A 1 380 ? 12.399 -4.612 -6.909 1.00 96.25 380 ALA A N 1
ATOM 2862 C CA . ALA A 1 380 ? 13.790 -4.758 -7.319 1.00 96.25 380 ALA A CA 1
ATOM 2863 C C . ALA A 1 380 ? 14.750 -4.043 -6.350 1.00 96.25 380 ALA A C 1
ATOM 2865 O O . ALA A 1 380 ? 14.405 -3.029 -5.736 1.00 96.25 380 ALA A O 1
ATOM 2866 N N . ARG A 1 381 ? 15.971 -4.574 -6.243 1.00 95.62 381 ARG A N 1
ATOM 2867 C CA . ARG A 1 381 ? 17.077 -4.004 -5.464 1.00 95.62 381 ARG A CA 1
ATOM 2868 C C . ARG A 1 381 ? 18.183 -3.461 -6.355 1.00 95.62 381 ARG A C 1
ATOM 2870 O O . ARG A 1 381 ? 18.317 -3.895 -7.502 1.00 95.62 381 ARG A O 1
ATOM 2877 N N . SER A 1 382 ? 18.964 -2.531 -5.821 1.00 96.62 382 SER A N 1
ATOM 2878 C CA . SER A 1 382 ? 20.129 -1.987 -6.510 1.00 96.62 382 SER A CA 1
ATOM 2879 C C . SER A 1 382 ? 21.268 -3.008 -6.505 1.00 96.62 382 SER A C 1
ATOM 2881 O O . SER A 1 382 ? 21.526 -3.678 -5.506 1.00 96.62 382 SER A O 1
ATOM 2883 N N . VAL A 1 383 ? 21.956 -3.125 -7.636 1.00 96.06 383 VAL A N 1
ATOM 2884 C CA . VAL A 1 383 ? 23.245 -3.811 -7.769 1.00 96.06 383 VAL A CA 1
ATOM 2885 C C . VAL A 1 383 ? 24.202 -2.932 -8.550 1.00 96.06 383 VAL A C 1
ATOM 2887 O O . VAL A 1 383 ? 23.794 -2.213 -9.461 1.00 96.06 383 VAL A O 1
ATOM 2890 N N . PHE A 1 384 ? 25.478 -3.009 -8.196 1.00 94.69 384 PHE A N 1
ATOM 2891 C CA . PHE A 1 384 ? 26.528 -2.161 -8.741 1.00 94.69 384 PHE A CA 1
ATOM 2892 C C . PHE A 1 384 ? 27.579 -3.030 -9.412 1.00 94.69 384 PHE A C 1
ATOM 2894 O O . PHE A 1 384 ? 27.990 -4.050 -8.859 1.00 94.69 384 PHE A O 1
ATOM 2901 N N . ARG A 1 385 ? 28.002 -2.633 -10.612 1.00 91.94 385 ARG A N 1
ATOM 2902 C CA . ARG A 1 385 ? 29.080 -3.298 -11.342 1.00 91.94 385 ARG A CA 1
ATOM 2903 C C . ARG A 1 385 ? 30.034 -2.291 -11.942 1.00 91.94 385 ARG A C 1
ATOM 2905 O O . ARG A 1 385 ? 29.605 -1.393 -12.669 1.00 91.94 385 ARG A O 1
ATOM 2912 N N . GLU A 1 386 ? 31.315 -2.510 -11.697 1.00 93.00 386 GLU A N 1
ATOM 2913 C CA . GLU A 1 386 ? 32.385 -1.811 -12.394 1.00 93.00 386 GLU A CA 1
ATOM 2914 C C . GLU A 1 386 ? 32.349 -2.157 -13.890 1.00 93.00 386 GLU A C 1
ATOM 2916 O O . GLU A 1 386 ? 32.105 -3.301 -14.286 1.00 93.00 386 GLU A O 1
ATOM 2921 N N . GLN A 1 387 ? 32.492 -1.134 -14.719 1.00 90.19 387 GLN A N 1
ATOM 2922 C CA . GLN A 1 387 ? 32.539 -1.215 -16.170 1.00 90.19 387 GLN A CA 1
ATOM 2923 C C . GLN A 1 387 ? 34.004 -1.208 -16.641 1.00 90.19 387 GLN A C 1
ATOM 2925 O O . GLN A 1 387 ? 34.879 -0.764 -15.900 1.00 90.19 387 GLN A O 1
ATOM 2930 N N . PRO A 1 388 ? 34.301 -1.648 -17.881 1.00 91.25 388 PRO A N 1
ATOM 2931 C CA . PRO A 1 388 ? 35.670 -1.642 -18.413 1.00 91.25 388 PRO A CA 1
ATOM 2932 C C . PRO A 1 388 ? 36.348 -0.263 -18.437 1.00 91.25 388 PRO A C 1
ATOM 2934 O O . PRO A 1 388 ? 37.571 -0.190 -18.480 1.00 91.25 388 PRO A O 1
ATOM 2937 N N . ASP A 1 389 ? 35.565 0.819 -18.425 1.00 92.06 389 ASP A N 1
ATOM 2938 C CA . ASP A 1 389 ? 36.044 2.204 -18.364 1.00 92.06 389 ASP A CA 1
ATOM 2939 C C . ASP A 1 389 ? 36.282 2.713 -16.924 1.00 92.06 389 ASP A C 1
ATOM 2941 O O . ASP A 1 389 ? 36.571 3.893 -16.730 1.00 92.06 389 ASP A O 1
ATOM 2945 N N . GLY A 1 390 ? 36.156 1.841 -15.916 1.00 91.12 390 GLY A N 1
ATOM 2946 C CA . GLY A 1 390 ? 36.315 2.161 -14.495 1.00 91.12 390 GLY A CA 1
ATOM 2947 C C . GLY A 1 390 ? 35.088 2.812 -13.846 1.00 91.12 390 GLY A C 1
ATOM 2948 O O . GLY A 1 390 ? 35.115 3.118 -12.654 1.00 91.12 390 GLY A O 1
ATOM 2949 N N . THR A 1 391 ? 33.993 3.035 -14.584 1.00 91.81 391 THR A N 1
ATOM 2950 C CA . THR A 1 391 ? 32.756 3.582 -14.006 1.00 91.81 391 THR A CA 1
ATOM 2951 C C . THR A 1 391 ? 31.955 2.508 -13.268 1.00 91.81 391 THR A C 1
ATOM 2953 O O . THR A 1 391 ? 31.970 1.335 -13.631 1.00 91.81 391 THR A O 1
ATOM 2956 N N . VAL A 1 392 ? 31.208 2.889 -12.227 1.00 90.75 392 VAL A N 1
ATOM 2957 C CA . VAL A 1 392 ? 30.292 1.972 -11.532 1.00 90.75 392 VAL A CA 1
ATOM 2958 C C . VAL A 1 392 ? 28.877 2.187 -12.048 1.00 90.75 392 VAL A C 1
ATOM 2960 O O . VAL A 1 392 ? 28.293 3.257 -11.883 1.00 90.75 392 VAL A O 1
ATOM 2963 N N . LYS A 1 393 ? 28.301 1.145 -12.647 1.00 92.31 393 LYS A N 1
ATOM 2964 C CA . LYS A 1 393 ? 26.937 1.162 -13.168 1.00 92.31 393 LYS A CA 1
ATOM 2965 C C . LYS A 1 393 ? 25.974 0.528 -12.177 1.00 92.31 393 LYS A C 1
ATOM 2967 O O . LYS A 1 393 ? 26.128 -0.637 -11.808 1.00 92.31 393 LYS A O 1
ATOM 2972 N N . GLU A 1 394 ? 24.943 1.278 -11.806 1.00 95.06 394 GLU A N 1
ATOM 2973 C CA . GLU A 1 394 ? 23.797 0.747 -11.074 1.00 95.06 394 GLU A CA 1
ATOM 2974 C C . GLU A 1 394 ? 22.838 0.007 -12.022 1.00 95.06 394 GLU A C 1
ATOM 2976 O O . GLU A 1 394 ? 22.602 0.403 -13.166 1.00 95.06 394 GLU A O 1
ATOM 2981 N N . SER A 1 395 ? 22.265 -1.094 -11.552 1.00 95.50 395 SER A N 1
ATOM 2982 C CA . SER A 1 395 ? 21.191 -1.835 -12.210 1.00 95.50 395 SER A CA 1
ATOM 2983 C C . SER A 1 395 ? 20.186 -2.342 -11.181 1.00 95.50 395 SER A C 1
ATOM 2985 O O . SER A 1 395 ? 20.502 -2.472 -10.001 1.00 95.50 395 SER A O 1
ATOM 2987 N N . TYR A 1 396 ? 18.969 -2.645 -11.632 1.00 96.50 396 TYR A N 1
ATOM 2988 C CA . TYR A 1 396 ? 17.926 -3.207 -10.776 1.00 96.50 396 TYR A CA 1
ATOM 2989 C C . TYR A 1 396 ? 17.783 -4.706 -11.000 1.00 96.50 396 TYR A C 1
ATOM 2991 O O . TYR A 1 396 ? 17.520 -5.157 -12.118 1.00 96.50 396 TYR A O 1
ATOM 2999 N N . ILE A 1 397 ? 17.927 -5.469 -9.919 1.00 97.19 397 ILE A N 1
ATOM 3000 C CA . ILE A 1 397 ? 17.821 -6.926 -9.903 1.00 97.19 397 ILE A CA 1
ATOM 3001 C C . ILE A 1 397 ? 16.631 -7.370 -9.045 1.00 97.19 397 ILE A C 1
ATOM 3003 O O . ILE A 1 397 ? 16.286 -6.742 -8.048 1.00 97.19 397 ILE A O 1
ATOM 3007 N N . CYS A 1 398 ? 15.973 -8.455 -9.435 1.00 97.25 398 CYS A N 1
ATOM 3008 C CA . CYS A 1 398 ? 14.825 -9.016 -8.733 1.00 97.25 398 CYS A CA 1
ATOM 3009 C C . CYS A 1 398 ? 14.790 -10.525 -8.991 1.00 97.25 398 CYS A C 1
ATOM 3011 O O . CYS A 1 398 ? 14.747 -10.903 -10.162 1.00 97.25 398 CYS A O 1
ATOM 3013 N N . PRO A 1 399 ? 14.744 -11.379 -7.957 1.00 96.88 399 PRO A N 1
ATOM 3014 C CA . PRO A 1 399 ? 14.730 -12.828 -8.139 1.00 96.88 399 PRO A CA 1
ATOM 3015 C C . PRO A 1 399 ? 13.600 -13.354 -9.032 1.00 96.88 399 PRO A C 1
ATOM 3017 O O . PRO A 1 399 ? 13.778 -14.354 -9.711 1.00 96.88 399 PRO A O 1
ATOM 3020 N N . ALA A 1 400 ? 12.455 -12.670 -9.118 1.00 96.31 400 ALA A N 1
ATOM 3021 C CA . ALA A 1 400 ? 11.339 -13.092 -9.973 1.00 96.31 400 ALA A CA 1
ATOM 3022 C C . ALA A 1 400 ? 11.518 -12.818 -11.479 1.00 96.31 400 ALA A C 1
ATOM 3024 O O . ALA A 1 400 ? 10.665 -13.214 -12.271 1.00 96.31 400 ALA A O 1
ATOM 3025 N N . MET A 1 401 ? 12.579 -12.123 -11.901 1.00 96.81 401 MET A N 1
ATOM 3026 C CA . MET A 1 401 ? 12.801 -11.843 -13.324 1.00 96.81 401 MET A CA 1
ATOM 3027 C C . MET A 1 401 ? 13.175 -13.110 -14.119 1.00 96.81 401 MET A C 1
ATOM 3029 O O . MET A 1 401 ? 13.439 -14.158 -13.518 1.00 96.81 401 MET A O 1
ATOM 3033 N N . PRO A 1 402 ? 13.208 -13.045 -15.468 1.00 97.19 402 PRO A N 1
ATOM 3034 C CA . PRO A 1 402 ? 13.710 -14.152 -16.273 1.00 97.19 402 PRO A CA 1
ATOM 3035 C C . PRO A 1 402 ? 15.110 -14.567 -15.816 1.00 97.19 402 PRO A C 1
ATOM 3037 O O . PRO A 1 402 ? 15.985 -13.712 -15.669 1.00 97.19 402 PRO A O 1
ATOM 3040 N N . GLU A 1 403 ? 15.327 -15.867 -15.623 1.00 97.25 403 GLU A N 1
ATOM 3041 C CA . GLU A 1 403 ? 16.555 -16.431 -15.044 1.00 97.25 403 GLU A CA 1
ATOM 3042 C C . GLU A 1 403 ? 17.821 -15.911 -15.730 1.00 97.25 403 GLU A C 1
ATOM 3044 O O . GLU A 1 403 ? 18.691 -15.336 -15.080 1.00 97.25 403 GLU A O 1
ATOM 3049 N N . LYS A 1 404 ? 17.876 -15.991 -17.066 1.00 97.44 404 LYS A N 1
ATOM 3050 C CA . LYS A 1 404 ? 19.012 -15.487 -17.850 1.00 97.44 404 LYS A CA 1
ATOM 3051 C C . LYS A 1 404 ? 19.332 -14.023 -17.535 1.00 97.44 404 LYS A C 1
ATOM 3053 O O . LYS A 1 404 ? 20.500 -13.651 -17.448 1.00 97.44 404 LYS A O 1
ATOM 3058 N N . ARG A 1 405 ? 18.305 -13.186 -17.345 1.00 96.94 405 ARG A N 1
ATOM 3059 C CA . ARG A 1 405 ? 18.478 -11.772 -16.986 1.00 96.94 405 ARG A CA 1
ATOM 3060 C C . ARG A 1 405 ? 18.994 -11.632 -15.554 1.00 96.94 405 ARG A C 1
ATOM 3062 O O . ARG A 1 405 ? 19.938 -10.877 -15.346 1.00 96.94 405 ARG A O 1
ATOM 3069 N N . PHE A 1 406 ? 18.426 -12.370 -14.603 1.00 97.62 406 PHE A N 1
ATOM 3070 C CA . PHE A 1 406 ? 18.850 -12.355 -13.202 1.00 97.62 406 PHE A CA 1
ATOM 3071 C C . PHE A 1 406 ? 20.332 -12.728 -13.051 1.00 97.62 406 PHE A C 1
ATOM 3073 O O . PHE A 1 406 ? 21.110 -11.958 -12.486 1.00 97.62 406 PHE A O 1
ATOM 3080 N N . LEU A 1 407 ? 20.746 -13.842 -13.660 1.00 97.25 407 LEU A N 1
ATOM 3081 C CA . LEU A 1 407 ? 22.134 -14.310 -13.649 1.00 97.25 407 LEU A CA 1
ATOM 3082 C C . LEU A 1 407 ? 23.068 -13.323 -14.359 1.00 97.25 407 LEU A C 1
ATOM 3084 O O . LEU A 1 407 ? 24.140 -12.998 -13.850 1.00 97.25 407 LEU A O 1
ATOM 3088 N N . SER A 1 408 ? 22.634 -12.746 -15.489 1.00 95.81 408 SER A N 1
ATOM 3089 C CA . SER A 1 408 ? 23.422 -11.727 -16.196 1.00 95.81 408 SER A CA 1
ATOM 3090 C C . SER A 1 408 ? 23.683 -10.476 -15.357 1.00 95.81 408 SER A C 1
ATOM 3092 O O . SER A 1 408 ? 24.684 -9.810 -15.599 1.00 95.81 408 SER A O 1
ATOM 3094 N N . LEU A 1 409 ? 22.830 -10.182 -14.366 1.00 95.50 409 LEU A N 1
ATOM 3095 C CA . LEU A 1 409 ? 22.969 -9.079 -13.408 1.00 95.50 409 LEU A CA 1
ATOM 3096 C C . LEU A 1 409 ? 23.704 -9.483 -12.121 1.00 95.50 409 LEU A C 1
ATOM 3098 O O . LEU A 1 409 ? 24.041 -8.616 -11.321 1.00 95.50 409 LEU A O 1
ATOM 3102 N N . GLY A 1 410 ? 24.079 -10.759 -11.980 1.00 95.00 410 GLY A N 1
ATOM 3103 C CA . GLY A 1 410 ? 24.954 -11.251 -10.910 1.00 95.00 410 GLY A CA 1
ATOM 3104 C C . GLY A 1 410 ? 24.181 -11.751 -9.706 1.00 95.00 410 GLY A C 1
ATOM 3105 O O . GLY A 1 410 ? 24.713 -11.750 -8.603 1.00 95.00 410 GLY A O 1
ATOM 3106 N N . GLY A 1 411 ? 22.916 -12.110 -9.912 1.00 96.00 411 GLY A N 1
ATOM 3107 C CA . GLY A 1 411 ? 22.114 -12.743 -8.883 1.00 96.00 411 GLY A CA 1
ATOM 3108 C C . GLY A 1 411 ? 22.596 -14.157 -8.579 1.00 96.00 411 GLY A C 1
ATOM 3109 O O . GLY A 1 411 ? 23.111 -14.845 -9.464 1.00 96.00 411 GLY A O 1
ATOM 3110 N N . ASP A 1 412 ? 22.406 -14.581 -7.334 1.00 95.69 412 ASP A N 1
ATOM 3111 C CA . ASP A 1 412 ? 22.734 -15.928 -6.879 1.00 95.69 412 ASP A CA 1
ATOM 3112 C C . ASP A 1 412 ? 21.648 -16.919 -7.340 1.00 95.69 412 ASP A C 1
ATOM 3114 O O . ASP A 1 412 ? 20.481 -16.728 -6.981 1.00 95.69 412 ASP A O 1
ATOM 3118 N N . PRO A 1 413 ? 21.979 -17.978 -8.109 1.00 95.75 413 PRO A N 1
ATOM 3119 C CA . PRO A 1 413 ? 21.017 -18.999 -8.524 1.00 95.75 413 PRO A CA 1
ATOM 3120 C C . PRO A 1 413 ? 20.121 -19.531 -7.394 1.00 95.75 413 PRO A C 1
ATOM 3122 O O . PRO A 1 413 ? 18.946 -19.792 -7.642 1.00 95.75 413 PRO A O 1
ATOM 3125 N N . ALA A 1 414 ? 20.619 -19.617 -6.153 1.00 94.31 414 ALA A N 1
ATOM 3126 C CA . ALA A 1 414 ? 19.843 -20.077 -4.998 1.00 94.31 414 ALA A CA 1
ATOM 3127 C C . ALA A 1 414 ? 18.647 -19.163 -4.649 1.00 94.31 414 ALA A C 1
ATOM 3129 O O . ALA A 1 414 ? 17.714 -19.573 -3.955 1.00 94.31 414 ALA A O 1
ATOM 3130 N N . GLU A 1 415 ? 18.637 -17.917 -5.133 1.00 93.81 415 GLU A N 1
ATOM 3131 C CA . GLU A 1 415 ? 17.525 -16.987 -4.944 1.00 93.81 415 GLU A CA 1
ATOM 3132 C C . GLU A 1 415 ? 16.350 -17.243 -5.905 1.00 93.81 415 GLU A C 1
ATOM 3134 O O . GLU A 1 415 ? 15.301 -16.626 -5.715 1.00 93.81 415 GLU A O 1
ATOM 3139 N N . LEU A 1 416 ? 16.488 -18.095 -6.931 1.00 93.25 416 LEU A N 1
ATOM 3140 C CA . LEU A 1 416 ? 15.506 -18.227 -8.017 1.00 93.25 416 LEU A CA 1
ATOM 3141 C C . LEU A 1 416 ? 14.301 -19.114 -7.692 1.00 93.25 416 LEU A C 1
ATOM 3143 O O . LEU A 1 416 ? 13.218 -18.843 -8.241 1.00 93.25 416 LEU A O 1
ATOM 3147 N N . ASP A 1 417 ? 14.472 -20.145 -6.857 1.00 90.69 417 ASP A N 1
ATOM 3148 C CA . ASP A 1 417 ? 13.424 -21.157 -6.667 1.00 90.69 417 ASP A CA 1
ATOM 3149 C C . ASP A 1 417 ? 12.217 -20.586 -5.923 1.00 90.69 417 ASP A C 1
ATOM 3151 O O . ASP A 1 417 ? 12.354 -19.821 -4.957 1.00 90.69 417 ASP A O 1
ATOM 3155 N N . ASP A 1 418 ? 11.039 -20.986 -6.405 1.00 90.69 418 ASP A N 1
ATOM 3156 C CA . ASP A 1 418 ? 9.708 -20.650 -5.891 1.00 90.69 418 ASP A CA 1
ATOM 3157 C C . ASP A 1 418 ? 9.378 -19.150 -5.869 1.00 90.69 418 ASP A C 1
ATOM 3159 O O . ASP A 1 418 ? 8.416 -18.712 -5.247 1.00 90.69 418 ASP A O 1
ATOM 3163 N N . ARG A 1 419 ? 10.137 -18.320 -6.600 1.00 94.69 419 ARG A N 1
ATOM 3164 C CA . ARG A 1 419 ? 9.871 -16.875 -6.689 1.00 94.69 419 ARG A CA 1
ATOM 3165 C C . ARG A 1 419 ? 8.725 -16.557 -7.639 1.00 94.69 419 ARG A C 1
ATOM 3167 O O . ARG A 1 419 ? 8.726 -16.984 -8.798 1.00 94.69 419 ARG A O 1
ATOM 3174 N N . VAL A 1 420 ? 7.812 -15.705 -7.185 1.00 95.06 420 VAL A N 1
ATOM 3175 C CA . VAL A 1 420 ? 6.712 -15.139 -7.977 1.00 95.06 420 VAL A CA 1
ATOM 3176 C C . VAL A 1 420 ? 6.949 -13.651 -8.221 1.00 95.06 420 VAL A C 1
ATOM 3178 O O . VAL A 1 420 ? 7.380 -12.921 -7.326 1.00 95.06 420 VAL A O 1
ATOM 3181 N N . CYS A 1 421 ? 6.619 -13.151 -9.417 1.00 96.81 421 CYS A N 1
ATOM 3182 C CA . CYS A 1 421 ? 6.549 -11.709 -9.632 1.00 96.81 421 CYS A CA 1
ATOM 3183 C C . CYS A 1 421 ? 5.287 -11.142 -8.978 1.00 96.81 421 CYS A C 1
ATOM 3185 O O . CYS A 1 421 ? 4.280 -10.894 -9.638 1.00 96.81 421 CYS A O 1
ATOM 3187 N N . LEU A 1 422 ? 5.359 -10.888 -7.668 1.00 97.19 422 LEU A N 1
ATOM 3188 C CA . LEU A 1 422 ? 4.245 -10.329 -6.896 1.00 97.19 422 LEU A CA 1
ATOM 3189 C C . LEU A 1 422 ? 3.693 -9.033 -7.500 1.00 97.19 422 LEU A C 1
ATOM 3191 O O . LEU A 1 422 ? 2.501 -8.774 -7.413 1.00 97.19 422 LEU A O 1
ATOM 3195 N N . CYS A 1 423 ? 4.540 -8.232 -8.150 1.00 97.12 423 CYS A N 1
ATOM 3196 C CA . CYS A 1 423 ? 4.110 -6.992 -8.792 1.00 97.12 423 CYS A CA 1
ATOM 3197 C C . CYS A 1 423 ? 3.091 -7.245 -9.915 1.00 97.12 423 CYS A C 1
ATOM 3199 O O . CYS A 1 423 ? 2.075 -6.563 -9.977 1.00 97.12 423 CYS A O 1
ATOM 3201 N N . ASN A 1 424 ? 3.368 -8.210 -10.799 1.00 97.75 424 ASN A N 1
ATOM 3202 C CA . ASN A 1 424 ? 2.460 -8.560 -11.891 1.00 97.75 424 ASN A CA 1
ATOM 3203 C C . ASN A 1 424 ? 1.271 -9.375 -11.378 1.00 97.75 424 ASN A C 1
ATOM 3205 O O . ASN A 1 424 ? 0.133 -9.073 -11.720 1.00 97.75 424 ASN A O 1
ATOM 3209 N N . ALA A 1 425 ? 1.524 -10.356 -10.511 1.00 97.88 425 ALA A N 1
ATOM 3210 C CA . ALA A 1 425 ? 0.484 -11.236 -9.995 1.00 97.88 425 ALA A CA 1
ATOM 3211 C C . ALA A 1 425 ? -0.579 -10.478 -9.180 1.00 97.88 425 ALA A C 1
ATOM 3213 O O . ALA A 1 425 ? -1.766 -10.750 -9.320 1.00 97.88 425 ALA A O 1
ATOM 3214 N N . LEU A 1 426 ? -0.188 -9.482 -8.373 1.00 97.88 426 LEU A N 1
ATOM 3215 C CA . LEU A 1 426 ? -1.147 -8.667 -7.616 1.00 97.88 426 LEU A CA 1
ATOM 3216 C C . LEU A 1 426 ? -1.894 -7.650 -8.493 1.00 97.88 426 LEU A C 1
ATOM 3218 O O . LEU A 1 426 ? -3.058 -7.373 -8.216 1.00 97.88 426 LEU A O 1
ATOM 3222 N N . LEU A 1 427 ? -1.276 -7.132 -9.564 1.00 98.19 427 LEU A N 1
ATOM 3223 C CA . LEU A 1 427 ? -1.997 -6.358 -10.586 1.00 98.19 427 LEU A CA 1
ATOM 3224 C C . LEU A 1 427 ? -3.066 -7.227 -11.262 1.00 98.19 427 LEU A C 1
ATOM 3226 O O . LEU A 1 427 ? -4.211 -6.798 -11.395 1.00 98.19 427 LEU A O 1
ATOM 3230 N N . SER A 1 428 ? -2.704 -8.466 -11.605 1.00 98.00 428 SER A N 1
ATOM 3231 C CA . SER A 1 428 ? -3.595 -9.467 -12.201 1.00 98.00 428 SER A CA 1
ATOM 3232 C C . SER A 1 428 ? -4.776 -9.799 -11.283 1.00 98.00 428 SER A C 1
ATOM 3234 O O . SER A 1 428 ? -5.921 -9.847 -11.740 1.00 98.00 428 SER A O 1
ATOM 3236 N N . THR A 1 429 ? -4.547 -9.901 -9.969 1.00 98.31 429 THR A N 1
ATOM 3237 C CA . THR A 1 429 ? -5.609 -10.060 -8.956 1.00 98.31 429 THR A CA 1
ATOM 3238 C C . THR A 1 429 ? -6.586 -8.883 -8.921 1.00 98.31 429 THR A C 1
ATOM 3240 O O . THR A 1 429 ? -7.774 -9.083 -8.669 1.00 98.31 429 THR A O 1
ATOM 3243 N N . ALA A 1 430 ? -6.113 -7.673 -9.221 1.00 98.00 430 ALA A N 1
ATOM 3244 C CA . ALA A 1 430 ? -6.932 -6.464 -9.309 1.00 98.00 430 ALA A CA 1
ATOM 3245 C C . ALA A 1 430 ? -7.517 -6.201 -10.712 1.00 98.00 430 ALA A C 1
ATOM 3247 O O . ALA A 1 430 ? -8.119 -5.155 -10.942 1.00 98.00 430 ALA A O 1
ATOM 3248 N N . GLY A 1 431 ? -7.346 -7.132 -11.660 1.00 97.12 431 GLY A N 1
ATOM 3249 C CA . GLY A 1 431 ? -7.921 -7.037 -13.006 1.00 97.12 431 GLY A CA 1
ATOM 3250 C C . GLY A 1 431 ? -7.013 -6.412 -14.066 1.00 97.12 431 GLY A C 1
ATOM 3251 O O . GLY A 1 431 ? -7.427 -6.289 -15.217 1.00 97.12 431 GLY A O 1
ATOM 3252 N N . PHE A 1 432 ? -5.770 -6.066 -13.729 1.00 96.50 432 PHE A N 1
ATOM 3253 C CA . PHE A 1 432 ? -4.824 -5.422 -14.642 1.00 96.50 432 PHE A CA 1
ATOM 3254 C C . PHE A 1 432 ? -3.759 -6.405 -15.135 1.00 96.50 432 PHE A C 1
ATOM 3256 O O . PHE A 1 432 ? -3.162 -7.120 -14.338 1.00 96.50 432 PHE A O 1
ATOM 3263 N N . TYR A 1 433 ? -3.445 -6.387 -16.434 1.00 92.62 433 TYR A N 1
ATOM 3264 C CA . TYR A 1 433 ? -2.371 -7.204 -17.029 1.00 92.62 433 TYR A CA 1
ATOM 3265 C C . TYR A 1 433 ? -2.476 -8.710 -16.725 1.00 92.62 433 TYR A C 1
ATOM 3267 O O . TYR A 1 433 ? -1.467 -9.379 -16.494 1.00 92.62 433 TYR A O 1
ATOM 3275 N N . HIS A 1 434 ? -3.696 -9.249 -16.685 1.00 85.69 434 HIS A N 1
ATOM 3276 C CA . HIS A 1 434 ? -3.938 -10.670 -16.410 1.00 85.69 434 HIS A CA 1
ATOM 3277 C C . HIS A 1 434 ? -3.421 -11.597 -17.527 1.00 85.69 434 HIS A C 1
ATOM 3279 O O . HIS A 1 434 ? -3.261 -12.793 -17.309 1.00 85.69 434 HIS A O 1
ATOM 3285 N N . ASP A 1 435 ? -3.123 -11.038 -18.701 1.00 89.12 435 ASP A N 1
ATOM 3286 C CA . ASP A 1 435 ? -2.428 -11.666 -19.826 1.00 89.12 435 ASP A CA 1
ATOM 3287 C C . ASP A 1 435 ? -0.906 -11.790 -19.615 1.00 89.12 435 ASP A C 1
ATOM 3289 O O . ASP A 1 435 ? -0.250 -12.577 -20.295 1.00 89.12 435 ASP A O 1
ATOM 3293 N N . VAL A 1 436 ? -0.330 -11.033 -18.672 1.00 92.25 436 VAL A N 1
ATOM 3294 C CA . VAL A 1 436 ? 1.120 -11.005 -18.408 1.00 92.25 436 VAL A CA 1
ATOM 3295 C C . VAL A 1 436 ? 1.540 -12.023 -17.350 1.00 92.25 436 VAL A C 1
ATOM 3297 O O . VAL A 1 436 ? 2.595 -12.639 -17.481 1.00 92.25 436 VAL A O 1
ATOM 3300 N N . GLU A 1 437 ? 0.763 -12.176 -16.279 1.00 95.75 437 GLU A N 1
ATOM 3301 C CA . GLU A 1 437 ? 1.055 -13.104 -15.182 1.00 95.75 437 GLU A CA 1
ATOM 3302 C C . GLU A 1 437 ? -0.268 -13.591 -14.561 1.00 95.75 437 GLU A C 1
ATOM 3304 O O . GLU A 1 437 ? -1.167 -12.770 -14.321 1.00 95.75 437 GLU A O 1
ATOM 3309 N N . PRO A 1 438 ? -0.408 -14.894 -14.252 1.00 97.31 438 PRO A N 1
ATOM 3310 C CA . PRO A 1 438 ? -1.550 -15.381 -13.491 1.00 97.31 438 PRO A CA 1
ATOM 3311 C C . PRO A 1 438 ? -1.661 -14.679 -12.124 1.00 97.31 438 PRO A C 1
ATOM 3313 O O . PRO A 1 438 ? -0.650 -14.252 -11.554 1.00 97.31 438 PRO A O 1
ATOM 3316 N N . PRO A 1 439 ? -2.879 -14.532 -11.584 1.00 97.75 439 PRO A N 1
ATOM 3317 C CA . PRO A 1 439 ? -3.089 -13.801 -10.343 1.00 97.75 439 PRO A CA 1
ATOM 3318 C C . PRO A 1 439 ? -2.506 -14.545 -9.141 1.00 97.75 439 PRO A C 1
ATOM 3320 O O . PRO A 1 439 ? -2.227 -15.745 -9.192 1.00 97.75 439 PRO A O 1
ATOM 3323 N N . ILE A 1 440 ? -2.379 -13.833 -8.024 1.00 97.19 440 ILE A N 1
ATOM 3324 C CA . ILE A 1 440 ? -2.175 -14.444 -6.711 1.00 97.19 440 ILE A CA 1
ATOM 3325 C C . ILE A 1 440 ? -3.036 -13.752 -5.660 1.00 97.19 440 ILE A C 1
ATOM 3327 O O . ILE A 1 440 ? -3.030 -12.524 -5.538 1.00 97.19 440 ILE A O 1
ATOM 3331 N N . VAL A 1 441 ? -3.791 -14.536 -4.897 1.00 97.38 441 VAL A N 1
ATOM 3332 C CA . VAL A 1 441 ? -4.657 -14.007 -3.841 1.00 97.38 441 VAL A CA 1
ATOM 3333 C C . VAL A 1 441 ? -3.928 -14.076 -2.509 1.00 97.38 441 VAL A C 1
ATOM 3335 O O . VAL A 1 441 ? -3.309 -15.085 -2.176 1.00 97.38 441 VAL A O 1
ATOM 3338 N N . THR A 1 442 ? -4.007 -12.993 -1.743 1.00 96.56 442 THR A N 1
ATOM 3339 C CA . THR A 1 442 ? -3.448 -12.902 -0.398 1.00 96.56 442 THR A CA 1
ATOM 3340 C C . THR A 1 442 ? -4.528 -12.480 0.584 1.00 96.56 442 THR A C 1
ATOM 3342 O O . THR A 1 442 ? -5.264 -11.529 0.326 1.00 96.56 442 THR A O 1
ATOM 3345 N N . LEU A 1 443 ? -4.624 -13.208 1.693 1.00 96.12 443 LEU A N 1
ATOM 3346 C CA . LEU A 1 443 ? -5.478 -12.925 2.840 1.00 96.12 443 LEU A CA 1
ATOM 3347 C C . LEU A 1 443 ? -4.738 -13.380 4.100 1.00 96.12 443 LEU A C 1
ATOM 3349 O O . LEU A 1 443 ? -3.879 -14.258 4.039 1.00 96.12 443 LEU A O 1
ATOM 3353 N N . GLY A 1 444 ? -5.063 -12.758 5.229 1.00 95.00 444 GLY A N 1
ATOM 3354 C CA . GLY A 1 444 ? -4.753 -13.302 6.551 1.00 95.00 444 GLY A CA 1
ATOM 3355 C C . GLY A 1 444 ? -5.795 -14.324 6.987 1.00 95.00 444 GLY A C 1
ATOM 3356 O O . GLY A 1 444 ? -6.848 -14.430 6.353 1.00 95.00 444 GLY A O 1
ATOM 3357 N N . ASP A 1 445 ? -5.530 -14.999 8.098 1.00 93.69 445 ASP A N 1
ATOM 3358 C CA . ASP A 1 445 ? -6.283 -16.181 8.545 1.00 93.69 445 ASP A CA 1
ATOM 3359 C C . ASP A 1 445 ? -7.760 -15.847 8.850 1.00 93.69 445 ASP A C 1
ATOM 3361 O O . ASP A 1 445 ? -8.664 -16.574 8.437 1.00 93.69 445 ASP A O 1
ATOM 3365 N N . SER A 1 446 ? -8.034 -14.638 9.364 1.00 94.44 446 SER A N 1
ATOM 3366 C CA . SER A 1 446 ? -9.384 -14.048 9.488 1.00 94.44 446 SER A CA 1
ATOM 3367 C C . SER A 1 446 ? -10.210 -14.056 8.192 1.00 94.44 446 SER A C 1
ATOM 3369 O O . SER A 1 446 ? -11.434 -13.970 8.227 1.00 94.44 446 SER A O 1
ATOM 3371 N N . GLY A 1 447 ? -9.559 -14.110 7.026 1.00 94.56 447 GLY A N 1
ATOM 3372 C CA . GLY A 1 447 ? -10.223 -14.163 5.724 1.00 94.56 447 GLY A CA 1
ATOM 3373 C C . GLY A 1 447 ? -11.003 -15.453 5.495 1.00 94.56 447 GLY A C 1
ATOM 3374 O O . GLY A 1 447 ? -11.985 -15.425 4.758 1.00 94.56 447 GLY A O 1
ATOM 3375 N N . LEU A 1 448 ? -10.619 -16.547 6.159 1.00 95.25 448 LEU A N 1
ATOM 3376 C CA . LEU A 1 448 ? -11.301 -17.843 6.086 1.00 95.25 448 LEU A CA 1
ATOM 3377 C C . LEU A 1 448 ? -12.699 -17.813 6.726 1.00 95.25 448 LEU A C 1
ATOM 3379 O O . LEU A 1 448 ? -13.556 -18.636 6.409 1.00 95.25 448 LEU A O 1
ATOM 3383 N N . LEU A 1 449 ? -12.951 -16.837 7.603 1.00 96.12 449 LEU A N 1
ATOM 3384 C CA . LEU A 1 449 ? -14.232 -16.660 8.288 1.00 96.12 449 LEU A CA 1
ATOM 3385 C C . LEU A 1 449 ? -15.284 -15.956 7.417 1.00 96.12 449 LEU A C 1
ATOM 3387 O O . LEU A 1 449 ? -16.468 -15.962 7.752 1.00 96.12 449 LEU A O 1
ATOM 3391 N N . VAL A 1 450 ? -14.884 -15.362 6.287 1.00 96.69 450 VAL A N 1
ATOM 3392 C CA . VAL A 1 450 ? -15.800 -14.632 5.402 1.00 96.69 450 VAL A CA 1
ATOM 3393 C C . VAL A 1 450 ? -16.542 -15.612 4.498 1.00 96.69 450 VAL A C 1
ATOM 3395 O O . VAL A 1 450 ? -15.988 -16.120 3.525 1.00 96.69 450 VAL A O 1
ATOM 3398 N N . LYS A 1 451 ? -17.813 -15.864 4.814 1.00 96.81 451 LYS A N 1
ATOM 3399 C CA . LYS A 1 451 ? -18.682 -16.808 4.088 1.00 96.81 451 LYS A CA 1
ATOM 3400 C C . LYS A 1 451 ? -19.803 -16.128 3.304 1.00 96.81 451 LYS A C 1
ATOM 3402 O O . LYS A 1 451 ? -20.544 -16.788 2.580 1.00 96.81 451 LYS A O 1
ATOM 3407 N N . GLU A 1 452 ? -19.939 -14.815 3.413 1.00 95.31 452 GLU A N 1
ATOM 3408 C CA . GLU A 1 452 ? -21.020 -14.054 2.790 1.00 95.31 452 GLU A CA 1
ATOM 3409 C C . GLU A 1 452 ? -20.468 -12.902 1.959 1.00 95.31 452 GLU A C 1
ATOM 3411 O O . GLU A 1 452 ? -19.412 -12.343 2.261 1.00 95.31 452 GLU A O 1
ATOM 3416 N N . HIS A 1 453 ? -21.193 -12.554 0.897 1.00 94.75 453 HIS A N 1
ATOM 3417 C CA . HIS A 1 453 ? -20.892 -11.361 0.120 1.00 94.75 453 HIS A CA 1
ATOM 3418 C C . HIS A 1 453 ? -21.479 -10.161 0.847 1.00 94.75 453 HIS A C 1
ATOM 3420 O O . HIS A 1 453 ? -22.688 -9.942 0.818 1.00 94.75 453 HIS A O 1
ATOM 3426 N N . LEU A 1 454 ? -20.610 -9.388 1.485 1.00 97.50 454 LEU A N 1
ATOM 3427 C CA . LEU A 1 454 ? -20.985 -8.150 2.151 1.00 97.50 454 LEU A CA 1
ATOM 3428 C C . LEU A 1 454 ? -20.466 -6.956 1.354 1.00 97.50 454 LEU A C 1
ATOM 3430 O O . LEU A 1 454 ? -19.369 -6.988 0.794 1.00 97.50 454 LEU A O 1
ATOM 3434 N N . SER A 1 455 ? -21.241 -5.880 1.330 1.00 98.50 455 SER A N 1
ATOM 3435 C CA . SER A 1 455 ? -20.742 -4.558 0.955 1.00 98.50 455 SER A CA 1
ATOM 3436 C C . SER A 1 455 ? -19.824 -3.999 2.037 1.00 98.50 455 SER A C 1
ATOM 3438 O O . SER A 1 455 ? -19.893 -4.398 3.203 1.00 98.50 455 SER A O 1
ATOM 3440 N N . ALA A 1 456 ? -18.985 -3.026 1.681 1.00 98.44 456 ALA A N 1
ATOM 3441 C CA . ALA A 1 456 ? -18.166 -2.329 2.668 1.00 98.44 456 ALA A CA 1
ATOM 3442 C C . ALA A 1 456 ? -19.032 -1.666 3.752 1.00 98.44 456 ALA A C 1
ATOM 3444 O O . ALA A 1 456 ? -18.637 -1.657 4.915 1.00 98.44 456 ALA A O 1
ATOM 3445 N N . ARG A 1 457 ? -20.235 -1.181 3.404 1.00 98.56 457 ARG A N 1
ATOM 3446 C CA . ARG A 1 457 ? -21.199 -0.658 4.383 1.00 98.56 457 ARG A CA 1
ATOM 3447 C C . ARG A 1 457 ? -21.630 -1.723 5.385 1.00 98.56 457 ARG A C 1
ATOM 3449 O O . ARG A 1 457 ? -21.538 -1.468 6.576 1.00 98.56 457 ARG A O 1
ATOM 3456 N N . GLN A 1 458 ? -22.047 -2.901 4.927 1.00 98.56 458 GLN A N 1
ATOM 3457 C CA . GLN A 1 458 ? -22.470 -3.972 5.837 1.00 98.56 458 GLN A CA 1
ATOM 3458 C C . GLN A 1 458 ? -21.332 -4.386 6.778 1.00 98.56 458 GLN A C 1
ATOM 3460 O O . GLN A 1 458 ? -21.548 -4.509 7.978 1.00 98.56 458 GLN A O 1
ATOM 3465 N N . VAL A 1 459 ? -20.097 -4.494 6.269 1.00 98.44 459 VAL A N 1
ATOM 3466 C CA . VAL A 1 459 ? -18.922 -4.755 7.121 1.00 98.44 459 VAL A CA 1
ATOM 3467 C C . VAL A 1 459 ? -18.732 -3.645 8.165 1.00 98.44 459 VAL A C 1
ATOM 3469 O O . VAL A 1 459 ? -18.472 -3.936 9.330 1.00 98.44 459 VAL A O 1
ATOM 3472 N N . MET A 1 460 ? -18.881 -2.375 7.776 1.00 98.50 460 MET A N 1
ATOM 3473 C CA . MET A 1 460 ? -18.802 -1.238 8.700 1.00 98.50 460 MET A CA 1
ATOM 3474 C C . MET A 1 460 ? -19.892 -1.292 9.778 1.00 98.50 460 MET A C 1
ATOM 3476 O O . MET A 1 460 ? -19.593 -1.096 10.954 1.00 98.50 460 MET A O 1
ATOM 3480 N N . GLU A 1 461 ? -21.136 -1.584 9.402 1.00 98.38 461 GLU A N 1
ATOM 3481 C CA . GLU A 1 461 ? -22.284 -1.674 10.312 1.00 98.38 461 GLU A CA 1
ATOM 3482 C C . GLU A 1 461 ? -22.136 -2.839 11.296 1.00 98.38 461 GLU A C 1
ATOM 3484 O O . GLU A 1 461 ? -22.420 -2.689 12.482 1.00 98.38 461 GLU A O 1
ATOM 3489 N N . GLU A 1 462 ? -21.605 -3.975 10.853 1.00 97.75 462 GLU A N 1
ATOM 3490 C CA . GLU A 1 462 ? -21.343 -5.121 11.725 1.00 97.75 462 GLU A CA 1
ATOM 3491 C C . GLU A 1 462 ? -20.229 -4.868 12.746 1.00 97.75 462 GLU A C 1
ATOM 3493 O O . GLU A 1 462 ? -20.211 -5.515 13.791 1.00 97.75 462 GLU A O 1
ATOM 3498 N N . ILE A 1 463 ? -19.299 -3.945 12.475 1.00 98.06 463 ILE A N 1
ATOM 3499 C CA . ILE A 1 463 ? -18.222 -3.578 13.407 1.00 98.06 463 ILE A CA 1
ATOM 3500 C C . ILE A 1 463 ? -18.668 -2.424 14.321 1.00 98.06 463 ILE A C 1
ATOM 3502 O O . ILE A 1 463 ? -18.565 -2.512 15.550 1.00 98.06 463 ILE A O 1
ATOM 3506 N N . LEU A 1 464 ? -19.190 -1.341 13.738 1.00 97.75 464 LEU A N 1
ATOM 3507 C CA . LEU A 1 464 ? -19.430 -0.061 14.416 1.00 97.75 464 LEU A CA 1
ATOM 3508 C C . LEU A 1 464 ? -20.887 0.178 14.847 1.00 97.75 464 LEU A C 1
ATOM 3510 O O . LEU A 1 464 ? -21.102 1.030 15.703 1.00 97.75 464 LEU A O 1
ATOM 3514 N N . THR A 1 465 ? -21.826 -0.653 14.391 1.00 98.00 465 THR A N 1
ATOM 3515 C CA . THR A 1 465 ? -23.300 -0.517 14.395 1.00 98.00 465 THR A CA 1
ATOM 3516 C C . THR A 1 465 ? -23.891 0.335 13.267 1.00 98.00 465 THR A C 1
ATOM 3518 O O . THR A 1 465 ? -23.266 1.310 12.836 1.00 98.00 465 THR A O 1
ATOM 3521 N N . PRO A 1 466 ? -25.126 0.019 12.821 1.00 98.19 466 PRO A N 1
ATOM 3522 C CA . PRO A 1 466 ? -25.886 0.861 11.899 1.00 98.19 466 PRO A CA 1
ATOM 3523 C C . PRO A 1 466 ? -26.054 2.307 12.375 1.00 98.19 466 PRO A C 1
ATOM 3525 O O . PRO A 1 466 ? -25.926 3.235 11.580 1.00 98.19 466 PRO A O 1
ATOM 3528 N N . GLU A 1 467 ? -26.289 2.526 13.672 1.00 98.00 467 GLU A N 1
ATOM 3529 C CA . GLU A 1 467 ? -26.504 3.868 14.226 1.00 98.00 467 GLU A CA 1
ATOM 3530 C C . GLU A 1 467 ? -25.239 4.723 14.134 1.00 98.00 467 GLU A C 1
ATOM 3532 O O . GLU A 1 467 ? -25.316 5.896 13.766 1.00 98.00 467 GLU A O 1
ATOM 3537 N N . TYR A 1 468 ? -24.070 4.140 14.428 1.00 97.06 468 TYR A N 1
ATOM 3538 C CA . TYR A 1 468 ? -22.797 4.837 14.262 1.00 97.06 468 TYR A CA 1
ATOM 3539 C C . TYR A 1 468 ? -22.571 5.208 12.800 1.00 97.06 468 TYR A C 1
ATOM 3541 O O . TYR A 1 468 ? -22.237 6.351 12.501 1.00 97.06 468 TYR A O 1
ATOM 3549 N N . VAL A 1 469 ? -22.762 4.246 11.894 1.00 97.69 469 VAL A N 1
ATOM 3550 C CA . VAL A 1 469 ? -22.517 4.429 10.461 1.00 97.69 469 VAL A CA 1
ATOM 3551 C C . VAL A 1 469 ? -23.427 5.513 9.882 1.00 97.69 469 VAL A C 1
ATOM 3553 O O . VAL A 1 469 ? -22.942 6.405 9.187 1.00 97.69 469 VAL A O 1
ATOM 3556 N N . ALA A 1 470 ? -24.719 5.494 10.218 1.00 97.25 470 ALA A N 1
ATOM 3557 C CA . ALA A 1 470 ? -25.674 6.512 9.786 1.00 97.25 470 ALA A CA 1
ATOM 3558 C C . ALA A 1 470 ? -25.321 7.911 10.325 1.00 97.25 470 ALA A C 1
ATOM 3560 O O . ALA A 1 470 ? -25.422 8.906 9.603 1.00 97.25 470 ALA A O 1
ATOM 3561 N N . GLN A 1 471 ? -24.878 7.997 11.583 1.00 96.19 471 GLN A N 1
ATOM 3562 C CA . GLN A 1 471 ? -24.456 9.261 12.183 1.00 96.19 471 GLN A CA 1
ATOM 3563 C C . GLN A 1 471 ? -23.160 9.787 11.547 1.00 96.19 471 GLN A C 1
ATOM 3565 O O . GLN A 1 471 ? -23.090 10.962 11.191 1.00 96.19 471 GLN A O 1
ATOM 3570 N N . ALA A 1 472 ? -22.162 8.922 11.341 1.00 95.62 472 ALA A N 1
ATOM 3571 C CA . ALA A 1 472 ? -20.899 9.279 10.701 1.00 95.62 472 ALA A CA 1
ATOM 3572 C C . ALA A 1 472 ? -21.111 9.780 9.268 1.00 95.62 472 ALA A C 1
ATOM 3574 O O . ALA A 1 472 ? -20.553 10.806 8.891 1.00 95.62 472 ALA A O 1
ATOM 3575 N N . GLU A 1 473 ? -21.969 9.114 8.497 1.00 95.31 473 GLU A N 1
ATOM 3576 C CA . GLU A 1 473 ? -22.312 9.534 7.138 1.00 95.31 473 GLU A CA 1
ATOM 3577 C C . GLU A 1 473 ? -22.911 10.945 7.103 1.00 95.31 473 GLU A C 1
ATOM 3579 O O . GLU A 1 473 ? -22.528 11.766 6.268 1.00 95.31 473 GLU A O 1
ATOM 3584 N N . LYS A 1 474 ? -23.798 11.261 8.052 1.00 95.62 474 LYS A N 1
ATOM 3585 C CA . LYS A 1 474 ? -24.373 12.602 8.195 1.00 95.62 474 LYS A CA 1
ATOM 3586 C C . LYS A 1 474 ? -23.322 13.642 8.596 1.00 95.62 474 LYS A C 1
ATOM 3588 O O . LYS A 1 474 ? -23.283 14.725 8.015 1.00 95.62 474 LYS A O 1
ATOM 3593 N N . ASP A 1 475 ? -22.477 13.329 9.575 1.00 94.56 475 ASP A N 1
ATOM 3594 C CA . ASP A 1 475 ? -21.484 14.267 10.116 1.00 94.56 475 ASP A CA 1
ATOM 3595 C C . ASP A 1 475 ? -20.337 14.540 9.133 1.00 94.56 475 ASP A C 1
ATOM 3597 O O . ASP A 1 475 ? -19.758 15.634 9.110 1.00 94.56 475 ASP A O 1
ATOM 3601 N N . LEU A 1 476 ? -20.011 13.555 8.298 1.00 95.44 476 LEU A N 1
ATOM 3602 C CA . LEU A 1 476 ? -18.911 13.611 7.342 1.00 95.44 476 LEU A CA 1
ATOM 3603 C C . LEU A 1 476 ? -19.350 14.016 5.934 1.00 95.44 476 LEU A C 1
ATOM 3605 O O . LEU A 1 476 ? -18.477 14.225 5.094 1.00 95.44 476 LEU A O 1
ATOM 3609 N N . ALA A 1 477 ? -20.645 14.182 5.665 1.00 93.31 477 ALA A N 1
ATOM 3610 C CA . ALA A 1 477 ? -21.110 14.761 4.409 1.00 93.31 477 ALA A CA 1
ATOM 3611 C C . ALA A 1 477 ? -20.519 16.171 4.202 1.00 93.31 477 ALA A C 1
ATOM 3613 O O . ALA A 1 477 ? -20.445 16.980 5.133 1.00 93.31 477 ALA A O 1
ATOM 3614 N N . GLU A 1 478 ? -20.085 16.480 2.978 1.00 84.62 478 GLU A N 1
ATOM 3615 C CA . GLU A 1 478 ? -19.767 17.861 2.605 1.00 84.62 478 GLU A CA 1
ATOM 3616 C C . GLU A 1 478 ? -21.051 18.696 2.695 1.00 84.62 478 GLU A C 1
ATOM 3618 O O . GLU A 1 478 ? -22.070 18.363 2.094 1.00 84.62 478 GLU A O 1
ATOM 3623 N N . THR A 1 479 ? -21.027 19.773 3.479 1.00 65.75 479 THR A N 1
ATOM 3624 C CA . THR A 1 479 ? -22.072 20.799 3.406 1.00 65.75 479 THR A CA 1
ATOM 3625 C C . THR A 1 479 ? -21.902 21.526 2.078 1.00 65.75 479 THR A C 1
ATOM 3627 O O . THR A 1 479 ? -20.872 22.173 1.890 1.00 65.75 479 THR A O 1
ATOM 3630 N N . THR A 1 480 ? -22.875 21.345 1.180 1.00 47.62 480 THR A N 1
ATOM 3631 C CA . THR A 1 480 ? -23.010 22.038 -0.115 1.00 47.62 480 THR A CA 1
ATOM 3632 C C . THR A 1 480 ? -22.913 23.544 0.001 1.00 47.62 480 THR A C 1
ATOM 3634 O O . THR A 1 480 ? -23.505 24.076 0.971 1.00 47.62 480 THR A O 1
#

Radius of gyration: 21.29 Å; chains: 1; bounding box: 63×54×59 Å

Secondary structure (DSSP, 8-state):
---TT-PPGGG--SEEE---TTTTS-HHHHHHHHHTTSEEEEE-TTHHHHHHHHHHTT-HHHHHHHTT-S-HHHHHHHHTTSTT-TTTTSPPP---SSHHHHHHHHHHHHHHHHHHHHHHTTTB-S-EEEEEETT-HHHHHHHHHHHHHTT-SEEEEESS--TTHHHHHHHHHTT--EEETTPTTSS--EEE--GGG--HHHHTTSPPPEEEEEESSHHHHHHHHHHHHHHTTT---S-EEEE-TTSSEEPPPPTTSS---GGGSGGGTHHHHHTT-S-EEEES--TTSS-HHHHHHHHHTT-SEEEE-HHHHTSTTSSS-HHHHHHHHHHHHHT---EEEESSSSTTSS-EEEE--TTSTTSHHHHHHSPP---S-TT-EEEEEE-TTSPEEEEEE-TTS-HHHHHHTT--GGG-TT---HHHHHHHHTTSSTTTS-------GGGGG--S---HHHHHHHHH-HHHHHHHHHHHB---

Sequence (480 aa):
MSNPSTRLIDGMPRLIQAGMGIHISSARLANITSRLGALGVVSGAGLRHVVVEQVRAGATEAIAAARTFPFARYVEELLAFAPGGSKHRSAVPVDHPEPRLGGLAKRLTTISAYVEVAMAKKGHRGKVGINVMWKCALSVLPTIYGSMLAGVDALVCGAGVPMELPGIVANIRAGKDLSYAPLTGTDTHTQLSITEDDPAPVLARMEPPKMLPIVSNYAFCKRIMDTWAKRYEGARPFAFVLENHAAGGHNAPPRNKVAFTETDDLDSYFDKVLGLGLPIYVAGEFPGGGSRSDYLHWLERGAYGIQVGSRFALCSDSGMRPDLRDAVIEANRRGESEVVTDLRLSPTGYPFKRVSVPGTLSDPRVYAARPRVCSRLHLARSVFREQPDGTVKESYICPAMPEKRFLSLGGDPAELDDRVCLCNALLSTAGFYHDVEPPIVTLGDSGLLVKEHLSARQVMEEILTPEYVAQAEKDLAETT

pLDDT: mean 94.45, std 8.39, range [29.2, 98.94]

Foldseek 3Di:
DDDPLPDDDVLAAQEEADADFQQLLFLQLQLLQQLLRHAREHELFLLLQVLLVCQLVVVPLLLVQLVPQPDVVLNLLSNLCHVVHVCVVPDRQAADPPCVRRVSVLSSSLSSLLSRLLSSLPFWQGAYHYEQEVLLQQRRLSNLLSVLLNQHQAYEYDDFQQLCVLVSLVCSLVQHKDWPCDRHRAQATYTDHRNVVVCNVSNVVHDRHAYEYEDQADVSQVVSQVSCCVPPVNDHHQEYEHEAQLFAFFDAQAPVNPDHDPCSDCVVHVVVSVVVVHAYAYEHDDPLLQFQVSQVVVVVVPHSHYYHYLQSSLAPSGLFDPVQSVQLLQCLQVVNKDWDFAQQAEQQSTTHIFIDGPQACNDVVLVVPDAQAADHLSNWHWDWDQDPVRDIDIDTATLSHHPVVNVVRPHDPVSNPNYHNSSQQSCLRSVHPCVRHGHTHMGGPSNSSNNDHHHSLRRSCRRPNPVSSVVSSVVTGDDD